Protein AF-0000000076349193 (afdb_homodimer)

Solvent-accessible surface area (backbone atoms only — not comparable to full-atom values): 27876 Å² total; per-residue (Å²): 116,46,73,33,39,63,89,40,32,40,38,32,35,29,42,57,20,54,17,48,50,38,40,24,42,74,85,64,54,73,42,38,30,83,28,55,64,92,61,43,69,56,29,23,41,36,20,24,54,31,24,52,22,40,37,85,32,39,44,23,59,93,83,43,79,35,52,48,60,66,25,35,53,42,42,79,31,73,32,43,82,74,49,73,52,60,38,31,39,30,27,33,41,62,58,44,78,74,47,37,72,49,44,83,54,45,38,39,40,34,44,34,43,36,59,56,69,54,29,39,38,44,34,45,34,42,34,28,70,27,77,50,72,42,68,40,19,39,30,44,43,33,27,31,48,35,54,91,38,40,79,74,32,79,32,58,48,39,37,35,41,77,37,50,73,43,54,26,56,46,51,71,46,84,72,10,31,43,93,45,76,40,77,50,80,39,63,91,10,34,31,76,43,42,42,72,68,15,68,80,42,57,46,28,34,50,79,43,60,53,47,36,44,28,39,29,32,90,86,68,42,66,40,31,34,34,45,40,38,30,33,20,37,34,35,35,44,66,51,89,52,25,40,30,40,42,25,62,17,42,16,42,31,45,40,27,44,54,82,54,78,63,48,52,78,70,40,64,59,53,40,57,33,51,21,43,26,29,39,39,39,52,40,35,42,34,56,63,105,118,46,73,33,40,64,89,39,31,40,35,31,36,29,41,57,20,54,16,48,49,39,39,22,42,72,86,63,53,72,42,40,31,83,29,55,64,92,62,43,70,56,28,23,42,36,20,24,53,31,23,52,23,40,37,86,32,40,45,22,59,92,85,44,75,34,52,48,60,64,25,35,53,42,44,80,31,76,31,43,81,73,48,73,52,61,39,32,40,31,28,34,41,62,59,44,78,74,48,36,72,49,44,83,55,47,37,38,39,36,42,34,43,38,57,57,69,54,29,41,38,44,34,45,34,41,32,29,71,28,76,49,72,42,66,38,20,37,30,45,43,33,28,31,48,36,54,90,36,40,79,74,32,79,34,58,47,38,37,36,42,76,37,50,73,44,53,26,55,45,52,71,47,84,70,11,32,43,94,44,75,41,77,50,80,40,63,92,11,34,31,76,41,42,43,72,70,16,67,77,43,57,46,29,34,50,80,44,60,53,46,37,44,28,40,29,30,89,86,67,43,68,40,32,35,35,47,38,39,30,34,20,36,34,36,37,44,64,53,89,53,24,40,28,39,42,25,62,17,45,17,42,30,45,38,28,44,55,81,55,79,65,48,53,79,69,40,64,59,52,40,58,32,51,20,44,25,27,42,37,40,53,39,34,42,35,56,62,105

Secondary structure (DSSP, 8-state):
-EEEE-SSEEEEEETBTTEEEEEEETT--B-B----TTT-S-SSPEEBS-SS--GGGEEEETTEEEE--TTBSGGGSBPEEEEE-SSEEEEEEE--HHHHHHS---EEEEEEEEEETTEEEEEEEEEE-SSS-EEE-EEE--EEEPTT--TTS--EEEEEES-SS-EEE--EETTEE-S-EEE---BTTEEEEEGGGGTTS-EEE-TT--SEEEEE-TTS-EEEEEEE-SSEEEEE--TTTT-SEEEEEEEE--PPBTT--S-GGGSTT-EEE-TT-EEEEEEEEEE--/-EEEE-SSEEEEEETBTTEEEEEEETT--B-B----TTT-S-SSPEEBS-SS--GGGEEEETTEEEE--TTBSGGGSBPEEEEE-SSEEEEEEE--HHHHHHS---EEEEEEEEEETTEEEEEEEEEE-SSS-EEE-EEE--EEEPTT--TTS--EEEEEES-SS-EEE--EETTEE-S-EEE---BTTEEEEEGGGGTTS-EEE-TT--SEEEEE-TTS-EEEEEEE-SSEEEEE--TTTT-SEEEEEEEE--PPBTT--S-GGGSTT-EEE-TT-EEEEEEEEEE--

Foldseek 3Di:
DDWADDCFWIWDAAQQQSATQWIATNVGDTWWDRQDVLFHNGAKHKQPQAAWAEAVQWFDDPRDIAGAGTSGCSNGDGWDWDDDDRFKTKTKDWDDPVNCRRAVFTKIWMWMWGDDRQKIKTKIKIAGQGQFKGKGKIKMWHKTFAAPADFPAKEKWKKAFPAQWFWWQDADDNRFGAGDIDTQHDDNRMHIDILVNQVRHWTKGAQQRTQKMFTAHPVRHGFKMKGAPARMWIKGGHRPRSDRIIIIMHIQHGYAHHVDDDHSCPHDSMDMDHHGDMDMDIMMMGGDD/DDWADDCFWIWDAAQQQRATQWIATNVGDTWWDRQPVLFHNGAKHKQPQAAWAEAVQWFDDPRHIAGAGTSGCSNGDGWDWDDDDRFKTKTKDWDDPVRCRRAVFTKIWMWMWGDDRQKIKTKIKIAGQ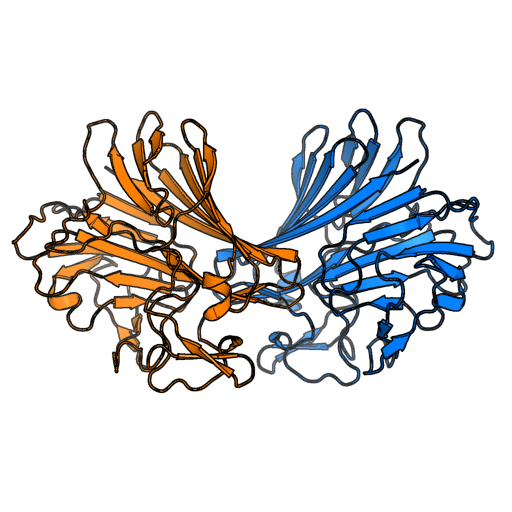GQFKGKGKIKMWHKTFAAPADFPDKEKWKKAFPAQWFWWQDDDDNRAGAGDIDTQHDDNRMHIDILVNQVRHWTKGAQQRTQKMFTAHPVRHGFKMKGAPARMWTKGGHRPRSDRIIIIMHIQHGYAHHVDDDHSCPHDSMDMDHHGDMDMDIMMMGGDD

pLDDT: mean 97.28, std 2.64, range [80.56, 98.94]

InterPro domains:
  IPR008183 Aldose 1-/Glucose-6-phosphate 1-epimerase [PF01263] (4-151)
  IPR011013 Galactose mutarotase-like domain superfamily [SSF74650] (3-287)
  IPR014718 Glycoside hydrolase-type carbohydrate-binding [G3DSA:2.70.98.10] (2-289)
  IPR037481 Protein LacX [cd09024] (3-287)

Sequence (578 aa):
MEQIKNEQLTVEISSLGAELQSIKDAQGNEYLWDGDEQYWNRHSPILFPIVCGLWKDTYRIDGKEYQLGRHGFARDTEFQLISKSEDRITYALTDSEATLKDYPYHFNLAITYRLEGKKLHVIWHVANTDDKQIFFQIGGHPAFLVPGAEKGKELKGQLKFDNPEPERLYGNVGGCVVEGYHKVPTENGVWAFTEDSFADDAVIFDRSQLKKITLLDEAGQPHLSLDIKTPAVGIWSPTGKHAPFVCIEPWYGLHDWAEYDGEFKDKYLMNSLQPGASFMSEYTITIEKMEQIKNEQLTVEISSLGAELQSIKDAQGNEYLWDGDEQYWNRHSPILFPIVCGLWKDTYRIDGKEYQLGRHGFARDTEFQLISKSEDRITYALTDSEATLKDYPYHFNLAITYRLEGKKLHVIWHVANTDDKQIFFQIGGHPAFLVPGAEKGKELKGQLKFDNPEPERLYGNVGGCVVEGYHKVPTENGVWAFTEDSFADDAVIFDRSQLKKITLLDEAGQPHLSLDIKTPAVGIWSPTGKHAPFVCIEPWYGLHDWAEYDGEFKDKYLMNSLQPGASFMSEYTITIEK

Organism: NCBI:txid165179

Nearest PDB structures (foldseek):
  3dcd-assembly2_B  TM=9.168E-01  e=7.205E-32  Lactobacillus acidophilus
  3q1n-assembly1_A  TM=9.335E-01  e=8.407E-30  Lacticaseibacillus paracasei ATCC 334
  3k25-assembly2_B  TM=8.013E-01  e=2.072E-18  Synechocystis sp. PCC 6803
  3os7-assembly1_A  TM=7.617E-01  e=8.360E-15  Clostridium acetobutylicum
  3ty1-assembly1_C  TM=6.154E-01  e=1.075E-08  Klebsiella pneumoniae subsp. pneumoniae MGH 78578

Structure (mmCIF, N/CA/C/O backbone):
data_AF-0000000076349193-model_v1
#
loop_
_entity.id
_entity.type
_entity.pdbx_description
1 polymer 'Aldose 1-epimerase family protein'
#
loop_
_atom_site.group_PDB
_atom_site.id
_atom_site.type_symbol
_atom_site.label_atom_id
_atom_site.label_alt_id
_atom_site.label_comp_id
_atom_site.label_asym_id
_atom_site.label_entity_id
_atom_site.label_seq_id
_atom_site.pdbx_PDB_ins_code
_atom_site.Cartn_x
_atom_site.Cartn_y
_atom_site.Cartn_z
_atom_site.occupancy
_atom_site.B_iso_or_equiv
_atom_site.auth_seq_id
_atom_site.auth_comp_id
_atom_site.auth_asym_id
_atom_site.auth_atom_id
_atom_site.pdbx_PDB_model_num
ATOM 1 N N . MET A 1 1 ? -7.609 -7.781 -27.219 1 92.62 1 MET A N 1
ATOM 2 C CA . MET A 1 1 ? -6.254 -8.258 -26.953 1 92.62 1 MET A CA 1
ATOM 3 C C . MET A 1 1 ? -5.223 -7.227 -27.406 1 92.62 1 MET A C 1
ATOM 5 O O . MET A 1 1 ? -5.312 -6.695 -28.516 1 92.62 1 MET A O 1
ATOM 9 N N . GLU A 1 2 ? -4.305 -6.844 -26.484 1 97.69 2 GLU A N 1
ATOM 10 C CA . GLU A 1 2 ? -3.234 -5.898 -26.797 1 97.69 2 GLU A CA 1
ATOM 11 C C . GLU A 1 2 ? -1.867 -6.574 -26.734 1 97.69 2 GLU A C 1
ATOM 13 O O . GLU A 1 2 ? -1.713 -7.625 -26.109 1 97.69 2 GLU A O 1
ATOM 18 N N . GLN A 1 3 ? -0.977 -5.965 -27.5 1 98.56 3 GLN A N 1
ATOM 19 C CA . GLN A 1 3 ? 0.386 -6.484 -27.547 1 98.56 3 GLN A CA 1
ATOM 20 C C . GLN A 1 3 ? 1.396 -5.406 -27.156 1 98.56 3 GLN A C 1
ATOM 22 O O . GLN A 1 3 ? 1.267 -4.254 -27.562 1 98.56 3 GLN A O 1
ATOM 27 N N . ILE A 1 4 ? 2.385 -5.773 -26.344 1 98.75 4 ILE A N 1
ATOM 28 C CA . ILE A 1 4 ? 3.57 -4.949 -26.141 1 98.75 4 ILE A CA 1
ATOM 29 C C . ILE A 1 4 ? 4.824 -5.758 -26.453 1 98.75 4 ILE A C 1
ATOM 31 O O . ILE A 1 4 ? 4.801 -6.988 -26.438 1 98.75 4 ILE A O 1
ATOM 35 N N . LYS A 1 5 ? 5.898 -5.09 -26.812 1 98.62 5 LYS A N 1
ATOM 36 C CA . LYS A 1 5 ? 7.098 -5.816 -27.219 1 98.62 5 LYS A CA 1
ATOM 37 C C . LYS A 1 5 ? 8.344 -4.957 -27.047 1 98.62 5 LYS A C 1
ATOM 39 O O . LYS A 1 5 ? 8.25 -3.73 -26.953 1 98.62 5 LYS A O 1
ATOM 44 N N . ASN A 1 6 ? 9.461 -5.535 -26.875 1 98.38 6 ASN A N 1
ATOM 45 C CA . ASN A 1 6 ? 10.805 -4.984 -27.062 1 98.38 6 ASN A CA 1
ATOM 46 C C . ASN A 1 6 ? 11.648 -5.879 -27.969 1 98.38 6 ASN A C 1
ATOM 48 O O . ASN A 1 6 ? 11.109 -6.684 -28.734 1 98.38 6 ASN A O 1
ATOM 52 N N . GLU A 1 7 ? 12.922 -5.691 -27.984 1 97.62 7 GLU A N 1
ATOM 53 C CA . GLU A 1 7 ? 13.781 -6.449 -28.891 1 97.62 7 GLU A CA 1
ATOM 54 C C . GLU A 1 7 ? 13.82 -7.922 -28.5 1 97.62 7 GLU A C 1
ATOM 56 O O . GLU A 1 7 ? 14.172 -8.773 -29.312 1 97.62 7 GLU A O 1
ATOM 61 N N . GLN A 1 8 ? 13.461 -8.242 -27.281 1 98.19 8 GLN A N 1
ATOM 62 C CA . GLN A 1 8 ? 13.703 -9.586 -26.766 1 98.19 8 GLN A CA 1
ATOM 63 C C . GLN A 1 8 ? 12.398 -10.359 -26.594 1 98.19 8 GLN A C 1
ATOM 65 O O . GLN A 1 8 ? 12.375 -11.578 -26.719 1 98.19 8 GLN A O 1
ATOM 70 N N . LEU A 1 9 ? 11.289 -9.656 -26.234 1 98.75 9 LEU A N 1
ATOM 71 C CA . LEU A 1 9 ? 10.055 -10.344 -25.891 1 98.75 9 LEU A CA 1
ATOM 72 C C . LEU A 1 9 ? 8.852 -9.672 -26.547 1 98.75 9 LEU A C 1
ATOM 74 O O . LEU A 1 9 ? 8.867 -8.461 -26.781 1 98.75 9 LEU A O 1
ATOM 78 N N . THR A 1 10 ? 7.867 -10.438 -26.875 1 98.69 10 THR A N 1
ATOM 79 C CA . THR A 1 10 ? 6.52 -10.016 -27.234 1 98.69 10 THR A CA 1
ATOM 80 C C . THR A 1 10 ? 5.484 -10.641 -26.312 1 98.69 10 THR A C 1
ATOM 82 O O . THR A 1 10 ? 5.477 -11.859 -26.125 1 98.69 10 THR A O 1
ATOM 85 N N . VAL A 1 11 ? 4.656 -9.797 -25.703 1 98.69 11 VAL A N 1
ATOM 86 C CA . VAL A 1 11 ? 3.648 -10.328 -24.781 1 98.69 11 VAL A CA 1
ATOM 87 C C . VAL A 1 11 ? 2.264 -9.836 -25.203 1 98.69 11 VAL A C 1
ATOM 89 O O . VAL A 1 11 ? 2.125 -8.75 -25.766 1 98.69 11 VAL A O 1
ATOM 92 N N . GLU A 1 12 ? 1.267 -10.672 -24.984 1 98.81 12 GLU A N 1
ATOM 93 C CA . GLU A 1 12 ? -0.126 -10.328 -25.266 1 98.81 12 GLU A CA 1
ATOM 94 C C . GLU A 1 12 ? -0.958 -10.32 -23.984 1 98.81 12 GLU A C 1
ATOM 96 O O . GLU A 1 12 ? -0.779 -11.172 -23.109 1 98.81 12 GLU A O 1
ATOM 101 N N . ILE A 1 13 ? -1.79 -9.328 -23.859 1 98.81 13 ILE A N 1
ATOM 102 C CA . ILE A 1 13 ? -2.615 -9.164 -22.672 1 98.81 13 ILE A CA 1
ATOM 103 C C . ILE A 1 13 ? -4.07 -8.938 -23.078 1 98.81 13 ILE A C 1
ATOM 105 O O . ILE A 1 13 ? -4.355 -8.133 -23.969 1 98.81 13 ILE A O 1
ATOM 109 N N . SER A 1 14 ? -4.973 -9.641 -22.453 1 98.75 14 SER A N 1
ATOM 110 C CA . SER A 1 14 ? -6.41 -9.484 -22.672 1 98.75 14 SER A CA 1
ATOM 111 C C . SER A 1 14 ? -7 -8.445 -21.719 1 98.75 14 SER A C 1
ATOM 113 O O . SER A 1 14 ? -6.59 -8.352 -20.562 1 98.75 14 SER A O 1
ATOM 115 N N . SER A 1 15 ? -7.977 -7.703 -22.25 1 98.69 15 SER A N 1
ATOM 116 C CA . SER A 1 15 ? -8.695 -6.789 -21.359 1 98.69 15 SER A CA 1
ATOM 117 C C . SER A 1 15 ? -9.555 -7.555 -20.359 1 98.69 15 SER A C 1
ATOM 119 O O . SER A 1 15 ? -9.859 -7.043 -19.281 1 98.69 15 SER A O 1
ATOM 121 N N . LEU A 1 16 ? -10 -8.727 -20.797 1 98.69 16 LEU A N 1
ATOM 122 C CA . LEU A 1 16 ? -10.703 -9.57 -19.828 1 98.69 16 LEU A CA 1
ATOM 123 C C . LEU A 1 16 ? -9.766 -10.062 -18.734 1 98.69 16 LEU A C 1
ATOM 125 O O . LEU A 1 16 ? -8.828 -10.82 -19.016 1 98.69 16 LEU A O 1
ATOM 129 N N . GLY A 1 17 ? -9.938 -9.477 -17.531 1 98.62 17 GLY A N 1
ATOM 130 C CA . GLY A 1 17 ? -9.125 -9.844 -16.375 1 98.62 17 GLY A CA 1
ATOM 131 C C . GLY A 1 17 ? -7.75 -9.203 -16.391 1 98.62 17 GLY A C 1
ATOM 132 O O . GLY A 1 17 ? -6.91 -9.516 -15.547 1 98.62 17 GLY A O 1
ATOM 133 N N . ALA A 1 18 ? -7.492 -8.383 -17.438 1 98.88 18 ALA A N 1
ATOM 134 C CA . ALA A 1 18 ? -6.129 -7.898 -17.641 1 98.88 18 ALA A CA 1
ATOM 135 C C . ALA A 1 18 ? -5.137 -9.062 -17.672 1 98.88 18 ALA A C 1
ATOM 137 O O . ALA A 1 18 ? -4.066 -8.992 -17.078 1 98.88 18 ALA A O 1
ATOM 138 N N . GLU A 1 19 ? -5.488 -10.086 -18.344 1 98.88 19 GLU A N 1
ATOM 139 C CA . GLU A 1 19 ? -4.789 -11.359 -18.203 1 98.88 19 GLU A CA 1
ATOM 140 C C . GLU A 1 19 ? -3.666 -11.484 -19.219 1 98.88 19 GLU A C 1
ATOM 142 O O . GLU A 1 19 ? -3.889 -11.312 -20.422 1 98.88 19 GLU A O 1
ATOM 147 N N . LEU A 1 20 ? -2.455 -11.719 -18.766 1 98.88 20 LEU A N 1
ATOM 148 C CA . LEU A 1 20 ? -1.349 -12.109 -19.625 1 98.88 20 LEU A CA 1
ATOM 149 C C . LEU A 1 20 ? -1.688 -13.383 -20.406 1 98.88 20 LEU A C 1
ATOM 151 O O . LEU A 1 20 ? -2.045 -14.398 -19.812 1 98.88 20 LEU A O 1
ATOM 155 N N . GLN A 1 21 ? -1.512 -13.359 -21.734 1 98.62 21 GLN A N 1
ATOM 156 C CA . GLN A 1 21 ? -1.993 -14.445 -22.578 1 98.62 21 GLN A CA 1
ATOM 157 C C . GLN A 1 21 ? -0.836 -15.156 -23.266 1 98.62 21 GLN A C 1
ATOM 159 O O . GLN A 1 21 ? -0.963 -16.312 -23.672 1 98.62 21 GLN A O 1
ATOM 164 N N . SER A 1 22 ? 0.225 -14.422 -23.406 1 98.75 22 SER A N 1
ATOM 165 C CA . SER A 1 22 ? 1.339 -14.984 -24.172 1 98.75 22 SER A CA 1
ATOM 166 C C . SER A 1 22 ? 2.648 -14.273 -23.828 1 98.75 22 SER A C 1
ATOM 168 O O . SER A 1 22 ? 2.66 -13.07 -23.578 1 98.75 22 SER A O 1
ATOM 170 N N . ILE A 1 23 ? 3.705 -15.023 -23.766 1 98.81 23 ILE A N 1
ATOM 171 C CA . ILE A 1 23 ? 5.078 -14.539 -23.734 1 98.81 23 ILE A CA 1
ATOM 172 C C . ILE A 1 23 ? 5.91 -15.242 -24.797 1 98.81 23 ILE A C 1
ATOM 174 O O . ILE A 1 23 ? 6.113 -16.453 -24.734 1 98.81 23 ILE A O 1
ATOM 178 N N . LYS A 1 24 ? 6.406 -14.516 -25.719 1 98.62 24 LYS A N 1
ATOM 179 C CA . LYS A 1 24 ? 7.25 -15.094 -26.75 1 98.62 24 LYS A CA 1
ATOM 180 C C . LYS A 1 24 ? 8.609 -14.406 -26.812 1 98.62 24 LYS A C 1
ATOM 182 O O . LYS A 1 24 ? 8.695 -13.18 -26.672 1 98.62 24 LYS A O 1
ATOM 187 N N . ASP A 1 25 ? 9.633 -15.203 -27.016 1 98.12 25 ASP A N 1
ATOM 188 C CA . ASP A 1 25 ? 10.953 -14.602 -27.219 1 98.12 25 ASP A CA 1
ATOM 189 C C . ASP A 1 25 ? 11.141 -14.18 -28.672 1 98.12 25 ASP A C 1
ATOM 191 O O . ASP A 1 25 ? 10.211 -14.266 -29.469 1 98.12 25 ASP A O 1
ATOM 195 N N . ALA A 1 26 ? 12.297 -13.633 -28.984 1 96.44 26 ALA A N 1
ATOM 196 C CA . ALA A 1 26 ? 12.578 -13.07 -30.312 1 96.44 26 ALA A CA 1
ATOM 197 C C . ALA A 1 26 ? 12.523 -14.148 -31.391 1 96.44 26 ALA A C 1
ATOM 199 O O . ALA A 1 26 ? 12.312 -13.844 -32.562 1 96.44 26 ALA A O 1
ATOM 200 N N . GLN A 1 27 ? 12.695 -15.383 -31.031 1 96.62 27 GLN A N 1
ATOM 201 C CA . GLN A 1 27 ? 12.68 -16.484 -31.984 1 96.62 27 GLN A CA 1
ATOM 202 C C . GLN A 1 27 ? 11.281 -17.062 -32.156 1 96.62 27 GLN A C 1
ATOM 204 O O . GLN A 1 27 ? 11.055 -17.953 -32.969 1 96.62 27 GLN A O 1
ATOM 209 N N . GLY A 1 28 ? 10.359 -16.609 -31.391 1 96.81 28 GLY A N 1
ATOM 210 C CA . GLY A 1 28 ? 8.977 -17.031 -31.516 1 96.81 28 GLY A CA 1
ATOM 211 C C . GLY A 1 28 ? 8.609 -18.156 -30.562 1 96.81 28 GLY A C 1
ATOM 212 O O . GLY A 1 28 ? 7.488 -18.672 -30.609 1 96.81 28 GLY A O 1
ATOM 213 N N . ASN A 1 29 ? 9.547 -18.547 -29.656 1 97.5 29 ASN A N 1
ATOM 214 C CA . ASN A 1 29 ? 9.234 -19.578 -28.672 1 97.5 29 ASN A CA 1
ATOM 215 C C . ASN A 1 29 ? 8.219 -19.078 -27.641 1 97.5 29 ASN A C 1
ATOM 217 O O . ASN A 1 29 ? 8.398 -18 -27.062 1 97.5 29 ASN A O 1
ATOM 221 N N . GLU A 1 30 ? 7.168 -19.875 -27.453 1 98.31 30 GLU A N 1
ATOM 222 C CA . GLU A 1 30 ? 6.117 -19.547 -26.484 1 98.31 30 GLU A CA 1
ATOM 223 C C . GLU A 1 30 ? 6.434 -20.125 -25.109 1 98.31 30 GLU A C 1
ATOM 225 O O . GLU A 1 30 ? 6.871 -21.266 -24.984 1 98.31 30 GLU A O 1
ATOM 230 N N . TYR A 1 31 ? 6.203 -19.281 -24.062 1 98.69 31 TYR A N 1
ATOM 231 C CA . TYR A 1 31 ? 6.547 -19.719 -22.703 1 98.69 31 TYR A CA 1
ATOM 232 C C . TYR A 1 31 ? 5.293 -19.906 -21.859 1 98.69 31 TYR A C 1
ATOM 234 O O . TYR A 1 31 ? 5.328 -20.594 -20.828 1 98.69 31 TYR A O 1
ATOM 242 N N . LEU A 1 32 ? 4.223 -19.281 -22.203 1 98.75 32 LEU A N 1
ATOM 243 C CA . LEU A 1 32 ? 2.988 -19.344 -21.422 1 98.75 32 LEU A CA 1
ATOM 244 C C . LEU A 1 32 ? 2.023 -20.375 -22.016 1 98.75 32 LEU A C 1
ATOM 246 O O . LEU A 1 32 ? 1.928 -20.5 -23.234 1 98.75 32 LEU A O 1
ATOM 250 N N . TRP A 1 33 ? 1.296 -21.031 -21.188 1 98.62 33 TRP A N 1
ATOM 251 C CA . TRP A 1 33 ? 0.219 -21.953 -21.562 1 98.62 33 TRP A CA 1
ATOM 252 C C . TRP A 1 33 ? -0.806 -21.234 -22.438 1 98.62 33 TRP A C 1
ATOM 254 O O . TRP A 1 33 ? -1.074 -20.047 -22.266 1 98.62 33 TRP A O 1
ATOM 264 N N . ASP A 1 34 ? -1.474 -21.938 -23.344 1 97.69 34 ASP A N 1
ATOM 265 C CA . ASP A 1 34 ? -2.264 -21.312 -24.406 1 97.69 34 ASP A CA 1
ATOM 266 C C . ASP A 1 34 ? -3.744 -21.281 -24.031 1 97.69 34 ASP A C 1
ATOM 268 O O . ASP A 1 34 ? -4.574 -20.797 -24.812 1 97.69 34 ASP A O 1
ATOM 272 N N . GLY A 1 35 ? -4.102 -21.844 -22.938 1 97.81 35 GLY A N 1
ATOM 273 C CA . GLY A 1 35 ? -5.477 -21.719 -22.484 1 97.81 35 GLY A CA 1
ATOM 274 C C . GLY A 1 35 ? -6.402 -22.766 -23.078 1 97.81 35 GLY A C 1
ATOM 275 O O . GLY A 1 35 ? -7.625 -22.625 -23.016 1 97.81 35 GLY A O 1
ATOM 276 N N . ASP A 1 36 ? -5.895 -23.844 -23.641 1 98.06 36 ASP A N 1
ATOM 277 C CA . ASP A 1 36 ? -6.73 -24.922 -24.156 1 98.06 36 ASP A CA 1
ATOM 278 C C . ASP A 1 36 ? -7.672 -25.453 -23.062 1 98.06 36 ASP A C 1
ATOM 280 O O . ASP A 1 36 ? -7.23 -26.031 -22.078 1 98.06 36 ASP A O 1
ATOM 284 N N . GLU A 1 37 ? -8.984 -25.266 -23.281 1 96.44 37 GLU A N 1
ATOM 285 C CA . GLU A 1 37 ? -10.016 -25.531 -22.281 1 96.44 37 GLU A CA 1
ATOM 286 C C . GLU A 1 37 ? -10.047 -27 -21.891 1 96.44 37 GLU A C 1
ATOM 288 O O . GLU A 1 37 ? -10.531 -27.359 -20.812 1 96.44 37 GLU A O 1
ATOM 293 N N . GLN A 1 38 ? -9.516 -27.891 -22.781 1 96.12 38 GLN A N 1
ATOM 294 C CA . GLN A 1 38 ? -9.453 -29.297 -22.453 1 96.12 38 GLN A CA 1
ATOM 295 C C . GLN A 1 38 ? -8.625 -29.531 -21.203 1 96.12 38 GLN A C 1
ATOM 297 O O . GLN A 1 38 ? -8.852 -30.516 -20.469 1 96.12 38 GLN A O 1
ATOM 302 N N . TYR A 1 39 ? -7.703 -28.656 -20.984 1 96.94 39 TYR A N 1
ATOM 303 C CA . TYR A 1 39 ? -6.789 -28.797 -19.859 1 96.94 39 TYR A CA 1
ATOM 304 C C . TYR A 1 39 ? -7.07 -27.734 -18.797 1 96.94 39 TYR A C 1
ATOM 306 O O . TYR A 1 39 ? -7.293 -28.062 -17.625 1 96.94 39 TYR A O 1
ATOM 314 N N . TRP A 1 40 ? -7.094 -26.531 -19.188 1 97.44 40 TRP A N 1
ATOM 315 C CA . TRP A 1 40 ? -7.324 -25.375 -18.328 1 97.44 40 TRP A CA 1
ATOM 316 C C . TRP A 1 40 ? -7.594 -24.125 -19.156 1 97.44 40 TRP A C 1
ATOM 318 O O . TRP A 1 40 ? -6.766 -23.719 -19.969 1 97.44 40 TRP A O 1
ATOM 328 N N . ASN A 1 41 ? -8.688 -23.469 -18.938 1 97.69 41 ASN A N 1
ATOM 329 C CA . ASN A 1 41 ? -9.172 -22.469 -19.859 1 97.69 41 ASN A CA 1
ATOM 330 C C . ASN A 1 41 ? -8.688 -21.062 -19.484 1 97.69 41 ASN A C 1
ATOM 332 O O . ASN A 1 41 ? -9.312 -20.062 -19.828 1 97.69 41 ASN A O 1
ATOM 336 N N . ARG A 1 42 ? -7.629 -21.016 -18.688 1 98.06 42 ARG A N 1
ATOM 337 C CA . ARG A 1 42 ? -7.008 -19.734 -18.359 1 98.06 42 ARG A CA 1
ATOM 338 C C . ARG A 1 42 ? -5.516 -19.75 -18.672 1 98.06 42 ARG A C 1
ATOM 340 O O . ARG A 1 42 ? -4.988 -20.75 -19.156 1 98.06 42 ARG A O 1
ATOM 347 N N . HIS A 1 43 ? -4.809 -18.609 -18.547 1 98.56 43 HIS A N 1
ATOM 348 C CA . HIS A 1 43 ? -3.389 -18.469 -18.844 1 98.56 43 HIS A CA 1
ATOM 349 C C . HIS A 1 43 ? -2.613 -17.969 -17.625 1 98.56 43 HIS A C 1
ATOM 351 O O . HIS A 1 43 ? -1.629 -18.578 -17.219 1 98.56 43 HIS A O 1
ATOM 357 N N . SER A 1 44 ? -2.977 -16.891 -17.109 1 98.81 44 SER A N 1
ATOM 358 C CA . SER A 1 44 ? -2.332 -16.172 -16.016 1 98.81 44 SER A CA 1
ATOM 359 C C . SER A 1 44 ? -3.316 -15.258 -15.289 1 98.81 44 SER A C 1
ATOM 361 O O . SER A 1 44 ? -3.117 -14.039 -15.242 1 98.81 44 SER A O 1
ATOM 363 N N . PRO A 1 45 ? -4.371 -15.781 -14.75 1 98.88 45 PRO A N 1
ATOM 364 C CA . PRO A 1 45 ? -5.406 -14.898 -14.195 1 98.88 45 PRO A CA 1
ATOM 365 C C . PRO A 1 45 ? -4.906 -14.078 -13.008 1 98.88 45 PRO A C 1
ATOM 367 O O . PRO A 1 45 ? -4.051 -14.547 -12.25 1 98.88 45 PRO A O 1
ATOM 370 N N . ILE A 1 46 ? -5.441 -12.859 -12.883 1 98.81 46 ILE A N 1
ATOM 371 C CA . ILE A 1 46 ? -5.273 -12.016 -11.703 1 98.81 46 ILE A CA 1
ATOM 372 C C . ILE A 1 46 ? -6.289 -12.414 -10.633 1 98.81 46 ILE A C 1
ATOM 374 O O . ILE A 1 46 ? -7.488 -12.5 -10.906 1 98.81 46 ILE A O 1
ATOM 378 N N . LEU A 1 47 ? -5.793 -12.648 -9.453 1 98.88 47 LEU A N 1
ATOM 379 C CA . LEU A 1 47 ? -6.641 -13.055 -8.336 1 98.88 47 LEU A CA 1
ATOM 380 C C . LEU A 1 47 ? -6.98 -11.867 -7.445 1 98.88 47 LEU A C 1
ATOM 382 O O . LEU A 1 47 ? -6.086 -11.266 -6.848 1 98.88 47 LEU A O 1
ATOM 386 N N . PHE A 1 48 ? -8.281 -11.555 -7.367 1 98.88 48 PHE A N 1
ATOM 387 C CA . PHE A 1 48 ? -8.773 -10.422 -6.594 1 98.88 48 PHE A CA 1
ATOM 388 C C . PHE A 1 48 ? -10.289 -10.461 -6.477 1 98.88 48 PHE A C 1
ATOM 390 O O . PHE A 1 48 ? -10.984 -10.766 -7.449 1 98.88 48 PHE A O 1
ATOM 397 N N . PRO A 1 49 ? -10.758 -10.242 -5.297 1 98.81 49 PRO A N 1
ATOM 398 C CA . PRO A 1 49 ? -10.125 -9.688 -4.102 1 98.81 49 PRO A CA 1
ATOM 399 C C . PRO A 1 49 ? -9.719 -10.758 -3.094 1 98.81 49 PRO A C 1
ATOM 401 O O . PRO A 1 49 ? -9.414 -10.445 -1.939 1 98.81 49 PRO A O 1
ATOM 404 N N . ILE A 1 50 ? -9.766 -11.969 -3.469 1 98.62 50 ILE A N 1
ATOM 405 C CA . ILE A 1 50 ? -9.266 -13.039 -2.611 1 98.62 50 ILE A CA 1
ATOM 406 C C . ILE A 1 50 ? -8.367 -13.969 -3.42 1 98.62 50 ILE A C 1
ATOM 408 O O . ILE A 1 50 ? -8.469 -14.023 -4.648 1 98.62 50 ILE A O 1
ATOM 412 N N . VAL A 1 51 ? -7.512 -14.586 -2.736 1 98.44 51 VAL A N 1
ATOM 413 C CA . VAL A 1 51 ? -6.648 -15.625 -3.287 1 98.44 51 VAL A CA 1
ATOM 414 C C . VAL A 1 51 ? -7.109 -17 -2.793 1 98.44 51 VAL A C 1
ATOM 416 O O . VAL A 1 51 ? -7.328 -17.188 -1.594 1 98.44 51 VAL A O 1
ATOM 419 N N . CYS A 1 52 ? -7.238 -17.906 -3.654 1 97 52 CYS A N 1
ATOM 420 C CA . CYS A 1 52 ? -7.707 -19.25 -3.336 1 97 52 CYS A CA 1
ATOM 421 C C . CYS A 1 52 ? -9.156 -19.219 -2.855 1 97 52 CYS A C 1
ATOM 423 O O . CYS A 1 52 ? -10.008 -18.578 -3.475 1 97 52 CYS A O 1
ATOM 425 N N . GLY A 1 53 ? -9.477 -19.984 -1.858 1 95.88 53 GLY A N 1
ATOM 426 C CA . GLY A 1 53 ? -10.883 -20.156 -1.557 1 95.88 53 GLY A CA 1
ATOM 427 C C . GLY A 1 53 ? -11.266 -19.688 -0.167 1 95.88 53 GLY A C 1
ATOM 428 O O . GLY A 1 53 ? -10.398 -19.531 0.697 1 95.88 53 GLY A O 1
ATOM 429 N N . LEU A 1 54 ? -12.57 -19.375 -0.04 1 97.44 54 LEU A N 1
ATOM 430 C CA . LEU A 1 54 ? -13.219 -19.125 1.241 1 97.44 54 LEU A CA 1
ATOM 431 C C . LEU A 1 54 ? -13.922 -20.375 1.76 1 97.44 54 LEU A C 1
ATOM 433 O O . LEU A 1 54 ? -14.383 -21.203 0.972 1 97.44 54 LEU A O 1
ATOM 437 N N . TRP A 1 55 ? -13.969 -20.531 3.062 1 97.25 55 TRP A N 1
ATOM 438 C CA . TRP A 1 55 ? -14.758 -21.641 3.607 1 97.25 55 TRP A CA 1
ATOM 439 C C . TRP A 1 55 ? -16.219 -21.531 3.186 1 97.25 55 TRP A C 1
ATOM 441 O O . TRP A 1 55 ? -16.906 -20.562 3.531 1 97.25 55 TRP A O 1
ATOM 451 N N . LYS A 1 56 ? -16.672 -22.453 2.379 1 96.69 56 LYS A N 1
ATOM 452 C CA . LYS A 1 56 ? -18.031 -22.5 1.838 1 96.69 56 LYS A CA 1
ATOM 453 C C . LYS A 1 56 ? -18.328 -21.234 1.024 1 96.69 56 LYS A C 1
ATOM 455 O O . LYS A 1 56 ? -19.453 -20.719 1.064 1 96.69 56 LYS A O 1
ATOM 460 N N . ASP A 1 57 ? -17.344 -20.672 0.487 1 97.12 57 ASP A N 1
ATOM 461 C CA . ASP A 1 57 ? -17.438 -19.516 -0.397 1 97.12 57 ASP A CA 1
ATOM 462 C C . ASP A 1 57 ? -18.031 -18.312 0.336 1 97.12 57 ASP A C 1
ATOM 464 O O . ASP A 1 57 ? -18.703 -17.469 -0.27 1 97.12 57 ASP A O 1
ATOM 468 N N . THR A 1 58 ? -17.797 -18.266 1.658 1 97.31 58 THR A N 1
ATOM 469 C CA . THR A 1 58 ? -18.453 -17.25 2.475 1 97.31 58 THR A CA 1
ATOM 470 C C . THR A 1 58 ? -17.438 -16.5 3.328 1 97.31 58 THR A C 1
ATOM 472 O O . THR A 1 58 ? -16.516 -17.094 3.871 1 97.31 58 THR A O 1
ATOM 475 N N . TYR A 1 59 ? -17.547 -15.234 3.363 1 97.88 59 TYR A N 1
ATOM 476 C CA . TYR A 1 59 ? -16.797 -14.43 4.309 1 97.88 59 TYR A CA 1
ATOM 477 C C . TYR A 1 59 ? -17.688 -13.406 5.012 1 97.88 59 TYR A C 1
ATOM 479 O O . TYR A 1 59 ? -18.844 -13.227 4.625 1 97.88 59 TYR A O 1
ATOM 487 N N . ARG A 1 60 ? -17.203 -12.789 6.07 1 97.88 60 ARG A N 1
ATOM 488 C CA . ARG A 1 60 ? -18.031 -11.938 6.91 1 97.88 60 ARG A CA 1
ATOM 489 C C . ARG A 1 60 ? -17.391 -10.57 7.113 1 97.88 60 ARG A C 1
ATOM 491 O O . ARG A 1 60 ? -16.188 -10.469 7.309 1 97.88 60 ARG A O 1
ATOM 498 N N . ILE A 1 61 ? -18.188 -9.555 6.992 1 97.69 61 ILE A N 1
ATOM 499 C CA . ILE A 1 61 ? -17.844 -8.195 7.371 1 97.69 61 ILE A CA 1
ATOM 500 C C . ILE A 1 61 ? -18.828 -7.672 8.406 1 97.69 61 ILE A C 1
ATOM 502 O O . ILE A 1 61 ? -20.016 -7.492 8.109 1 97.69 61 ILE A O 1
ATOM 506 N N . ASP A 1 62 ? -18.328 -7.418 9.586 1 95.62 62 ASP A N 1
ATOM 507 C CA . ASP A 1 62 ? -19.156 -6.961 10.695 1 95.62 62 ASP A CA 1
ATOM 508 C C . ASP A 1 62 ? -20.391 -7.855 10.867 1 95.62 62 ASP A C 1
ATOM 510 O O . ASP A 1 62 ? -21.516 -7.367 10.945 1 95.62 62 ASP A O 1
ATOM 514 N N . GLY A 1 63 ? -20.172 -9.023 10.812 1 95.75 63 GLY A N 1
ATOM 515 C CA . GLY A 1 63 ? -21.203 -10.016 11.078 1 95.75 63 GLY A CA 1
ATOM 516 C C . GLY A 1 63 ? -22.062 -10.32 9.867 1 95.75 63 GLY A C 1
ATOM 517 O O . GLY A 1 63 ? -22.828 -11.289 9.875 1 95.75 63 GLY A O 1
ATOM 518 N N . LYS A 1 64 ? -22.047 -9.5 8.797 1 97.06 64 LYS A N 1
ATOM 519 C CA . LYS A 1 64 ? -22.828 -9.734 7.582 1 97.06 64 LYS A CA 1
ATOM 520 C C . LYS A 1 64 ? -22.094 -10.656 6.621 1 97.06 64 LYS A C 1
ATOM 522 O O . LYS A 1 64 ? -20.891 -10.461 6.371 1 97.06 64 LYS A O 1
ATOM 527 N N . GLU A 1 65 ? -22.734 -11.625 6.039 1 97.31 65 GLU A N 1
ATOM 528 C CA . GLU A 1 65 ? -22.109 -12.617 5.168 1 97.31 65 GLU A CA 1
ATOM 529 C C . GLU A 1 65 ? -22.109 -12.156 3.711 1 97.31 65 GLU A C 1
ATOM 531 O O . GLU A 1 65 ? -23.094 -11.562 3.248 1 97.31 65 GLU A O 1
ATOM 536 N N . TYR A 1 66 ? -21.078 -12.438 3.023 1 97.81 66 TYR A N 1
ATOM 537 C CA . TYR A 1 66 ? -20.906 -12.25 1.589 1 97.81 66 TYR A CA 1
ATOM 538 C C . TYR A 1 66 ? -20.359 -13.516 0.939 1 97.81 66 TYR A C 1
ATOM 540 O O . TYR A 1 66 ? -19.828 -14.391 1.623 1 97.81 66 TYR A O 1
ATOM 548 N N . GLN A 1 67 ? -20.531 -13.609 -0.356 1 96.75 67 GLN A N 1
ATOM 549 C CA . GLN A 1 67 ? -20.062 -14.789 -1.081 1 96.75 67 GLN A CA 1
ATOM 550 C C . GLN A 1 67 ? -19.156 -14.391 -2.236 1 96.75 67 GLN A C 1
ATOM 552 O O . GLN A 1 67 ? -19.391 -13.398 -2.916 1 96.75 67 GLN A O 1
ATOM 557 N N . LEU A 1 68 ? -18.125 -15.086 -2.379 1 96.69 68 LEU A N 1
ATOM 558 C CA . LEU A 1 68 ? -17.219 -14.984 -3.52 1 96.69 68 LEU A CA 1
ATOM 559 C C . LEU A 1 68 ? -16.75 -16.359 -3.963 1 96.69 68 LEU A C 1
ATOM 561 O O . LEU A 1 68 ? -16.484 -17.234 -3.127 1 96.69 68 LEU A O 1
ATOM 565 N N . GLY A 1 69 ? -16.672 -16.547 -5.223 1 96 69 GLY A N 1
ATOM 566 C CA . GLY A 1 69 ? -16.031 -17.75 -5.723 1 96 69 GLY A CA 1
ATOM 567 C C . GLY A 1 69 ? -14.523 -17.719 -5.605 1 96 69 GLY A C 1
ATOM 568 O O . GLY A 1 69 ? -13.938 -16.672 -5.363 1 96 69 GLY A O 1
ATOM 569 N N . ARG A 1 70 ? -13.938 -18.891 -5.816 1 96.81 70 ARG A N 1
ATOM 570 C CA . ARG A 1 70 ? -12.492 -19.047 -5.715 1 96.81 70 ARG A CA 1
ATOM 571 C C . ARG A 1 70 ? -11.758 -17.984 -6.527 1 96.81 70 ARG A C 1
ATOM 573 O O . ARG A 1 70 ? -12.133 -17.703 -7.668 1 96.81 70 ARG A O 1
ATOM 580 N N . HIS A 1 71 ? -10.734 -17.328 -5.996 1 98.25 71 HIS A N 1
ATOM 581 C CA . HIS A 1 71 ? -9.789 -16.391 -6.594 1 98.25 71 HIS A CA 1
ATOM 582 C C . HIS A 1 71 ? -10.453 -15.047 -6.883 1 98.25 71 HIS A C 1
ATOM 584 O O . HIS A 1 71 ? -9.797 -14.109 -7.332 1 98.25 71 HIS A O 1
ATOM 590 N N . GLY A 1 72 ? -11.781 -14.883 -6.613 1 98 72 GLY A N 1
ATOM 591 C CA . GLY A 1 72 ? -12.445 -13.594 -6.742 1 98 72 GLY A CA 1
ATOM 592 C C . GLY A 1 72 ? -12.969 -13.336 -8.141 1 98 72 GLY A C 1
ATOM 593 O O . GLY A 1 72 ? -13.219 -14.273 -8.906 1 98 72 GLY A O 1
ATOM 594 N N . PHE A 1 73 ? -13.219 -12.039 -8.477 1 98.31 73 PHE A N 1
ATOM 595 C CA . PHE A 1 73 ? -13.992 -11.75 -9.672 1 98.31 73 PHE A CA 1
ATOM 596 C C . PHE A 1 73 ? -13.141 -11.023 -10.703 1 98.31 73 PHE A C 1
ATOM 598 O O . PHE A 1 73 ? -13.562 -10.836 -11.852 1 98.31 73 PHE A O 1
ATOM 605 N N . ALA A 1 74 ? -11.945 -10.57 -10.352 1 98.5 74 ALA A N 1
ATOM 606 C CA . ALA A 1 74 ? -11.172 -9.742 -11.273 1 98.5 74 ALA A CA 1
ATOM 607 C C . ALA A 1 74 ? -10.906 -10.484 -12.586 1 98.5 74 ALA A C 1
ATOM 609 O O . ALA A 1 74 ? -11.016 -9.891 -13.664 1 98.5 74 ALA A O 1
ATOM 610 N N . ARG A 1 75 ? -10.609 -11.75 -12.445 1 98.5 75 ARG A N 1
ATOM 611 C CA . ARG A 1 75 ? -10.203 -12.547 -13.602 1 98.5 75 ARG A CA 1
ATOM 612 C C . ARG A 1 75 ? -11.359 -12.688 -14.594 1 98.5 75 ARG A C 1
ATOM 614 O O . ARG A 1 75 ? -11.141 -13.039 -15.75 1 98.5 75 ARG A O 1
ATOM 621 N N . ASP A 1 76 ? -12.586 -12.406 -14.172 1 97.81 76 ASP A N 1
ATOM 622 C CA . ASP A 1 76 ? -13.766 -12.602 -15.008 1 97.81 76 ASP A CA 1
ATOM 623 C C . ASP A 1 76 ? -14.406 -11.258 -15.375 1 97.81 76 ASP A C 1
ATOM 625 O O . ASP A 1 76 ? -15.57 -11.203 -15.766 1 97.81 76 ASP A O 1
ATOM 629 N N . THR A 1 77 ? -13.68 -10.219 -15.172 1 98 77 THR A N 1
ATOM 630 C CA . THR A 1 77 ? -14.219 -8.875 -15.398 1 98 77 THR A CA 1
ATOM 631 C C . THR A 1 77 ? -13.406 -8.141 -16.469 1 98 77 THR A C 1
ATOM 633 O O . THR A 1 77 ? -12.188 -8.289 -16.531 1 98 77 THR A O 1
ATOM 636 N N . GLU A 1 78 ? -14.102 -7.406 -17.297 1 98.25 78 GLU A N 1
ATOM 637 C CA . GLU A 1 78 ? -13.414 -6.594 -18.297 1 98.25 78 GLU A CA 1
ATOM 638 C C . GLU A 1 78 ? -12.727 -5.391 -17.656 1 98.25 78 GLU A C 1
ATOM 640 O O . GLU A 1 78 ? -13.359 -4.633 -16.922 1 98.25 78 GLU A O 1
ATOM 645 N N . PHE A 1 79 ? -11.477 -5.242 -17.922 1 98.81 79 PHE A N 1
ATOM 646 C CA . PHE A 1 79 ? -10.719 -4.082 -17.484 1 98.81 79 PHE A CA 1
ATOM 647 C C . PHE A 1 79 ? -10.688 -3.004 -18.562 1 98.81 79 PHE A C 1
ATOM 649 O O . PHE A 1 79 ? -10.852 -3.301 -19.734 1 98.81 79 PHE A O 1
ATOM 656 N N . GLN A 1 80 ? -10.469 -1.796 -18.109 1 98.69 80 GLN A N 1
ATOM 657 C CA . GLN A 1 80 ? -10.289 -0.673 -19.016 1 98.69 80 GLN A CA 1
ATOM 658 C C . GLN A 1 80 ? -8.812 -0.417 -19.297 1 98.69 80 GLN A C 1
ATOM 660 O O . GLN A 1 80 ? -7.992 -0.406 -18.375 1 98.69 80 GLN A O 1
ATOM 665 N N . LEU A 1 81 ? -8.484 -0.253 -20.578 1 98.81 81 LEU A N 1
ATOM 666 C CA . LEU A 1 81 ? -7.129 0.152 -20.922 1 98.81 81 LEU A CA 1
ATOM 667 C C . LEU A 1 81 ? -6.859 1.588 -20.484 1 98.81 81 LEU A C 1
ATOM 669 O O . LEU A 1 81 ? -7.57 2.51 -20.891 1 98.81 81 LEU A O 1
ATOM 673 N N . ILE A 1 82 ? -5.891 1.807 -19.719 1 98.75 82 ILE A N 1
ATOM 674 C CA . ILE A 1 82 ? -5.586 3.125 -19.172 1 98.75 82 ILE A CA 1
ATOM 675 C C . ILE A 1 82 ? -4.445 3.76 -19.969 1 98.75 82 ILE A C 1
ATOM 677 O O . ILE A 1 82 ? -4.484 4.953 -20.266 1 98.75 82 ILE A O 1
ATOM 681 N N . SER A 1 83 ? -3.434 3.01 -20.172 1 98.75 83 SER A N 1
ATOM 682 C CA . SER A 1 83 ? -2.268 3.502 -20.906 1 98.75 83 SER A CA 1
ATOM 683 C C . SER A 1 83 ? -1.525 2.363 -21.594 1 98.75 83 SER A C 1
ATOM 685 O O . SER A 1 83 ? -1.562 1.221 -21.125 1 98.75 83 SER A O 1
ATOM 687 N N . LYS A 1 84 ? -0.853 2.693 -22.719 1 98.56 84 LYS A N 1
ATOM 688 C CA . LYS A 1 84 ? -0.068 1.709 -23.469 1 98.56 84 LYS A CA 1
ATOM 689 C C . LYS A 1 84 ? 1.087 2.375 -24.203 1 98.56 84 LYS A C 1
ATOM 691 O O . LYS A 1 84 ? 0.909 3.42 -24.828 1 98.56 84 LYS A O 1
ATOM 696 N N . SER A 1 85 ? 2.188 1.926 -24.031 1 98.62 85 SER A N 1
ATOM 697 C CA . SER A 1 85 ? 3.361 2.188 -24.859 1 98.62 85 SER A CA 1
ATOM 698 C C . SER A 1 85 ? 3.875 0.906 -25.516 1 98.62 85 SER A C 1
ATOM 700 O O . SER A 1 85 ? 3.186 -0.116 -25.516 1 98.62 85 SER A O 1
ATOM 702 N N . GLU A 1 86 ? 5.055 0.991 -26.172 1 98.5 86 GLU A N 1
ATOM 703 C CA . GLU A 1 86 ? 5.598 -0.174 -26.875 1 98.5 86 GLU A CA 1
ATOM 704 C C . GLU A 1 86 ? 5.93 -1.294 -25.891 1 98.5 86 GLU A C 1
ATOM 706 O O . GLU A 1 86 ? 5.773 -2.475 -26.203 1 98.5 86 GLU A O 1
ATOM 711 N N . ASP A 1 87 ? 6.383 -0.852 -24.688 1 98.75 87 ASP A N 1
ATOM 712 C CA . ASP A 1 87 ? 6.914 -1.868 -23.781 1 98.75 87 ASP A CA 1
ATOM 713 C C . ASP A 1 87 ? 6.18 -1.854 -22.438 1 98.75 87 ASP A C 1
ATOM 715 O O . ASP A 1 87 ? 6.656 -2.426 -21.453 1 98.75 87 ASP A O 1
ATOM 719 N N . ARG A 1 88 ? 5.07 -1.166 -22.422 1 98.81 88 ARG A N 1
ATOM 720 C CA . ARG A 1 88 ? 4.32 -1.054 -21.172 1 98.81 88 ARG A CA 1
ATOM 721 C C . ARG A 1 88 ? 2.824 -0.932 -21.438 1 98.81 88 ARG A C 1
ATOM 723 O O . ARG A 1 88 ? 2.412 -0.249 -22.375 1 98.81 88 ARG A O 1
ATOM 730 N N . ILE A 1 89 ? 1.99 -1.551 -20.641 1 98.94 89 ILE A N 1
ATOM 731 C CA . ILE A 1 89 ? 0.541 -1.456 -20.766 1 98.94 89 ILE A CA 1
ATOM 732 C C . ILE A 1 89 ? -0.107 -1.536 -19.375 1 98.94 89 ILE A C 1
ATOM 734 O O . ILE A 1 89 ? 0.342 -2.297 -18.516 1 98.94 89 ILE A O 1
ATOM 738 N N . THR A 1 90 ? -1.132 -0.716 -19.109 1 98.94 90 THR A N 1
ATOM 739 C CA . THR A 1 90 ? -1.867 -0.714 -17.859 1 98.94 90 THR A CA 1
ATOM 740 C C . THR A 1 90 ? -3.365 -0.866 -18.094 1 98.94 90 THR A C 1
ATOM 742 O O . THR A 1 90 ? -3.943 -0.141 -18.906 1 98.94 90 THR A O 1
ATOM 745 N N . TYR A 1 91 ? -3.955 -1.832 -17.438 1 98.94 91 TYR A N 1
ATOM 746 C CA . TYR A 1 91 ? -5.402 -2.002 -17.359 1 98.94 91 TYR A CA 1
ATOM 747 C C . TYR A 1 91 ? -5.91 -1.688 -15.953 1 98.94 91 TYR A C 1
ATOM 749 O O . TYR A 1 91 ? -5.195 -1.889 -14.969 1 98.94 91 TYR A O 1
ATOM 757 N N . ALA A 1 92 ? -7.164 -1.235 -15.875 1 98.88 92 ALA A N 1
ATOM 758 C CA . ALA A 1 92 ? -7.707 -0.933 -14.555 1 98.88 92 ALA A CA 1
ATOM 759 C C . ALA A 1 92 ? -9.141 -1.439 -14.422 1 98.88 92 ALA A C 1
ATOM 761 O O . ALA A 1 92 ? -9.883 -1.489 -15.406 1 98.88 92 ALA A O 1
ATOM 762 N N . LEU A 1 93 ? -9.461 -1.812 -13.234 1 98.81 93 LEU A N 1
ATOM 763 C CA . LEU A 1 93 ? -10.797 -2.209 -12.797 1 98.81 93 LEU A CA 1
ATOM 764 C C . LEU A 1 93 ? -11.25 -1.382 -11.602 1 98.81 93 LEU A C 1
ATOM 766 O O . LEU A 1 93 ? -10.516 -1.267 -10.609 1 98.81 93 LEU A O 1
ATOM 770 N N . THR A 1 94 ? -12.406 -0.761 -11.656 1 98.38 94 THR A N 1
ATOM 771 C CA . THR A 1 94 ? -13 -0.052 -10.523 1 98.38 94 THR A CA 1
ATOM 772 C C . THR A 1 94 ? -14.266 -0.76 -10.047 1 98.38 94 THR A C 1
ATOM 774 O O . THR A 1 94 ? -14.836 -1.575 -10.766 1 98.38 94 THR A O 1
ATOM 777 N N . ASP A 1 95 ? -14.617 -0.476 -8.859 1 97.44 95 ASP A N 1
ATOM 778 C CA . ASP A 1 95 ? -15.836 -1.086 -8.336 1 97.44 95 ASP A CA 1
ATOM 779 C C . ASP A 1 95 ? -17.047 -0.693 -9.18 1 97.44 95 ASP A C 1
ATOM 781 O O . ASP A 1 95 ? -17 0.296 -9.914 1 97.44 95 ASP A O 1
ATOM 785 N N . SER A 1 96 ? -18.016 -1.517 -9.148 1 97.06 96 SER A N 1
ATOM 786 C CA . SER A 1 96 ? -19.312 -1.32 -9.789 1 97.06 96 SER A CA 1
ATOM 787 C C . SER A 1 96 ? -20.453 -1.777 -8.891 1 97.06 96 SER A C 1
ATOM 789 O O . SER A 1 96 ? -20.219 -2.346 -7.82 1 97.06 96 SER A O 1
ATOM 791 N N . GLU A 1 97 ? -21.625 -1.497 -9.328 1 96.25 97 GLU A N 1
ATOM 792 C CA . GLU A 1 97 ? -22.766 -1.994 -8.578 1 96.25 97 GLU A CA 1
ATOM 793 C C . GLU A 1 97 ? -22.703 -3.51 -8.406 1 96.25 97 GLU A C 1
ATOM 795 O O . GLU A 1 97 ? -23.047 -4.039 -7.352 1 96.25 97 GLU A O 1
ATOM 800 N N . ALA A 1 98 ? -22.25 -4.129 -9.461 1 94.5 98 ALA A N 1
ATOM 801 C CA . ALA A 1 98 ? -22.156 -5.586 -9.422 1 94.5 98 ALA A CA 1
ATOM 802 C C . ALA A 1 98 ? -21.125 -6.051 -8.398 1 94.5 98 ALA A C 1
ATOM 804 O O . ALA A 1 98 ? -21.391 -6.957 -7.605 1 94.5 98 ALA A O 1
ATOM 805 N N . THR A 1 99 ? -19.953 -5.41 -8.406 1 95.44 99 THR A N 1
ATOM 806 C CA . THR A 1 99 ? -18.906 -5.84 -7.484 1 95.44 99 THR A CA 1
ATOM 807 C C . THR A 1 99 ? -19.281 -5.52 -6.043 1 95.44 99 THR A C 1
ATOM 809 O O . THR A 1 99 ? -18.922 -6.258 -5.121 1 95.44 99 THR A O 1
ATOM 812 N N . LEU A 1 100 ? -19.984 -4.434 -5.805 1 96.56 100 LEU A N 1
ATOM 813 C CA . LEU A 1 100 ? -20.328 -3.971 -4.465 1 96.56 100 LEU A CA 1
ATOM 814 C C . LEU A 1 100 ? -21.281 -4.949 -3.775 1 96.56 100 LEU A C 1
ATOM 816 O O . LEU A 1 100 ? -21.391 -4.953 -2.547 1 96.56 100 LEU A O 1
ATOM 820 N N . LYS A 1 101 ? -21.969 -5.746 -4.531 1 95 101 LYS A N 1
ATOM 821 C CA . LYS A 1 101 ? -22.891 -6.73 -3.965 1 95 101 LYS A CA 1
ATOM 822 C C . LYS A 1 101 ? -22.125 -7.805 -3.189 1 95 101 LYS A C 1
ATOM 824 O O . LYS A 1 101 ? -22.578 -8.258 -2.139 1 95 101 LYS A O 1
ATOM 829 N N . ASP A 1 102 ? -20.938 -8.18 -3.688 1 93.62 102 ASP A N 1
ATOM 830 C CA . ASP A 1 102 ? -20.203 -9.289 -3.098 1 93.62 102 ASP A CA 1
ATOM 831 C C . ASP A 1 102 ? -18.922 -8.797 -2.428 1 93.62 102 ASP A C 1
ATOM 833 O O . ASP A 1 102 ? -18.312 -9.523 -1.644 1 93.62 102 ASP A O 1
ATOM 837 N N . TYR A 1 103 ? -18.516 -7.695 -2.74 1 98.19 103 TYR A N 1
ATOM 838 C CA . TYR A 1 103 ? -17.328 -7.031 -2.189 1 98.19 103 TYR A CA 1
ATOM 839 C C . TYR A 1 103 ? -17.609 -5.559 -1.915 1 98.19 103 TYR A C 1
ATOM 841 O O . TYR A 1 103 ? -17.25 -4.691 -2.713 1 98.19 103 TYR A O 1
ATOM 849 N N . PRO A 1 104 ? -18.188 -5.227 -0.71 1 98.25 104 PRO A N 1
ATOM 850 C CA . PRO A 1 104 ? -18.781 -3.912 -0.453 1 98.25 104 PRO A CA 1
ATOM 851 C C . PRO A 1 104 ? -17.734 -2.854 -0.116 1 98.25 104 PRO A C 1
ATOM 853 O O . PRO A 1 104 ? -17.828 -2.191 0.92 1 98.25 104 PRO A O 1
ATOM 856 N N . TYR A 1 105 ? -16.703 -2.699 -0.991 1 98.56 105 TYR A N 1
ATOM 857 C CA . TYR A 1 105 ? -15.641 -1.701 -0.905 1 98.56 105 TYR A CA 1
ATOM 858 C C . TYR A 1 105 ? -15.453 -0.983 -2.236 1 98.56 105 TYR A C 1
ATOM 860 O O . TYR A 1 105 ? -15.555 -1.601 -3.301 1 98.56 105 TYR A O 1
ATOM 868 N N . HIS A 1 106 ? -15.242 0.321 -2.176 1 98.75 106 HIS A N 1
ATOM 869 C CA . HIS A 1 106 ? -14.812 1.065 -3.355 1 98.75 106 HIS A CA 1
ATOM 870 C C . HIS A 1 106 ? -13.305 0.964 -3.555 1 98.75 106 HIS A C 1
ATOM 872 O O . HIS A 1 106 ? -12.539 1.119 -2.602 1 98.75 106 HIS A O 1
ATOM 878 N N . PHE A 1 107 ? -12.898 0.661 -4.805 1 98.81 107 PHE A N 1
ATOM 879 C CA . PHE A 1 107 ? -11.484 0.421 -5.066 1 98.81 107 PHE A CA 1
ATOM 880 C C . PHE A 1 107 ? -11.141 0.747 -6.516 1 98.81 107 PHE A C 1
ATOM 882 O O . PHE A 1 107 ? -12.031 0.908 -7.352 1 98.81 107 PHE A O 1
ATOM 889 N N . ASN A 1 108 ? -9.914 0.958 -6.797 1 98.88 108 ASN A N 1
ATOM 890 C CA . ASN A 1 108 ? -9.297 0.892 -8.117 1 98.88 108 ASN A CA 1
ATOM 891 C C . ASN A 1 108 ? -8.172 -0.136 -8.164 1 98.88 108 ASN A C 1
ATOM 893 O O . ASN A 1 108 ? -7.262 -0.105 -7.324 1 98.88 108 ASN A O 1
ATOM 897 N N . LEU A 1 109 ? -8.258 -1.079 -9.008 1 98.94 109 LEU A N 1
ATOM 898 C CA . LEU A 1 109 ? -7.215 -2.066 -9.25 1 98.94 109 LEU A CA 1
ATOM 899 C C . LEU A 1 109 ? -6.566 -1.844 -10.617 1 98.94 109 LEU A C 1
ATOM 901 O O . LEU A 1 109 ? -7.238 -1.922 -11.648 1 98.94 109 LEU A O 1
ATOM 905 N N . ALA A 1 110 ? -5.305 -1.589 -10.602 1 98.94 110 ALA A N 1
ATOM 906 C CA . ALA A 1 110 ? -4.566 -1.468 -11.852 1 98.94 110 ALA A CA 1
ATOM 907 C C . ALA A 1 110 ? -3.516 -2.568 -11.984 1 98.94 110 ALA A C 1
ATOM 909 O O . ALA A 1 110 ? -2.842 -2.908 -11.008 1 98.94 110 ALA A O 1
ATOM 910 N N . ILE A 1 111 ? -3.451 -3.113 -13.133 1 98.94 111 ILE A N 1
ATOM 911 C CA . ILE A 1 111 ? -2.43 -4.09 -13.492 1 98.94 111 ILE A CA 1
ATOM 912 C C . ILE A 1 111 ? -1.544 -3.525 -14.602 1 98.94 111 ILE A C 1
ATOM 914 O O . ILE A 1 111 ? -2.033 -3.176 -15.68 1 98.94 111 ILE A O 1
ATOM 918 N N . THR A 1 112 ? -0.262 -3.457 -14.336 1 98.94 112 THR A N 1
ATOM 919 C CA . THR A 1 112 ? 0.688 -2.977 -15.336 1 98.94 112 THR A CA 1
ATOM 920 C C . THR A 1 112 ? 1.665 -4.078 -15.727 1 98.94 112 THR A C 1
ATOM 922 O O . THR A 1 112 ? 2.189 -4.789 -14.867 1 98.94 112 THR A O 1
ATOM 925 N N . TYR A 1 113 ? 1.812 -4.246 -16.938 1 98.94 113 TYR A N 1
ATOM 926 C CA . TYR A 1 113 ? 2.877 -5.07 -17.5 1 98.94 113 TYR A CA 1
ATOM 927 C C . TYR A 1 113 ? 3.963 -4.207 -18.141 1 98.94 113 TYR A C 1
ATOM 929 O O . TYR A 1 113 ? 3.666 -3.314 -18.938 1 98.94 113 TYR A O 1
ATOM 937 N N . ARG A 1 114 ? 5.195 -4.461 -17.766 1 98.94 114 ARG A N 1
ATOM 938 C CA . ARG A 1 114 ? 6.312 -3.688 -18.297 1 98.94 114 ARG A CA 1
ATOM 939 C C . ARG A 1 114 ? 7.469 -4.602 -18.688 1 98.94 114 ARG A C 1
ATOM 941 O O . ARG A 1 114 ? 7.914 -5.43 -17.891 1 98.94 114 ARG A O 1
ATOM 948 N N . LEU A 1 115 ? 7.953 -4.391 -19.906 1 98.81 115 LEU A N 1
ATOM 949 C CA . LEU A 1 115 ? 9.078 -5.172 -20.406 1 98.81 115 LEU A CA 1
ATOM 950 C C . LEU A 1 115 ? 10.398 -4.449 -20.141 1 98.81 115 LEU A C 1
ATOM 952 O O . LEU A 1 115 ? 10.484 -3.229 -20.297 1 98.81 115 LEU A O 1
ATOM 956 N N . GLU A 1 116 ? 11.359 -5.145 -19.703 1 98.62 116 GLU A N 1
ATOM 957 C CA . GLU A 1 116 ? 12.75 -4.727 -19.547 1 98.62 116 GLU A CA 1
ATOM 958 C C . GLU A 1 116 ? 13.711 -5.832 -19.984 1 98.62 116 GLU A C 1
ATOM 960 O O . GLU A 1 116 ? 14.086 -6.688 -19.172 1 98.62 116 GLU A O 1
ATOM 965 N N . GLY A 1 117 ? 14.227 -5.73 -21.234 1 98.12 117 GLY A N 1
ATOM 966 C CA . GLY A 1 117 ? 14.992 -6.84 -21.781 1 98.12 117 GLY A CA 1
ATOM 967 C C . GLY A 1 117 ? 14.219 -8.148 -21.797 1 98.12 117 GLY A C 1
ATOM 968 O O . GLY A 1 117 ? 13.133 -8.219 -22.375 1 98.12 117 GLY A O 1
ATOM 969 N N . LYS A 1 118 ? 14.766 -9.148 -21.125 1 98.5 118 LYS A N 1
ATOM 970 C CA . LYS A 1 118 ? 14.133 -10.469 -21.078 1 98.5 118 LYS A CA 1
ATOM 971 C C . LYS A 1 118 ? 13.234 -10.609 -19.859 1 98.5 118 LYS A C 1
ATOM 973 O O . LYS A 1 118 ? 12.82 -11.719 -19.516 1 98.5 118 LYS A O 1
ATOM 978 N N . LYS A 1 119 ? 12.961 -9.508 -19.25 1 98.69 119 LYS A N 1
ATOM 979 C CA . LYS A 1 119 ? 12.148 -9.523 -18.047 1 98.69 119 LYS A CA 1
ATOM 980 C C . LYS A 1 119 ? 10.766 -8.922 -18.297 1 98.69 119 LYS A C 1
ATOM 982 O O . LYS A 1 119 ? 10.641 -7.922 -19 1 98.69 119 LYS A O 1
ATOM 987 N N . LEU A 1 120 ? 9.758 -9.516 -17.766 1 98.94 120 LEU A N 1
ATOM 988 C CA . LEU A 1 120 ? 8.406 -8.969 -17.703 1 98.94 120 LEU A CA 1
ATOM 989 C C . LEU A 1 120 ? 8.023 -8.656 -16.266 1 98.94 120 LEU A C 1
ATOM 991 O O . LEU A 1 120 ? 7.938 -9.562 -15.43 1 98.94 120 LEU A O 1
ATOM 995 N N . HIS A 1 121 ? 7.84 -7.359 -15.914 1 98.94 121 HIS A N 1
ATOM 996 C CA . HIS A 1 121 ? 7.312 -6.934 -14.617 1 98.94 121 HIS A CA 1
ATOM 997 C C . HIS A 1 121 ? 5.789 -6.973 -14.609 1 98.94 121 HIS A C 1
ATOM 999 O O . HIS A 1 121 ? 5.141 -6.379 -15.477 1 98.94 121 HIS A O 1
ATOM 1005 N N . VAL A 1 122 ? 5.227 -7.715 -13.75 1 98.94 122 VAL A N 1
ATOM 1006 C CA . VAL A 1 122 ? 3.789 -7.691 -13.492 1 98.94 122 VAL A CA 1
ATOM 1007 C C . VAL A 1 122 ? 3.504 -6.906 -12.219 1 98.94 122 VAL A C 1
ATOM 1009 O O . VAL A 1 122 ? 3.789 -7.383 -11.117 1 98.94 122 VAL A O 1
ATOM 1012 N N . ILE A 1 123 ? 2.928 -5.742 -12.352 1 98.88 123 ILE A N 1
ATOM 1013 C CA . ILE A 1 123 ? 2.797 -4.801 -11.25 1 98.88 123 ILE A CA 1
ATOM 1014 C C . ILE A 1 123 ? 1.332 -4.695 -10.828 1 98.88 123 ILE A C 1
ATOM 1016 O O . ILE A 1 123 ? 0.454 -4.48 -11.664 1 98.88 123 ILE A O 1
ATOM 1020 N N . TRP A 1 124 ? 1.092 -4.898 -9.562 1 98.94 124 TRP A N 1
ATOM 1021 C CA . TRP A 1 124 ? -0.228 -4.727 -8.961 1 98.94 124 TRP A CA 1
ATOM 1022 C C . TRP A 1 124 ? -0.333 -3.383 -8.25 1 98.94 124 TRP A C 1
ATOM 1024 O O . TRP A 1 124 ? 0.577 -2.99 -7.516 1 98.94 124 TRP A O 1
ATOM 1034 N N . HIS A 1 125 ? -1.373 -2.695 -8.5 1 98.94 125 HIS A N 1
ATOM 1035 C CA . HIS A 1 125 ? -1.683 -1.452 -7.805 1 98.94 125 HIS A CA 1
ATOM 1036 C C . HIS A 1 125 ? -3.137 -1.423 -7.348 1 98.94 125 HIS A C 1
ATOM 1038 O O . HIS A 1 125 ? -4.051 -1.43 -8.172 1 98.94 125 HIS A O 1
ATOM 1044 N N . VAL A 1 126 ? -3.373 -1.469 -6.051 1 98.94 126 VAL A N 1
ATOM 1045 C CA . VAL A 1 126 ? -4.711 -1.351 -5.48 1 98.94 126 VAL A CA 1
ATOM 1046 C C . VAL A 1 126 ? -4.844 -0.017 -4.75 1 98.94 126 VAL A C 1
ATOM 1048 O O . VAL A 1 126 ? -4.012 0.319 -3.902 1 98.94 126 VAL A O 1
ATOM 1051 N N . ALA A 1 127 ? -5.82 0.748 -5.055 1 98.88 127 ALA A N 1
ATOM 1052 C CA . ALA A 1 127 ? -6.09 2.016 -4.379 1 98.88 127 ALA A CA 1
ATOM 1053 C C . ALA A 1 127 ? -7.43 1.978 -3.654 1 98.88 127 ALA A C 1
ATOM 1055 O O . ALA A 1 127 ? -8.43 1.512 -4.207 1 98.88 127 ALA A O 1
ATOM 1056 N N . ASN A 1 128 ? -7.473 2.412 -2.402 1 98.88 128 ASN A N 1
ATOM 1057 C CA . ASN A 1 128 ? -8.711 2.574 -1.655 1 98.88 128 ASN A CA 1
ATOM 1058 C C . ASN A 1 128 ? -9.406 3.889 -1.999 1 98.88 128 ASN A C 1
ATOM 1060 O O . ASN A 1 128 ? -8.961 4.957 -1.581 1 98.88 128 ASN A O 1
ATOM 1064 N N . THR A 1 129 ? -10.445 3.783 -2.74 1 98.44 129 THR A N 1
ATOM 1065 C CA . THR A 1 129 ? -11.227 4.965 -3.096 1 98.44 129 THR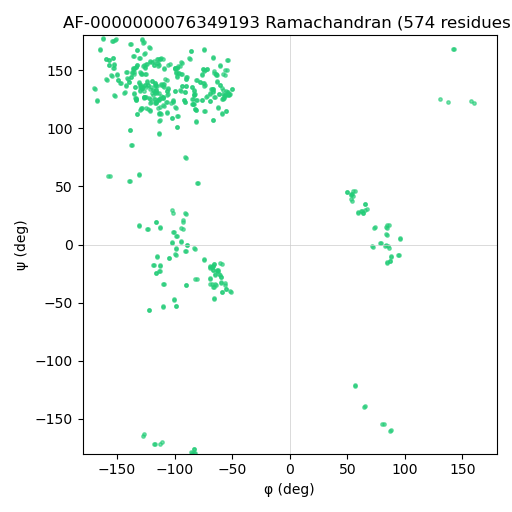 A CA 1
ATOM 1066 C C . THR A 1 129 ? -12.445 5.102 -2.189 1 98.44 129 THR A C 1
ATOM 1068 O O . THR A 1 129 ? -13.352 5.887 -2.473 1 98.44 129 THR A O 1
ATOM 1071 N N . ASP A 1 130 ? -12.531 4.25 -1.146 1 98.19 130 ASP A N 1
ATOM 1072 C CA . ASP A 1 130 ? -13.594 4.285 -0.15 1 98.19 130 ASP A CA 1
ATOM 1073 C C . ASP A 1 130 ? -13.266 5.273 0.968 1 98.19 130 ASP A C 1
ATOM 1075 O O . ASP A 1 130 ? -12.148 5.785 1.046 1 98.19 130 ASP A O 1
ATOM 1079 N N . ASP A 1 131 ? -14.25 5.609 1.772 1 96.75 131 ASP A N 1
ATOM 1080 C CA . ASP A 1 131 ? -14.047 6.477 2.93 1 96.75 131 ASP A CA 1
ATOM 1081 C C . ASP A 1 131 ? -13.805 5.66 4.195 1 96.75 131 ASP A C 1
ATOM 1083 O O . ASP A 1 131 ? -13.672 6.215 5.285 1 96.75 131 ASP A O 1
ATOM 1087 N N . LYS A 1 132 ? -13.75 4.336 4.035 1 97.19 132 LYS A N 1
ATOM 1088 C CA . LYS A 1 132 ? -13.406 3.412 5.113 1 97.19 132 LYS A CA 1
ATOM 1089 C C . LYS A 1 132 ? -12.258 2.496 4.711 1 97.19 132 LYS A C 1
ATOM 1091 O O . LYS A 1 132 ? -11.883 2.436 3.535 1 97.19 132 LYS A O 1
ATOM 1096 N N . GLN A 1 133 ? -11.688 1.878 5.723 1 98.12 133 GLN A N 1
ATOM 1097 C CA . GLN A 1 133 ? -10.633 0.904 5.469 1 98.12 133 GLN A CA 1
ATOM 1098 C C . GLN A 1 133 ? -11.148 -0.252 4.613 1 98.12 133 GLN A C 1
ATOM 1100 O O . GLN A 1 133 ? -12.258 -0.744 4.828 1 98.12 133 GLN A O 1
ATOM 1105 N N . ILE A 1 134 ? -10.352 -0.693 3.613 1 98.75 134 ILE A N 1
ATOM 1106 C CA . ILE A 1 134 ? -10.75 -1.835 2.799 1 98.75 134 ILE A CA 1
ATOM 1107 C C . ILE A 1 134 ? -9.781 -2.994 3.023 1 98.75 134 ILE A C 1
ATOM 1109 O O . ILE A 1 134 ? -8.656 -2.791 3.49 1 98.75 134 ILE A O 1
ATOM 1113 N N . PHE A 1 135 ? -10.203 -4.16 2.719 1 98.75 135 PHE A N 1
ATOM 1114 C CA . PHE A 1 135 ? -9.445 -5.395 2.887 1 98.75 135 PHE A CA 1
ATOM 1115 C C . PHE A 1 135 ? -9.445 -6.211 1.601 1 98.75 135 PHE A C 1
ATOM 1117 O O . PHE A 1 135 ? -10.461 -6.281 0.906 1 98.75 135 PHE A O 1
ATOM 1124 N N . PHE A 1 136 ? -8.32 -6.758 1.236 1 98.88 136 PHE A N 1
ATOM 1125 C CA . PHE A 1 136 ? -8.25 -7.5 -0.017 1 98.88 136 PHE A CA 1
ATOM 1126 C C . PHE A 1 136 ? -7.059 -8.453 -0.018 1 98.88 136 PHE A C 1
ATOM 1128 O O . PHE A 1 136 ? -6.148 -8.312 0.8 1 98.88 136 PHE A O 1
ATOM 1135 N N . GLN A 1 137 ? -7.102 -9.398 -0.813 1 98.88 137 GLN A N 1
ATOM 1136 C CA . GLN A 1 137 ? -5.977 -10.219 -1.258 1 98.88 137 GLN A CA 1
ATOM 1137 C C . GLN A 1 137 ? -5.77 -10.094 -2.766 1 98.88 137 GLN A C 1
ATOM 1139 O O . GLN A 1 137 ? -6.695 -9.734 -3.496 1 98.88 137 GLN A O 1
ATOM 1144 N N . ILE A 1 138 ? -4.559 -10.328 -3.229 1 98.94 138 ILE A N 1
ATOM 1145 C CA . ILE A 1 138 ? -4.266 -10.25 -4.656 1 98.94 138 ILE A CA 1
ATOM 1146 C C . ILE A 1 138 ? -3.137 -11.219 -5 1 98.94 138 ILE A C 1
ATOM 1148 O O . ILE A 1 138 ? -2.23 -11.438 -4.195 1 98.94 138 ILE A O 1
ATOM 1152 N N . GLY A 1 139 ? -3.143 -11.789 -6.137 1 98.81 139 GLY A N 1
ATOM 1153 C CA . GLY A 1 139 ? -2.102 -12.711 -6.551 1 98.81 139 GLY A CA 1
ATOM 1154 C C . GLY A 1 139 ? -2.105 -12.984 -8.047 1 98.81 139 GLY A C 1
ATOM 1155 O O . GLY A 1 139 ? -2.98 -12.5 -8.766 1 98.81 139 GLY A O 1
ATOM 1156 N N . GLY A 1 140 ? -1.075 -13.594 -8.5 1 98.75 140 GLY A N 1
ATOM 1157 C CA . GLY A 1 140 ? -0.971 -14.086 -9.867 1 98.75 140 GLY A CA 1
ATOM 1158 C C . GLY A 1 140 ? -1.108 -15.594 -9.961 1 98.75 140 GLY A C 1
ATOM 1159 O O . GLY A 1 140 ? -0.862 -16.312 -8.984 1 98.75 140 GLY A O 1
ATOM 1160 N N . HIS A 1 141 ? -1.523 -16.062 -11.078 1 98.88 141 HIS A N 1
ATOM 1161 C CA . HIS A 1 141 ? -1.699 -17.484 -11.367 1 98.88 141 HIS A CA 1
ATOM 1162 C C . HIS A 1 141 ? -1.225 -17.828 -12.773 1 98.88 141 HIS A C 1
ATOM 1164 O O . HIS A 1 141 ? -1.988 -18.375 -13.57 1 98.88 141 HIS A O 1
ATOM 1170 N N . PRO A 1 142 ? 0.031 -17.484 -13.07 1 98.94 142 PRO A N 1
ATOM 1171 C CA . PRO A 1 142 ? 0.529 -17.75 -14.422 1 98.94 142 PRO A CA 1
ATOM 1172 C C . PRO A 1 142 ? 0.903 -19.219 -14.633 1 98.94 142 PRO A C 1
ATOM 1174 O O . PRO A 1 142 ? 1.475 -19.844 -13.734 1 98.94 142 PRO A O 1
ATOM 1177 N N . ALA A 1 143 ? 0.57 -19.703 -15.766 1 98.94 143 ALA A N 1
ATOM 1178 C CA . ALA A 1 143 ? 0.902 -21.078 -16.156 1 98.94 143 ALA A CA 1
ATOM 1179 C C . ALA A 1 143 ? 2.004 -21.078 -17.219 1 98.94 143 ALA A C 1
ATOM 1181 O O . ALA A 1 143 ? 1.839 -20.516 -18.297 1 98.94 143 ALA A O 1
ATOM 1182 N N . PHE A 1 144 ? 3.105 -21.75 -16.922 1 98.88 144 PHE A N 1
ATOM 1183 C CA . PHE A 1 144 ? 4.242 -21.781 -17.844 1 98.88 144 PHE A CA 1
ATOM 1184 C C . PHE A 1 144 ? 4.395 -23.156 -18.469 1 98.88 144 PHE A C 1
ATOM 1186 O O . PHE A 1 144 ? 4.262 -24.172 -17.781 1 98.88 144 PHE A O 1
ATOM 1193 N N . LEU A 1 145 ? 4.629 -23.172 -19.75 1 98.75 145 LEU A N 1
ATOM 1194 C CA . LEU A 1 145 ? 4.922 -24.422 -20.438 1 98.75 145 LEU A CA 1
ATOM 1195 C C . LEU A 1 145 ? 6.195 -25.062 -19.875 1 98.75 145 LEU A C 1
ATOM 1197 O O . LEU A 1 145 ? 7.227 -24.391 -19.766 1 98.75 145 LEU A O 1
ATOM 1201 N N . VAL A 1 146 ? 6.113 -26.328 -19.531 1 98.62 146 VAL A N 1
ATOM 1202 C CA . VAL A 1 146 ? 7.277 -27.062 -19.031 1 98.62 146 VAL A CA 1
ATOM 1203 C C . VAL A 1 146 ? 8.094 -27.594 -20.203 1 98.62 146 VAL A C 1
ATOM 1205 O O . VAL A 1 146 ? 7.562 -28.281 -21.078 1 98.62 146 VAL A O 1
ATOM 1208 N N . PRO A 1 147 ? 9.359 -27.266 -20.219 1 97.62 147 PRO A N 1
ATOM 1209 C CA . PRO A 1 147 ? 10.188 -27.766 -21.312 1 97.62 147 PRO A CA 1
ATOM 1210 C C . PRO A 1 147 ? 10.102 -29.281 -21.484 1 97.62 147 PRO A C 1
ATOM 1212 O O . PRO A 1 147 ? 10.242 -30.016 -20.5 1 97.62 147 PRO A O 1
ATOM 1215 N N . GLY A 1 148 ? 9.828 -29.688 -22.719 1 96.19 148 GLY A N 1
ATOM 1216 C CA . GLY A 1 148 ? 9.781 -31.109 -23.016 1 96.19 148 GLY A CA 1
ATOM 1217 C C . GLY A 1 148 ? 8.422 -31.734 -22.766 1 96.19 148 GLY A C 1
ATOM 1218 O O . GLY A 1 148 ? 8.156 -32.875 -23.188 1 96.19 148 GLY A O 1
ATOM 1219 N N . ALA A 1 149 ? 7.52 -31.047 -22.047 1 96.94 149 ALA A N 1
ATOM 1220 C CA . ALA A 1 149 ? 6.184 -31.562 -21.766 1 96.94 149 ALA A CA 1
ATOM 1221 C C . ALA A 1 149 ? 5.277 -31.453 -22.984 1 96.94 149 ALA A C 1
ATOM 1223 O O . ALA A 1 149 ? 5.422 -30.516 -23.797 1 96.94 149 ALA A O 1
ATOM 1224 N N . GLU A 1 150 ? 4.391 -32.406 -23.156 1 97 150 GLU A N 1
ATOM 1225 C CA . GLU A 1 150 ? 3.447 -32.438 -24.266 1 97 150 GLU A CA 1
ATOM 1226 C C . GLU A 1 150 ? 2.018 -32.625 -23.766 1 97 150 GLU A C 1
ATOM 1228 O O . GLU A 1 150 ? 1.786 -33.375 -22.797 1 97 150 GLU A O 1
ATOM 1233 N N . LYS A 1 151 ? 1.129 -32 -24.531 1 97.25 151 LYS A N 1
ATOM 1234 C CA . LYS A 1 151 ? -0.284 -32.219 -24.234 1 97.25 151 LYS A CA 1
ATOM 1235 C C . LYS A 1 151 ? -0.622 -33.719 -24.25 1 97.25 151 LYS A C 1
ATOM 1237 O O . LYS A 1 151 ? -0.24 -34.438 -25.172 1 97.25 151 LYS A O 1
ATOM 1242 N N . GLY A 1 152 ? -1.302 -34.125 -23.25 1 96.88 152 GLY A N 1
ATOM 1243 C CA . GLY A 1 152 ? -1.795 -3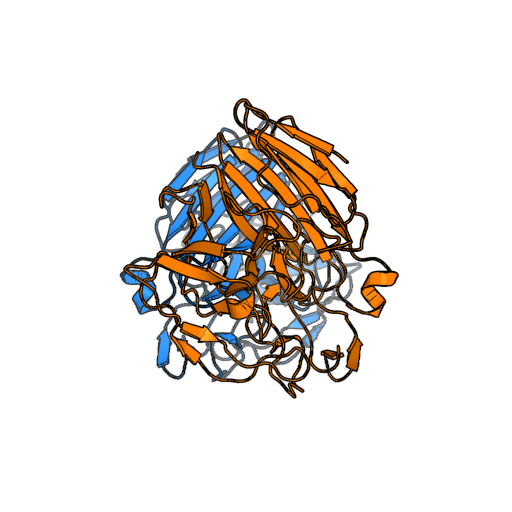5.5 -23.219 1 96.88 152 GLY A CA 1
ATOM 1244 C C . GLY A 1 152 ? -0.773 -36.469 -22.688 1 96.88 152 GLY A C 1
ATOM 1245 O O . GLY A 1 152 ? -1.068 -37.656 -22.531 1 96.88 152 GLY A O 1
ATOM 1246 N N . LYS A 1 153 ? 0.39 -36 -22.359 1 96.94 153 LYS A N 1
ATOM 1247 C CA . LYS A 1 153 ? 1.418 -36.875 -21.797 1 96.94 153 LYS A CA 1
ATOM 1248 C C . LYS A 1 153 ? 1.688 -36.531 -20.328 1 96.94 153 LYS A C 1
ATOM 1250 O O . LYS A 1 153 ? 1.357 -35.406 -19.891 1 96.94 153 LYS A O 1
ATOM 1255 N N . GLU A 1 154 ? 2.271 -37.5 -19.672 1 95.31 154 GLU A N 1
ATOM 1256 C CA . GLU A 1 154 ? 2.553 -37.281 -18.25 1 95.31 154 GLU A CA 1
ATOM 1257 C C . GLU A 1 154 ? 3.465 -36.062 -18.047 1 95.31 154 GLU A C 1
ATOM 1259 O O . GLU A 1 154 ? 4.457 -35.906 -18.766 1 95.31 154 GLU A O 1
ATOM 1264 N N . LEU A 1 155 ? 3.082 -35.281 -17.109 1 97.31 155 LEU A N 1
ATOM 1265 C CA . LEU A 1 155 ? 3.873 -34.094 -16.797 1 97.31 155 LEU A CA 1
ATOM 1266 C C . LEU A 1 155 ? 5.059 -34.469 -15.898 1 97.31 155 LEU A C 1
ATOM 1268 O O . LEU A 1 155 ? 4.891 -35.156 -14.891 1 97.31 155 LEU A O 1
ATOM 1272 N N . LYS A 1 156 ? 6.219 -34.125 -16.344 1 96.88 156 LYS A N 1
ATOM 1273 C CA . LYS A 1 156 ? 7.441 -34.188 -15.547 1 96.88 156 LYS A CA 1
ATOM 1274 C C . LYS A 1 156 ? 8.258 -32.906 -15.688 1 96.88 156 LYS A C 1
ATOM 1276 O O . LYS A 1 156 ? 8.492 -32.438 -16.797 1 96.88 156 LYS A O 1
ATOM 1281 N N . GLY A 1 157 ? 8.602 -32.281 -14.555 1 97.88 157 GLY A N 1
ATOM 1282 C CA . GLY A 1 157 ? 9.398 -31.078 -14.586 1 97.88 157 GLY A CA 1
ATOM 1283 C C . GLY A 1 157 ? 10.203 -30.859 -13.32 1 97.88 157 GLY A C 1
ATOM 1284 O O . GLY A 1 157 ? 10.203 -31.703 -12.422 1 97.88 157 GLY A O 1
ATOM 1285 N N . GLN A 1 158 ? 11.016 -29.828 -13.367 1 98.38 158 GLN A N 1
ATOM 1286 C CA . GLN A 1 158 ? 11.844 -29.469 -12.227 1 98.38 158 GLN A CA 1
ATOM 1287 C C . GLN A 1 158 ? 11.797 -27.969 -11.953 1 98.38 158 GLN A C 1
ATOM 1289 O O . GLN A 1 158 ? 11.812 -27.172 -12.891 1 98.38 158 GLN A O 1
ATOM 1294 N N . LEU A 1 159 ? 11.664 -27.672 -10.695 1 98.88 159 LEU A N 1
ATOM 1295 C CA . LEU A 1 159 ? 11.805 -26.297 -10.227 1 98.88 159 LEU A CA 1
ATOM 1296 C C . LEU A 1 159 ? 12.984 -26.172 -9.266 1 98.88 159 LEU A C 1
ATOM 1298 O O . LEU A 1 159 ? 13.203 -27.031 -8.422 1 98.88 159 LEU A O 1
ATOM 1302 N N . LYS A 1 160 ? 13.75 -25.094 -9.391 1 98.81 160 LYS A N 1
ATOM 1303 C CA . LYS A 1 160 ? 14.789 -24.734 -8.422 1 98.81 160 LYS A CA 1
ATOM 1304 C C . LYS A 1 160 ? 14.312 -23.625 -7.488 1 98.81 160 LYS A C 1
ATOM 1306 O O . LYS A 1 160 ? 13.859 -22.578 -7.941 1 98.81 160 LYS A O 1
ATOM 1311 N N . PHE A 1 161 ? 14.375 -23.938 -6.215 1 98.69 161 PHE A N 1
ATOM 1312 C CA . PHE A 1 161 ? 14.047 -22.969 -5.176 1 98.69 161 PHE A CA 1
ATOM 1313 C C . PHE A 1 161 ? 15.305 -22.328 -4.609 1 98.69 161 PHE A C 1
ATOM 1315 O O . PHE A 1 161 ? 16.375 -22.938 -4.637 1 98.69 161 PHE A O 1
ATOM 1322 N N . ASP A 1 162 ? 15.195 -21.078 -4.113 1 98.5 162 ASP A N 1
ATOM 1323 C CA . ASP A 1 162 ? 16.328 -20.438 -3.443 1 98.5 162 ASP A CA 1
ATOM 1324 C C . ASP A 1 162 ? 16.422 -20.891 -1.987 1 98.5 162 ASP A C 1
ATOM 1326 O O . ASP A 1 162 ? 17.375 -20.531 -1.287 1 98.5 162 ASP A O 1
ATOM 1330 N N . ASN A 1 163 ? 15.508 -21.688 -1.488 1 97.69 163 ASN A N 1
ATOM 1331 C CA . ASN A 1 163 ? 15.484 -22.359 -0.196 1 97.69 163 ASN A CA 1
ATOM 1332 C C . ASN A 1 163 ? 15.586 -23.875 -0.355 1 97.69 163 ASN A C 1
ATOM 1334 O O . ASN A 1 163 ? 14.648 -24.516 -0.844 1 97.69 163 ASN A O 1
ATOM 1338 N N . PRO A 1 164 ? 16.672 -24.469 0.072 1 97.56 164 PRO A N 1
ATOM 1339 C CA . PRO A 1 164 ? 16.859 -25.891 -0.17 1 97.56 164 PRO A CA 1
ATOM 1340 C C . PRO A 1 164 ? 15.984 -26.766 0.72 1 97.56 164 PRO A C 1
ATOM 1342 O O . PRO A 1 164 ? 15.875 -27.969 0.486 1 97.56 164 PRO A O 1
ATOM 1345 N N . GLU A 1 165 ? 15.383 -26.172 1.771 1 97.75 165 GLU A N 1
ATOM 1346 C CA . GLU A 1 165 ? 14.547 -26.953 2.68 1 97.75 165 GLU A CA 1
ATOM 1347 C C . GLU A 1 165 ? 13.211 -26.266 2.92 1 97.75 165 GLU A C 1
ATOM 1349 O O . GLU A 1 165 ? 12.828 -26.016 4.066 1 97.75 165 GLU A O 1
ATOM 1354 N N . PRO A 1 166 ? 12.484 -26.094 1.844 1 97.81 166 PRO A N 1
ATOM 1355 C CA . PRO A 1 166 ? 11.188 -25.438 2.029 1 97.81 166 PRO A CA 1
ATOM 1356 C C . PRO A 1 166 ? 10.148 -26.344 2.682 1 97.81 166 PRO A C 1
ATOM 1358 O O . PRO A 1 166 ? 10.234 -27.562 2.572 1 97.81 166 PRO A O 1
ATOM 1361 N N . GLU A 1 167 ? 9.273 -25.719 3.42 1 97.69 167 GLU A N 1
ATOM 1362 C CA . GLU A 1 167 ? 8.125 -26.406 4.008 1 97.69 167 GLU A CA 1
ATOM 1363 C C . GLU A 1 167 ? 6.82 -25.906 3.398 1 97.69 167 GLU A C 1
ATOM 1365 O O . GLU A 1 167 ? 6.613 -24.688 3.271 1 97.69 167 GLU A O 1
ATOM 1370 N N . ARG A 1 168 ? 6.031 -26.812 2.994 1 96.5 168 ARG A N 1
ATOM 1371 C CA . ARG A 1 168 ? 4.75 -26.422 2.408 1 96.5 168 ARG A CA 1
ATOM 1372 C C . ARG A 1 168 ? 3.625 -26.531 3.434 1 96.5 168 ARG A C 1
ATOM 1374 O O . ARG A 1 168 ? 3.676 -27.375 4.332 1 96.5 168 ARG A O 1
ATOM 1381 N N . LEU A 1 169 ? 2.648 -25.672 3.32 1 93.5 169 LEU A N 1
ATOM 1382 C CA . LEU A 1 169 ? 1.362 -25.828 3.988 1 93.5 169 LEU A CA 1
ATOM 1383 C C . LEU A 1 169 ? 0.535 -26.922 3.328 1 93.5 169 LEU A C 1
ATOM 1385 O O . LEU A 1 169 ? 0.275 -26.875 2.123 1 93.5 169 LEU A O 1
ATOM 1389 N N . TYR A 1 170 ? 0.283 -27.984 4.078 1 83.44 170 TYR A N 1
ATOM 1390 C CA . TYR A 1 170 ? -0.369 -29.141 3.473 1 83.44 170 TYR A CA 1
ATOM 1391 C C . TYR A 1 170 ? -1.61 -29.531 4.262 1 83.44 170 TYR A C 1
ATOM 1393 O O . TYR A 1 170 ? -1.598 -29.531 5.496 1 83.44 170 TYR A O 1
ATOM 1401 N N . GLY A 1 171 ? -2.703 -29.734 3.535 1 81.12 171 GLY A N 1
ATOM 1402 C CA . GLY A 1 171 ? -4.008 -30.125 4.039 1 81.12 171 GLY A CA 1
ATOM 1403 C C . GLY A 1 171 ? -5.156 -29.375 3.4 1 81.12 171 GLY A C 1
ATOM 1404 O O . GLY A 1 171 ? -5.082 -28.156 3.229 1 81.12 171 GLY A O 1
ATOM 1405 N N . ASN A 1 172 ? -6.051 -30.203 2.824 1 84.25 172 ASN A N 1
ATOM 1406 C CA . ASN A 1 172 ? -7.188 -29.594 2.141 1 84.25 172 ASN A CA 1
ATOM 1407 C C . ASN A 1 172 ? -8.508 -30.203 2.594 1 84.25 172 ASN A C 1
ATOM 1409 O O . ASN A 1 172 ? -8.695 -31.422 2.521 1 84.25 172 ASN A O 1
ATOM 1413 N N . VAL A 1 173 ? -9.242 -29.391 3.15 1 87.25 173 VAL A N 1
ATOM 1414 C CA . VAL A 1 173 ? -10.609 -29.75 3.498 1 87.25 173 VAL A CA 1
ATOM 1415 C C . VAL A 1 173 ? -11.586 -28.75 2.885 1 87.25 173 VAL A C 1
ATOM 1417 O O . VAL A 1 173 ? -11.578 -27.578 3.24 1 87.25 173 VAL A O 1
ATOM 1420 N N . GLY A 1 174 ? -12.43 -29.25 2.012 1 86.69 174 GLY A N 1
ATOM 1421 C CA . GLY A 1 174 ? -13.445 -28.391 1.426 1 86.69 174 GLY A CA 1
ATOM 1422 C C . GLY A 1 174 ? -12.859 -27.266 0.594 1 86.69 174 GLY A C 1
ATOM 1423 O O . GLY A 1 174 ? -13.391 -26.141 0.587 1 86.69 174 GLY A O 1
ATOM 1424 N N . GLY A 1 175 ? -11.672 -27.422 0.027 1 87.38 175 GLY A N 1
ATOM 1425 C CA . GLY A 1 175 ? -11.039 -26.391 -0.785 1 87.38 175 GLY A CA 1
ATOM 1426 C C . GLY A 1 175 ? -10.281 -25.375 0.036 1 87.38 175 GLY A C 1
ATOM 1427 O O . GLY A 1 175 ? -9.867 -24.328 -0.488 1 87.38 175 GLY A O 1
ATOM 1428 N N . CYS A 1 176 ? -10.148 -25.656 1.368 1 94.12 176 CYS A N 1
ATOM 1429 C CA . CYS A 1 176 ? -9.438 -24.781 2.301 1 94.12 176 CYS A CA 1
ATOM 1430 C C . CYS A 1 176 ? -8.289 -25.531 2.971 1 94.12 176 CYS A C 1
ATOM 1432 O O . CYS A 1 176 ? -8.148 -26.75 2.799 1 94.12 176 CYS A O 1
ATOM 1434 N N . VAL A 1 177 ? -7.504 -24.734 3.631 1 92.94 177 VAL A N 1
ATOM 1435 C CA . VAL A 1 177 ? -6.289 -25.344 4.168 1 92.94 177 VAL A CA 1
ATOM 1436 C C . VAL A 1 177 ? -6.48 -25.656 5.648 1 92.94 177 VAL A C 1
ATOM 1438 O O . VAL A 1 177 ? -7.324 -25.047 6.316 1 92.94 177 VAL A O 1
ATOM 1441 N N . VAL A 1 178 ? -5.793 -26.656 6.105 1 91.62 178 VAL A N 1
ATOM 1442 C CA . VAL A 1 178 ? -5.688 -27 7.523 1 91.62 178 VAL A CA 1
ATOM 1443 C C . VAL A 1 178 ? -4.246 -26.828 7.992 1 91.62 178 VAL A C 1
ATOM 1445 O O . VAL A 1 178 ? -3.318 -26.828 7.18 1 91.62 178 VAL A O 1
ATOM 1448 N N . GLU A 1 179 ? -4.086 -26.625 9.305 1 86.94 179 GLU A N 1
ATOM 1449 C CA . GLU A 1 179 ? -2.734 -26.438 9.828 1 86.94 179 GLU A CA 1
ATOM 1450 C C . GLU A 1 179 ? -1.909 -27.719 9.68 1 86.94 179 GLU A C 1
ATOM 1452 O O . GLU A 1 179 ? -2.406 -28.812 9.93 1 86.94 179 GLU A O 1
ATOM 1457 N N . GLY A 1 180 ? -0.732 -27.562 9.164 1 91.25 180 GLY A N 1
ATOM 1458 C CA . GLY A 1 180 ? 0.204 -28.656 8.969 1 91.25 180 GLY A CA 1
ATOM 1459 C C . GLY A 1 180 ? 1.282 -28.344 7.945 1 91.25 180 GLY A C 1
ATOM 1460 O O . GLY A 1 180 ? 0.989 -27.844 6.859 1 91.25 180 GLY A O 1
ATOM 1461 N N . TYR A 1 181 ? 2.473 -28.438 8.43 1 94.31 181 TYR A N 1
ATOM 1462 C CA . TYR A 1 181 ? 3.594 -28.188 7.535 1 94.31 181 TYR A CA 1
ATOM 1463 C C . TYR A 1 181 ? 4.383 -29.469 7.27 1 94.31 181 TYR A C 1
ATOM 1465 O O . TYR A 1 181 ? 4.574 -30.281 8.172 1 94.31 181 TYR A O 1
ATOM 1473 N N . HIS A 1 182 ? 4.711 -29.594 6.051 1 94.5 182 HIS A N 1
ATOM 1474 C CA . HIS A 1 182 ? 5.504 -30.734 5.617 1 94.5 182 HIS A CA 1
ATOM 1475 C C . HIS A 1 182 ? 6.703 -30.281 4.785 1 94.5 182 HIS A C 1
ATOM 1477 O O . HIS A 1 182 ? 6.594 -29.359 3.984 1 94.5 182 HIS A O 1
ATOM 1483 N N . LYS A 1 183 ? 7.723 -31.016 4.895 1 95.56 183 LYS A N 1
ATOM 1484 C CA . LYS A 1 183 ? 8.906 -30.703 4.09 1 95.56 183 LYS A CA 1
ATOM 1485 C C . LYS A 1 183 ? 8.688 -31.109 2.631 1 95.56 183 LYS A C 1
ATOM 1487 O O . LYS A 1 183 ? 8.055 -32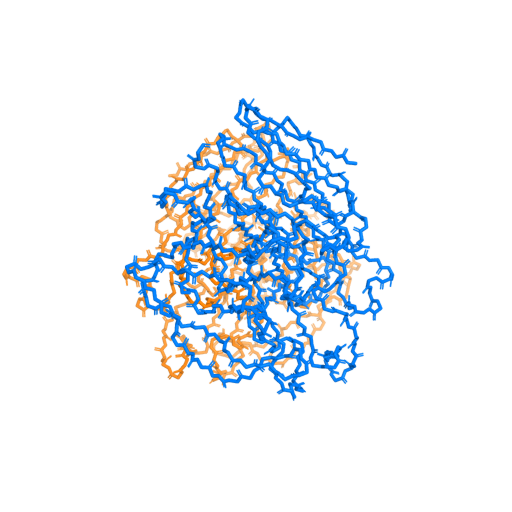.125 2.344 1 95.56 183 LYS A O 1
ATOM 1492 N N . VAL A 1 184 ? 9.117 -30.297 1.742 1 96.12 184 VAL A N 1
ATOM 1493 C CA . VAL A 1 184 ? 9.219 -30.641 0.329 1 96.12 184 VAL A CA 1
ATOM 1494 C C . VAL A 1 184 ? 10.648 -31.062 0.002 1 96.12 184 VAL A C 1
ATOM 1496 O O . VAL A 1 184 ? 11.578 -30.25 0.065 1 96.12 184 VAL A O 1
ATOM 1499 N N . PRO A 1 185 ? 10.828 -32.344 -0.274 1 95.56 185 PRO A N 1
ATOM 1500 C CA . PRO A 1 185 ? 12.195 -32.812 -0.538 1 95.56 185 PRO A CA 1
ATOM 1501 C C . PRO A 1 185 ? 12.789 -32.219 -1.805 1 95.56 185 PRO A C 1
ATOM 1503 O O . PRO A 1 185 ? 12.141 -32.188 -2.854 1 95.56 185 PRO A O 1
ATOM 1506 N N . THR A 1 186 ? 13.945 -31.641 -1.649 1 97.5 186 THR A N 1
ATOM 1507 C CA . THR A 1 186 ? 14.695 -31.109 -2.785 1 97.5 186 THR A CA 1
ATOM 1508 C C . THR A 1 186 ? 16.109 -31.688 -2.818 1 97.5 186 THR A C 1
ATOM 1510 O O . THR A 1 186 ? 16.578 -32.25 -1.83 1 97.5 186 THR A O 1
ATOM 1513 N N . GLU A 1 187 ? 16.672 -31.781 -3.912 1 97.38 187 GLU A N 1
ATOM 1514 C CA . GLU A 1 187 ? 18.094 -32 -4.059 1 97.38 187 GLU A CA 1
ATOM 1515 C C . GLU A 1 187 ? 18.828 -30.688 -4.316 1 97.38 187 GLU A C 1
ATOM 1517 O O . GLU A 1 187 ? 18.891 -30.219 -5.453 1 97.38 187 GLU A O 1
ATOM 1522 N N . ASN A 1 188 ? 19.469 -30.109 -3.322 1 96.12 188 ASN A N 1
ATOM 1523 C CA . ASN A 1 188 ? 20.141 -28.828 -3.414 1 96.12 188 ASN A CA 1
ATOM 1524 C C . ASN A 1 188 ? 19.203 -27.734 -3.943 1 96.12 188 ASN A C 1
ATOM 1526 O O . ASN A 1 188 ? 19.562 -27 -4.867 1 96.12 188 ASN A O 1
ATOM 1530 N N . GLY A 1 189 ? 17.969 -27.828 -3.504 1 97.81 189 GLY A N 1
ATOM 1531 C CA . GLY A 1 189 ? 17 -26.797 -3.852 1 97.81 189 GLY A CA 1
ATOM 1532 C C . GLY A 1 189 ? 16.172 -27.156 -5.078 1 97.81 189 GLY A C 1
ATOM 1533 O O . GLY A 1 189 ? 15.219 -26.453 -5.414 1 97.81 189 GLY A O 1
ATOM 1534 N N . VAL A 1 190 ? 16.531 -28.203 -5.75 1 98.69 190 VAL A N 1
ATOM 1535 C CA . VAL A 1 190 ? 15.812 -28.594 -6.957 1 98.69 190 VAL A CA 1
ATOM 1536 C C . VAL A 1 190 ? 14.695 -29.562 -6.598 1 98.69 190 VAL A C 1
ATOM 1538 O O . VAL A 1 190 ? 14.945 -30.609 -5.992 1 98.69 190 VAL A O 1
ATOM 1541 N N . TRP A 1 191 ? 13.5 -29.266 -6.906 1 98.5 191 TRP A N 1
ATOM 1542 C CA . TRP A 1 191 ? 12.312 -30.078 -6.688 1 98.5 191 TRP A CA 1
ATOM 1543 C C . TRP A 1 191 ? 11.812 -30.672 -7.996 1 98.5 191 TRP A C 1
ATOM 1545 O O . TRP A 1 191 ? 11.391 -29.953 -8.898 1 98.5 191 TRP A O 1
ATOM 1555 N N . ALA A 1 192 ? 11.898 -31.984 -8.102 1 98 192 ALA A N 1
ATOM 1556 C CA . ALA A 1 192 ? 11.289 -32.688 -9.234 1 98 192 ALA A CA 1
ATOM 1557 C C . ALA A 1 192 ? 9.805 -32.938 -8.992 1 98 192 ALA A C 1
ATOM 1559 O O . ALA A 1 192 ? 9.406 -33.375 -7.91 1 98 192 ALA A O 1
ATOM 1560 N N . PHE A 1 193 ? 9.023 -32.562 -9.977 1 97.62 193 PHE A N 1
ATOM 1561 C CA . PHE A 1 193 ? 7.594 -32.719 -9.773 1 97.62 193 PHE A CA 1
ATOM 1562 C C . PHE A 1 193 ? 6.977 -33.5 -10.93 1 97.62 193 PHE A C 1
ATOM 1564 O O . PHE A 1 193 ? 7.535 -33.562 -12.023 1 97.62 193 PHE A O 1
ATOM 1571 N N . THR A 1 194 ? 5.91 -34.156 -10.688 1 96.25 194 THR A N 1
ATOM 1572 C CA . THR A 1 194 ? 4.988 -34.812 -11.617 1 96.25 194 THR A CA 1
ATOM 1573 C C . THR A 1 194 ? 3.551 -34.375 -11.344 1 96.25 194 THR A C 1
ATOM 1575 O O . THR A 1 194 ? 3.305 -33.562 -10.453 1 96.25 194 THR A O 1
ATOM 1578 N N . GLU A 1 195 ? 2.656 -34.844 -12.156 1 94 195 GLU A N 1
ATOM 1579 C CA . GLU A 1 195 ? 1.248 -34.531 -11.938 1 94 195 GLU A CA 1
ATOM 1580 C C . GLU A 1 195 ? 0.793 -34.938 -10.547 1 94 195 GLU A C 1
ATOM 1582 O O . GLU A 1 195 ? -0.06 -34.281 -9.938 1 94 195 GLU A O 1
ATOM 1587 N N . ASP A 1 196 ? 1.357 -36.062 -10.031 1 94.44 196 ASP A N 1
ATOM 1588 C CA . ASP A 1 196 ? 0.983 -36.594 -8.727 1 94.44 196 ASP A CA 1
ATOM 1589 C C . ASP A 1 196 ? 1.359 -35.625 -7.605 1 94.44 196 ASP A C 1
ATOM 1591 O O . ASP A 1 196 ? 0.78 -35.656 -6.52 1 94.44 196 ASP A O 1
ATOM 1595 N N . SER A 1 197 ? 2.373 -34.781 -7.879 1 95.56 197 SER A N 1
ATOM 1596 C CA . SER A 1 197 ? 2.801 -33.812 -6.895 1 95.56 197 SER A CA 1
ATOM 1597 C C . SER A 1 197 ? 1.661 -32.844 -6.535 1 95.56 197 SER A C 1
ATOM 1599 O O . SER A 1 197 ? 1.712 -32.188 -5.504 1 95.56 197 SER A O 1
ATOM 1601 N N . PHE A 1 198 ? 0.609 -32.812 -7.387 1 95.44 198 PHE A N 1
ATOM 1602 C CA . PHE A 1 198 ? -0.471 -31.844 -7.227 1 95.44 198 PHE A CA 1
ATOM 1603 C C . PHE A 1 198 ? -1.789 -32.562 -6.926 1 95.44 198 PHE A C 1
ATOM 1605 O O . PHE A 1 198 ? -2.863 -31.984 -7.121 1 95.44 198 PHE A O 1
ATOM 1612 N N . ALA A 1 199 ? -1.716 -33.812 -6.477 1 92.38 199 ALA A N 1
ATOM 1613 C CA . ALA A 1 199 ? -2.895 -34.625 -6.211 1 92.38 199 ALA A CA 1
ATOM 1614 C C . ALA A 1 199 ? -3.789 -33.969 -5.16 1 92.38 199 ALA A C 1
ATOM 1616 O O . ALA A 1 199 ? -5.012 -34.156 -5.191 1 92.38 199 ALA A O 1
ATOM 1617 N N . ASP A 1 200 ? -3.17 -33.281 -4.25 1 89.38 200 ASP A N 1
ATOM 1618 C CA . ASP A 1 200 ? -3.924 -32.594 -3.203 1 89.38 200 ASP A CA 1
ATOM 1619 C C . ASP A 1 200 ? -4.055 -31.109 -3.5 1 89.38 200 ASP A C 1
ATOM 1621 O O . ASP A 1 200 ? -4.043 -30.297 -2.582 1 89.38 200 ASP A O 1
ATOM 1625 N N . ASP A 1 201 ? -4.016 -30.797 -4.781 1 92.88 201 ASP A N 1
ATOM 1626 C CA . ASP A 1 201 ? -4.152 -29.422 -5.258 1 92.88 201 ASP A CA 1
ATOM 1627 C C . ASP A 1 201 ? -2.824 -28.672 -5.168 1 92.88 201 ASP A C 1
ATOM 1629 O O . ASP A 1 201 ? -1.756 -29.281 -5.285 1 92.88 201 ASP A O 1
ATOM 1633 N N . ALA A 1 202 ? -2.836 -27.406 -5.066 1 95.12 202 ALA A N 1
ATOM 1634 C CA . ALA A 1 202 ? -1.634 -26.578 -5.148 1 95.12 202 ALA A CA 1
ATOM 1635 C C . ALA A 1 202 ? -0.668 -26.891 -4.012 1 95.12 202 ALA A C 1
ATOM 1637 O O . ALA A 1 202 ? -1.094 -27.188 -2.893 1 95.12 202 ALA A O 1
ATOM 1638 N N . VAL A 1 203 ? 0.568 -26.922 -4.289 1 96.88 203 VAL A N 1
ATOM 1639 C CA . VAL A 1 203 ? 1.63 -26.938 -3.289 1 96.88 203 VAL A CA 1
ATOM 1640 C C . VAL A 1 203 ? 1.908 -25.516 -2.803 1 96.88 203 VAL A C 1
ATOM 1642 O O . VAL A 1 203 ? 2.383 -24.672 -3.566 1 96.88 203 VAL A O 1
ATOM 1645 N N . ILE A 1 204 ? 1.667 -25.297 -1.53 1 97.44 204 ILE A N 1
ATOM 1646 C CA . ILE A 1 204 ? 1.622 -23.922 -1.035 1 97.44 204 ILE A CA 1
ATOM 1647 C C . ILE A 1 204 ? 2.807 -23.672 -0.104 1 97.44 204 ILE A C 1
ATOM 1649 O O . ILE A 1 204 ? 3.031 -24.438 0.842 1 97.44 204 ILE A O 1
ATOM 1653 N N . PHE A 1 205 ? 3.572 -22.641 -0.381 1 97.88 205 PHE A N 1
ATOM 1654 C CA . PHE A 1 205 ? 4.633 -22.141 0.486 1 97.88 205 PHE A CA 1
ATOM 1655 C C . PHE A 1 205 ? 4.285 -20.766 1.033 1 97.88 205 PHE A C 1
ATOM 1657 O O . PHE A 1 205 ? 4.008 -19.844 0.268 1 97.88 205 PHE A O 1
ATOM 1664 N N . ASP A 1 206 ? 4.16 -20.609 2.328 1 96.88 206 ASP A N 1
ATOM 1665 C CA . ASP A 1 206 ? 3.926 -19.312 2.965 1 96.88 206 ASP A CA 1
ATOM 1666 C C . ASP A 1 206 ? 5.133 -18.891 3.797 1 96.88 206 ASP A C 1
ATOM 1668 O O . ASP A 1 206 ? 6.238 -19.391 3.607 1 96.88 206 ASP A O 1
ATOM 1672 N N . ARG A 1 207 ? 5.133 -17.906 4.551 1 97.19 207 ARG A N 1
ATOM 1673 C CA . ARG A 1 207 ? 6.141 -17.391 5.477 1 97.19 207 ARG A CA 1
ATOM 1674 C C . ARG A 1 207 ? 7.363 -16.875 4.723 1 97.19 207 ARG A C 1
ATOM 1676 O O . ARG A 1 207 ? 8.492 -17.016 5.191 1 97.19 207 ARG A O 1
ATOM 1683 N N . SER A 1 208 ? 7.141 -16.391 3.553 1 98.19 208 SER A N 1
ATOM 1684 C CA . SER A 1 208 ? 8.172 -15.758 2.736 1 98.19 208 SER A CA 1
ATOM 1685 C C . SER A 1 208 ? 9.375 -16.688 2.555 1 98.19 208 SER A C 1
ATOM 1687 O O . SER A 1 208 ? 10.523 -16.234 2.584 1 98.19 208 SER A O 1
ATOM 1689 N N . GLN A 1 209 ? 9.086 -17.906 2.303 1 97.81 209 GLN A N 1
ATOM 1690 C CA . GLN A 1 209 ? 10.164 -18.891 2.266 1 97.81 209 GLN A CA 1
ATOM 1691 C C . GLN A 1 209 ? 10.875 -18.875 0.915 1 97.81 209 GLN A C 1
ATOM 1693 O O . GLN A 1 209 ? 12.023 -19.312 0.806 1 97.81 209 GLN A O 1
ATOM 1698 N N . LEU A 1 210 ? 10.141 -18.531 -0.094 1 98.44 210 LEU A N 1
ATOM 1699 C CA . LEU A 1 210 ? 10.672 -18.562 -1.45 1 98.44 210 LEU A CA 1
ATOM 1700 C C . LEU A 1 210 ? 10.656 -17.172 -2.076 1 98.44 210 LEU A C 1
ATOM 1702 O O . LEU A 1 210 ? 9.617 -16.5 -2.098 1 98.44 210 LEU A O 1
ATOM 1706 N N . LYS A 1 211 ? 11.812 -16.75 -2.617 1 98.19 211 LYS A N 1
ATOM 1707 C CA . LYS A 1 211 ? 11.93 -15.438 -3.238 1 98.19 211 LYS A CA 1
ATOM 1708 C C . LYS A 1 211 ? 12.273 -15.562 -4.723 1 98.19 211 LYS A C 1
ATOM 1710 O O . LYS A 1 211 ? 12.125 -14.602 -5.477 1 98.19 211 LYS A O 1
ATOM 1715 N N . LYS A 1 212 ? 12.727 -16.672 -5.082 1 98.81 212 LYS A N 1
ATOM 1716 C CA . LYS A 1 212 ? 13.016 -16.969 -6.48 1 98.81 212 LYS A CA 1
ATOM 1717 C C . LYS A 1 212 ? 12.688 -18.422 -6.816 1 98.81 212 LYS A C 1
ATOM 1719 O O . LYS A 1 212 ? 13.055 -19.328 -6.07 1 98.81 212 LYS A O 1
ATOM 1724 N N . ILE A 1 213 ? 11.977 -18.641 -7.859 1 98.88 213 ILE A N 1
ATOM 1725 C CA . ILE A 1 213 ? 11.672 -19.969 -8.375 1 98.88 213 ILE A CA 1
ATOM 1726 C C . ILE A 1 213 ? 12.07 -20.047 -9.852 1 98.88 213 ILE A C 1
ATOM 1728 O O . ILE A 1 213 ? 11.695 -19.188 -10.648 1 98.88 213 ILE A O 1
ATOM 1732 N N . THR A 1 214 ? 12.859 -21.031 -10.203 1 98.88 214 THR A N 1
ATOM 1733 C CA . THR A 1 214 ? 13.328 -21.203 -11.57 1 98.88 214 THR A CA 1
ATOM 1734 C C . THR A 1 214 ? 12.805 -22.516 -12.156 1 98.88 214 THR A C 1
ATOM 1736 O O . THR A 1 214 ? 13 -23.594 -11.578 1 98.88 214 THR A O 1
ATOM 1739 N N . LEU A 1 215 ? 12.094 -22.438 -13.25 1 98.88 215 LEU A N 1
ATOM 1740 C CA . LEU A 1 215 ? 11.75 -23.609 -14.031 1 98.88 215 LEU A CA 1
ATOM 1741 C C . LEU A 1 215 ? 12.938 -24.094 -14.859 1 98.88 215 LEU A C 1
ATOM 1743 O O . LEU A 1 215 ? 13.508 -23.312 -15.633 1 98.88 215 LEU A O 1
ATOM 1747 N N . LEU A 1 216 ? 13.305 -25.312 -14.695 1 98.69 216 LEU A N 1
ATOM 1748 C CA . LEU A 1 216 ? 14.469 -25.859 -15.383 1 98.69 216 LEU A CA 1
ATOM 1749 C C . LEU A 1 216 ? 14.047 -26.656 -16.609 1 98.69 216 LEU A C 1
ATOM 1751 O O . LEU A 1 216 ? 12.953 -27.234 -16.641 1 98.69 216 LEU A O 1
ATOM 1755 N N . ASP A 1 217 ? 14.969 -26.703 -17.609 1 97.44 217 ASP A N 1
ATOM 1756 C CA . ASP A 1 217 ? 14.711 -27.578 -18.75 1 97.44 217 ASP A CA 1
ATOM 1757 C C . ASP A 1 217 ? 15.195 -29 -18.469 1 97.44 217 ASP A C 1
ATOM 1759 O O . ASP A 1 217 ? 15.609 -29.312 -17.344 1 97.44 217 ASP A O 1
ATOM 1763 N N . GLU A 1 218 ? 15.047 -29.859 -19.422 1 94.69 218 GLU A N 1
ATOM 1764 C CA . GLU A 1 218 ? 15.352 -31.281 -19.25 1 94.69 218 GLU A CA 1
ATOM 1765 C C . GLU A 1 218 ? 16.828 -31.484 -18.891 1 94.69 218 GLU A C 1
ATOM 1767 O O . GLU A 1 218 ? 17.172 -32.469 -18.234 1 94.69 218 GLU A O 1
ATOM 1772 N N . ALA A 1 219 ? 17.672 -30.547 -19.297 1 95.69 219 ALA A N 1
ATOM 1773 C CA . ALA A 1 219 ? 19.109 -30.656 -19.047 1 95.69 219 ALA A CA 1
ATOM 1774 C C . ALA A 1 219 ? 19.469 -30.016 -17.703 1 95.69 219 ALA A C 1
ATOM 1776 O O . ALA A 1 219 ? 20.641 -29.984 -17.328 1 95.69 219 ALA A O 1
ATOM 1777 N N . GLY A 1 220 ? 18.5 -29.484 -17.016 1 96.12 220 GLY A N 1
ATOM 1778 C CA . GLY A 1 220 ? 18.75 -28.859 -15.719 1 96.12 220 GLY A CA 1
ATOM 1779 C C . GLY A 1 220 ? 19.203 -27.422 -15.828 1 96.12 220 GLY A C 1
ATOM 1780 O O . GLY A 1 220 ? 19.719 -26.859 -14.859 1 96.12 220 GLY A O 1
ATOM 1781 N N . GLN A 1 221 ? 19.016 -26.875 -17.016 1 97.69 221 GLN A N 1
ATOM 1782 C CA . GLN A 1 221 ? 19.391 -25.484 -17.219 1 97.69 221 GLN A CA 1
ATOM 1783 C C . GLN A 1 221 ? 18.203 -24.562 -17 1 97.69 221 GLN A C 1
ATOM 1785 O O . GLN A 1 221 ? 17.062 -24.938 -17.297 1 97.69 221 GLN A O 1
ATOM 1790 N N . PRO A 1 222 ? 18.5 -23.391 -16.484 1 98.56 222 PRO A N 1
ATOM 1791 C CA . PRO A 1 222 ? 17.391 -22.438 -16.266 1 98.56 222 PRO A CA 1
ATOM 1792 C C . PRO A 1 222 ? 16.625 -22.141 -17.547 1 98.56 222 PRO A C 1
ATOM 1794 O O . PRO A 1 222 ? 17.234 -21.766 -18.562 1 98.56 222 PRO A O 1
ATOM 1797 N N . HIS A 1 223 ? 15.344 -22.297 -17.562 1 98.5 223 HIS A N 1
ATOM 1798 C CA . HIS A 1 223 ? 14.43 -22 -18.656 1 98.5 223 HIS A CA 1
ATOM 1799 C C . HIS A 1 223 ? 13.75 -20.656 -18.469 1 98.5 223 HIS A C 1
ATOM 1801 O O . HIS A 1 223 ? 13.805 -19.797 -19.344 1 98.5 223 HIS A O 1
ATOM 1807 N N . LEU A 1 224 ? 13.125 -20.391 -17.359 1 98.5 224 LEU A N 1
ATOM 1808 C CA . LEU A 1 224 ? 12.57 -19.125 -16.906 1 98.5 224 LEU A CA 1
ATOM 1809 C C . LEU A 1 224 ? 12.547 -19.047 -15.383 1 98.5 224 LEU A C 1
ATOM 1811 O O . LEU A 1 224 ? 12.57 -20.078 -14.711 1 98.5 224 LEU A O 1
ATOM 1815 N N . SER A 1 225 ? 12.57 -17.859 -14.812 1 98.88 225 SER A N 1
ATOM 1816 C CA . SER A 1 225 ? 12.539 -17.688 -13.367 1 98.88 225 SER A CA 1
ATOM 1817 C C . SER A 1 225 ? 11.57 -16.594 -12.961 1 98.88 225 SER A C 1
ATOM 1819 O O . SER A 1 225 ? 11.242 -15.711 -13.766 1 98.88 225 SER A O 1
ATOM 1821 N N . LEU A 1 226 ? 11.031 -16.719 -11.812 1 98.88 226 LEU A N 1
ATOM 1822 C CA . LEU A 1 226 ? 10.219 -15.688 -11.188 1 98.88 226 LEU A CA 1
ATOM 1823 C C . LEU A 1 226 ? 10.906 -15.133 -9.945 1 98.88 226 LEU A C 1
ATOM 1825 O O . LEU A 1 226 ? 11.359 -15.891 -9.086 1 98.88 226 LEU A O 1
ATOM 1829 N N . ASP A 1 227 ? 11.109 -13.797 -9.867 1 98.81 227 ASP A N 1
ATOM 1830 C CA . ASP A 1 227 ? 11.398 -13.117 -8.602 1 98.81 227 ASP A CA 1
ATOM 1831 C C . ASP A 1 227 ? 10.117 -12.789 -7.852 1 98.81 227 ASP A C 1
ATOM 1833 O O . ASP A 1 227 ? 9.242 -12.102 -8.375 1 98.81 227 ASP A O 1
ATOM 1837 N N . ILE A 1 228 ? 10.023 -13.297 -6.676 1 98.38 228 ILE A N 1
ATOM 1838 C CA . ILE A 1 228 ? 8.781 -13.281 -5.91 1 98.38 228 ILE A CA 1
ATOM 1839 C C . ILE A 1 228 ? 8.984 -12.484 -4.621 1 98.38 228 ILE A C 1
ATOM 1841 O O . ILE A 1 228 ? 9.844 -12.82 -3.807 1 98.38 228 ILE A O 1
ATOM 1845 N N . LYS A 1 229 ? 8.117 -11.492 -4.457 1 97.38 229 LYS A N 1
ATOM 1846 C CA . LYS A 1 229 ? 8.188 -10.664 -3.256 1 97.38 229 LYS A CA 1
ATOM 1847 C C . LYS A 1 229 ? 7.074 -11.023 -2.275 1 97.38 229 LYS A C 1
ATOM 1849 O O . LYS A 1 229 ? 7.117 -10.633 -1.107 1 97.38 229 LYS A O 1
ATOM 1854 N N . THR A 1 230 ? 6.137 -11.797 -2.758 1 98.75 230 THR A N 1
ATOM 1855 C CA . THR A 1 230 ? 4.934 -12.102 -1.989 1 98.75 230 THR A CA 1
ATOM 1856 C C . THR A 1 230 ? 5.254 -13.039 -0.832 1 98.75 230 THR A C 1
ATOM 1858 O O . THR A 1 230 ? 6.199 -13.828 -0.907 1 98.75 230 THR A O 1
ATOM 1861 N N . PRO A 1 231 ? 4.496 -12.953 0.24 1 98.69 231 PRO A N 1
ATOM 1862 C CA . PRO A 1 231 ? 4.723 -13.836 1.387 1 98.69 231 PRO A CA 1
ATOM 1863 C C . PRO A 1 231 ? 4.367 -15.289 1.09 1 98.69 231 PRO A C 1
ATOM 1865 O O . PRO A 1 231 ? 4.812 -16.203 1.8 1 98.69 231 PRO A O 1
ATOM 1868 N N . ALA A 1 232 ? 3.551 -15.508 0.068 1 98.44 232 ALA A N 1
ATOM 1869 C CA . ALA A 1 232 ? 3.135 -16.859 -0.263 1 98.44 232 ALA A CA 1
ATOM 1870 C C . ALA A 1 232 ? 3.223 -17.109 -1.767 1 98.44 232 ALA A C 1
ATOM 1872 O O . ALA A 1 232 ? 3.115 -16.188 -2.564 1 98.44 232 ALA A O 1
ATOM 1873 N N . VAL A 1 233 ? 3.434 -18.359 -2.074 1 98.5 233 VAL A N 1
ATOM 1874 C CA . VAL A 1 233 ? 3.443 -18.797 -3.467 1 98.5 233 VAL A CA 1
ATOM 1875 C C . VAL A 1 233 ? 2.791 -20.172 -3.58 1 98.5 233 VAL A C 1
ATOM 1877 O O . VAL A 1 233 ? 2.98 -21.031 -2.715 1 98.5 233 VAL A O 1
ATOM 1880 N N . GLY A 1 234 ? 1.975 -20.312 -4.574 1 98.12 234 GLY A N 1
ATOM 1881 C CA . GLY A 1 234 ? 1.426 -21.609 -4.941 1 98.12 234 GLY A CA 1
ATOM 1882 C C . GLY A 1 234 ? 2.027 -22.188 -6.215 1 98.12 234 GLY A C 1
ATOM 1883 O O . GLY A 1 234 ? 2.299 -21.438 -7.16 1 98.12 234 GLY A O 1
ATOM 1884 N N . ILE A 1 235 ? 2.234 -23.469 -6.227 1 98.5 235 ILE A N 1
ATOM 1885 C CA . ILE A 1 235 ? 2.623 -24.203 -7.426 1 98.5 235 ILE A CA 1
ATOM 1886 C C . ILE A 1 235 ? 1.551 -25.234 -7.77 1 98.5 235 ILE A C 1
ATOM 1888 O O . ILE A 1 235 ? 1.118 -26 -6.902 1 98.5 235 ILE A O 1
ATOM 1892 N N . TRP A 1 236 ? 1.155 -25.25 -9.078 1 98 236 TRP A N 1
ATOM 1893 C CA . TRP A 1 236 ? -0.001 -26.078 -9.383 1 98 236 TRP A CA 1
ATOM 1894 C C . TRP A 1 236 ? 0.02 -26.531 -10.836 1 98 236 TRP A C 1
ATOM 1896 O O . TRP A 1 236 ? 0.515 -25.812 -11.711 1 98 236 TRP A O 1
ATOM 1906 N N . SER A 1 237 ? -0.409 -27.625 -11.078 1 98.12 237 SER A N 1
ATOM 1907 C CA . SER A 1 237 ? -0.855 -28.172 -12.359 1 98.12 237 SER A CA 1
ATOM 1908 C C . SER A 1 237 ? -2.102 -29.031 -12.188 1 98.12 237 SER A C 1
ATOM 1910 O O . SER A 1 237 ? -2.305 -29.641 -11.133 1 98.12 237 SER A O 1
ATOM 1912 N N . PRO A 1 238 ? -3.062 -28.969 -13.188 1 96.19 238 PRO A N 1
ATOM 1913 C CA . PRO A 1 238 ? -4.27 -29.781 -13.008 1 96.19 238 PRO A CA 1
ATOM 1914 C C . PRO A 1 238 ? -3.971 -31.281 -12.953 1 96.19 238 PRO A C 1
ATOM 1916 O O . PRO A 1 238 ? -3.529 -31.859 -13.945 1 96.19 238 PRO A O 1
ATOM 1919 N N . THR A 1 239 ? -4.285 -31.828 -11.836 1 92.12 239 THR A N 1
ATOM 1920 C CA . THR A 1 239 ? -3.982 -33.25 -11.625 1 92.12 239 THR A CA 1
ATOM 1921 C C . THR A 1 239 ? -4.816 -34.125 -12.555 1 92.12 239 THR A C 1
ATOM 1923 O O . THR A 1 239 ? -6.023 -33.906 -12.703 1 92.12 239 THR A O 1
ATOM 1926 N N . GLY A 1 240 ? -4.148 -35.062 -13.164 1 91.5 240 GLY A N 1
ATOM 1927 C CA . GLY A 1 240 ? -4.828 -36.094 -13.93 1 91.5 240 GLY A CA 1
ATOM 1928 C C . GLY A 1 240 ? -5.172 -35.656 -15.344 1 91.5 240 GLY A C 1
ATOM 1929 O O . GLY A 1 240 ? -5.672 -36.438 -16.141 1 91.5 240 GLY A O 1
ATOM 1930 N N . LYS A 1 241 ? -4.84 -34.438 -15.695 1 94.94 241 LYS A N 1
ATOM 1931 C CA . LYS A 1 241 ? -5.246 -33.938 -17 1 94.94 241 LYS A CA 1
ATOM 1932 C C . LYS A 1 241 ? -4.098 -34.031 -18 1 94.94 241 LYS A C 1
ATOM 1934 O O . LYS A 1 241 ? -4.297 -33.844 -19.203 1 94.94 241 LYS A O 1
ATOM 1939 N N . HIS A 1 242 ? -2.979 -34.344 -17.578 1 97 242 HIS A N 1
ATOM 1940 C CA . HIS A 1 242 ? -1.793 -34.438 -18.422 1 97 242 HIS A CA 1
ATOM 1941 C C . HIS A 1 242 ? -1.543 -33.125 -19.188 1 97 242 HIS A C 1
ATOM 1943 O O . HIS A 1 242 ? -1.381 -33.156 -20.406 1 97 242 HIS A O 1
ATOM 1949 N N . ALA A 1 243 ? -1.654 -32.094 -18.422 1 97.81 243 ALA A N 1
ATOM 1950 C CA . ALA A 1 243 ? -1.387 -30.75 -18.969 1 97.81 243 ALA A CA 1
ATOM 1951 C C . ALA A 1 243 ? 0.112 -30.469 -19.016 1 97.81 243 ALA A C 1
ATOM 1953 O O . ALA A 1 243 ? 0.848 -30.844 -18.094 1 97.81 243 ALA A O 1
ATOM 1954 N N . PRO A 1 244 ? 0.633 -29.828 -20 1 98.38 244 PRO A N 1
ATOM 1955 C CA . PRO A 1 244 ? 2.074 -29.641 -20.188 1 98.38 244 PRO A CA 1
ATOM 1956 C C . PRO A 1 244 ? 2.602 -28.375 -19.516 1 98.38 244 PRO A C 1
ATOM 1958 O O . PRO A 1 244 ? 3.498 -27.719 -20.062 1 98.38 244 PRO A O 1
ATOM 1961 N N . PHE A 1 245 ? 1.97 -27.875 -18.469 1 98.62 245 PHE A N 1
ATOM 1962 C CA . PHE A 1 245 ? 2.381 -26.625 -17.859 1 98.62 245 PHE A CA 1
ATOM 1963 C C . PHE A 1 245 ? 2.406 -26.734 -16.344 1 98.62 245 PHE A C 1
ATOM 1965 O O . PHE A 1 245 ? 1.882 -27.703 -15.781 1 98.62 245 PHE A O 1
ATOM 1972 N N . VAL A 1 246 ? 3.084 -25.812 -15.703 1 98.81 246 VAL A N 1
ATOM 1973 C CA . VAL A 1 246 ? 3.084 -25.641 -14.258 1 98.81 246 VAL A CA 1
ATOM 1974 C C . VAL A 1 246 ? 2.803 -24.172 -13.914 1 98.81 246 VAL A C 1
ATOM 1976 O O . VAL A 1 246 ? 3.285 -23.266 -14.602 1 98.81 246 VAL A O 1
ATOM 1979 N N . CYS A 1 247 ? 1.944 -24 -12.945 1 98.88 247 CYS A N 1
ATOM 1980 C CA . CYS A 1 247 ? 1.679 -22.641 -12.453 1 98.88 247 CYS A CA 1
ATOM 1981 C C . CYS A 1 247 ? 2.609 -22.297 -11.305 1 98.88 247 CYS A C 1
ATOM 1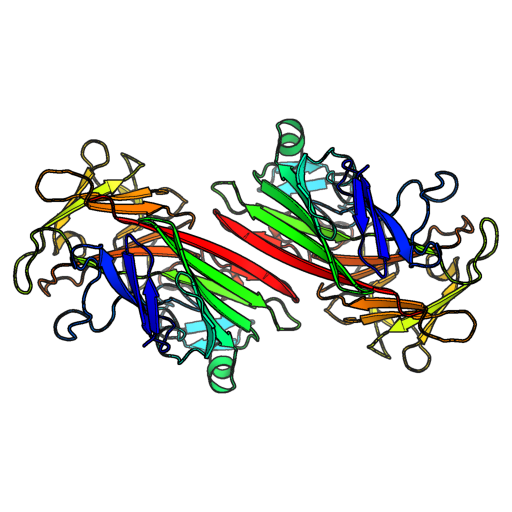983 O O . CYS A 1 247 ? 2.836 -23.109 -10.406 1 98.88 247 CYS A O 1
ATOM 1985 N N . ILE A 1 248 ? 3.234 -21.156 -11.344 1 98.88 248 ILE A N 1
ATOM 1986 C CA . ILE A 1 248 ? 3.947 -20.531 -10.234 1 98.88 248 ILE A CA 1
ATOM 1987 C C . ILE A 1 248 ? 3.225 -19.25 -9.82 1 98.88 248 ILE A C 1
ATOM 1989 O O . ILE A 1 248 ? 3.273 -18.234 -10.523 1 98.88 248 ILE A O 1
ATOM 1993 N N . GLU A 1 249 ? 2.566 -19.297 -8.719 1 98.88 249 GLU A N 1
ATOM 1994 C CA . GLU A 1 249 ? 1.533 -18.328 -8.383 1 98.88 249 GLU A CA 1
ATOM 1995 C C . GLU A 1 249 ? 1.95 -17.469 -7.191 1 98.88 249 GLU A C 1
ATOM 1997 O O . GLU A 1 249 ? 1.758 -17.859 -6.039 1 98.88 249 GLU A O 1
ATOM 2002 N N . PRO A 1 250 ? 2.523 -16.234 -7.344 1 98.94 250 PRO A N 1
ATOM 2003 C CA . PRO A 1 250 ? 2.779 -15.344 -6.215 1 98.94 250 PRO A CA 1
ATOM 2004 C C . PRO A 1 250 ? 1.497 -14.805 -5.582 1 98.94 250 PRO A C 1
ATOM 2006 O O . PRO A 1 250 ? 0.596 -14.359 -6.293 1 98.94 250 PRO A O 1
ATOM 2009 N N . TRP A 1 251 ? 1.432 -14.844 -4.184 1 98.88 251 TRP A N 1
ATOM 2010 C CA . TRP A 1 251 ? 0.155 -14.547 -3.539 1 98.88 251 TRP A CA 1
ATOM 2011 C C . TRP A 1 251 ? 0.341 -13.578 -2.377 1 98.88 251 TRP A C 1
ATOM 2013 O O . TRP A 1 251 ? 1.164 -13.82 -1.488 1 98.88 251 TRP A O 1
ATOM 2023 N N . TYR A 1 252 ? -0.345 -12.469 -2.385 1 98.81 252 TYR A N 1
ATOM 2024 C CA . TYR A 1 252 ? -0.665 -11.719 -1.175 1 98.81 252 TYR A CA 1
ATOM 2025 C C . TYR A 1 252 ? -1.998 -12.164 -0.59 1 98.81 252 TYR A C 1
ATOM 2027 O O . TYR A 1 252 ? -2.967 -11.406 -0.577 1 98.81 252 TYR A O 1
ATOM 2035 N N . GLY A 1 253 ? -2.072 -13.289 0.045 1 98 253 GLY A N 1
ATOM 2036 C CA . GLY A 1 253 ? -3.264 -13.945 0.562 1 98 253 GLY A CA 1
ATOM 2037 C C . GLY A 1 253 ? -3.234 -15.453 0.401 1 98 253 GLY A C 1
ATOM 2038 O O . GLY A 1 253 ? -2.307 -16 -0.2 1 98 253 GLY A O 1
ATOM 2039 N N . LEU A 1 254 ? -4.195 -16.094 1.083 1 95.19 254 LEU A N 1
ATOM 2040 C CA . LEU A 1 254 ? -4.336 -17.547 1.015 1 95.19 254 LEU A CA 1
ATOM 2041 C C . LEU A 1 254 ? -5.781 -17.953 1.254 1 95.19 254 LEU A C 1
ATOM 2043 O O . LEU A 1 254 ? -6.637 -17.109 1.532 1 95.19 254 LEU A O 1
ATOM 2047 N N . HIS A 1 255 ? -6 -19.219 1.132 1 95.25 255 HIS A N 1
ATOM 2048 C CA . HIS A 1 255 ? -7.27 -19.844 1.511 1 95.25 255 HIS A CA 1
ATOM 2049 C C . HIS A 1 255 ? -7.633 -19.5 2.953 1 95.25 255 HIS A C 1
ATOM 2051 O O . HIS A 1 255 ? -6.754 -19.234 3.775 1 95.25 255 HIS A O 1
ATOM 2057 N N . ASP A 1 256 ? -8.977 -19.672 3.131 1 96.81 256 ASP A N 1
ATOM 2058 C CA . ASP A 1 256 ? -9.391 -19.812 4.523 1 96.81 256 ASP A CA 1
ATOM 2059 C C . ASP A 1 256 ? -8.852 -21.094 5.137 1 96.81 256 ASP A C 1
ATOM 2061 O O . ASP A 1 256 ? -8.633 -22.078 4.426 1 96.81 256 ASP A O 1
ATOM 2065 N N . TRP A 1 257 ? -8.602 -20.969 6.414 1 95.75 257 TRP A N 1
ATOM 2066 C CA . TRP A 1 257 ? -8.523 -22.234 7.152 1 95.75 257 TRP A CA 1
ATOM 2067 C C . TRP A 1 257 ? -9.859 -22.969 7.121 1 95.75 257 TRP A C 1
ATOM 2069 O O . TRP A 1 257 ? -10.922 -22.344 7.145 1 95.75 257 TRP A O 1
ATOM 2079 N N . ALA A 1 258 ? -9.75 -24.312 7.098 1 95.31 258 ALA A N 1
ATOM 2080 C CA . ALA A 1 258 ? -10.992 -25.078 7.18 1 95.31 258 ALA A CA 1
ATOM 2081 C C . ALA A 1 258 ? -11.82 -24.656 8.391 1 95.31 258 ALA A C 1
ATOM 2083 O O . ALA A 1 258 ? -11.281 -24.484 9.492 1 95.31 258 ALA A O 1
ATOM 2084 N N . GLU A 1 259 ? -13.109 -24.391 8.18 1 95.56 259 GLU A N 1
ATOM 2085 C CA . GLU A 1 259 ? -14.086 -24.031 9.203 1 95.56 259 GLU A CA 1
ATOM 2086 C C . GLU A 1 259 ? -13.867 -22.609 9.703 1 95.56 259 GLU A C 1
ATOM 2088 O O . GLU A 1 259 ? -14.352 -22.234 10.781 1 95.56 259 GLU A O 1
ATOM 2093 N N . TYR A 1 260 ? -13.055 -21.859 8.945 1 96.31 260 TYR A N 1
ATOM 2094 C CA . TYR A 1 260 ? -12.859 -20.484 9.344 1 96.31 260 TYR A CA 1
ATOM 2095 C C . TYR A 1 260 ? -14.195 -19.75 9.453 1 96.31 260 TYR A C 1
ATOM 2097 O O . TYR A 1 260 ? -14.992 -19.75 8.516 1 96.31 260 TYR A O 1
ATOM 2105 N N . ASP A 1 261 ? -14.406 -19.109 10.586 1 94.88 261 ASP A N 1
ATOM 2106 C CA . ASP A 1 261 ? -15.656 -18.391 10.812 1 94.88 261 ASP A CA 1
ATOM 2107 C C . ASP A 1 261 ? -15.398 -16.969 11.328 1 94.88 261 ASP A C 1
ATOM 2109 O O . ASP A 1 261 ? -16.281 -16.328 11.891 1 94.88 261 ASP A O 1
ATOM 2113 N N . GLY A 1 262 ? -14.164 -16.5 11.172 1 97.12 262 GLY A N 1
ATOM 2114 C CA . GLY A 1 262 ? -13.82 -15.164 11.609 1 97.12 262 GLY A CA 1
ATOM 2115 C C . GLY A 1 262 ? -14.18 -14.094 10.594 1 97.12 262 GLY A C 1
ATOM 2116 O O . GLY A 1 262 ? -14.828 -14.383 9.586 1 97.12 262 GLY A O 1
ATOM 2117 N N . GLU A 1 263 ? -13.812 -12.828 10.906 1 98.31 263 GLU A N 1
ATOM 2118 C CA . GLU A 1 263 ? -14.062 -11.695 10.031 1 98.31 263 GLU A CA 1
ATOM 2119 C C . GLU A 1 263 ? -13.102 -11.688 8.844 1 98.31 263 GLU A C 1
ATOM 2121 O O . GLU A 1 263 ? -11.977 -12.164 8.953 1 98.31 263 GLU A O 1
ATOM 2126 N N . PHE A 1 264 ? -13.57 -11.117 7.707 1 98.19 264 PHE A N 1
ATOM 2127 C CA . PHE A 1 264 ? -12.773 -10.992 6.492 1 98.19 264 PHE A CA 1
ATOM 2128 C C . PHE A 1 264 ? -11.43 -10.336 6.785 1 98.19 264 PHE A C 1
ATOM 2130 O O . PHE A 1 264 ? -10.391 -10.805 6.32 1 98.19 264 PHE A O 1
ATOM 2137 N N . LYS A 1 265 ? -11.406 -9.312 7.648 1 97.62 265 LYS A N 1
ATOM 2138 C CA . LYS A 1 265 ? -10.219 -8.523 7.965 1 97.62 265 LYS A CA 1
ATOM 2139 C C . LYS A 1 265 ? -9.18 -9.359 8.703 1 97.62 265 LYS A C 1
ATOM 2141 O O . LYS A 1 265 ? -8.008 -8.977 8.781 1 97.62 265 LYS A O 1
ATOM 2146 N N . ASP A 1 266 ? -9.586 -10.477 9.266 1 96.88 266 ASP A N 1
ATOM 2147 C CA . ASP A 1 266 ? -8.703 -11.258 10.125 1 96.88 266 ASP A CA 1
ATOM 2148 C C . ASP A 1 266 ? -8.156 -12.477 9.391 1 96.88 266 ASP A C 1
ATOM 2150 O O . ASP A 1 266 ? -7.426 -13.289 9.969 1 96.88 266 ASP A O 1
ATOM 2154 N N . LYS A 1 267 ? -8.531 -12.609 8.109 1 97.06 267 LYS A N 1
ATOM 2155 C CA . LYS A 1 267 ? -8.039 -13.719 7.301 1 97.06 267 LYS A CA 1
ATOM 2156 C C . LYS A 1 267 ? -6.512 -13.719 7.246 1 97.06 267 LYS A C 1
ATOM 2158 O O . LYS A 1 267 ? -5.883 -12.664 7.273 1 97.06 267 LYS A O 1
ATOM 2163 N N . TYR A 1 268 ? -5.965 -14.938 7.188 1 95.81 268 TYR A N 1
ATOM 2164 C CA . TYR A 1 268 ? -4.52 -15.109 7.086 1 95.81 268 TYR A CA 1
ATOM 2165 C C . TYR A 1 268 ? -3.975 -14.406 5.844 1 95.81 268 TYR A C 1
ATOM 2167 O O . TYR A 1 268 ? -4.473 -14.617 4.734 1 95.81 268 TYR A O 1
ATOM 2175 N N . LEU A 1 269 ? -2.955 -13.492 6.035 1 97.69 269 LEU A N 1
ATOM 2176 C CA . LEU A 1 269 ? -2.271 -12.734 4.996 1 97.69 269 LEU A CA 1
ATOM 2177 C C . LEU A 1 269 ? -3.229 -11.766 4.316 1 97.69 269 LEU A C 1
ATOM 2179 O O . LEU A 1 269 ? -3.154 -11.555 3.102 1 97.69 269 LEU A O 1
ATOM 2183 N N . MET A 1 270 ? -4.141 -11.242 5.098 1 98.25 270 MET A N 1
ATOM 2184 C CA . MET A 1 270 ? -5.031 -10.195 4.609 1 98.25 270 MET A CA 1
ATOM 2185 C C . MET A 1 270 ? -4.289 -8.867 4.484 1 98.25 270 MET A C 1
ATOM 2187 O O . MET A 1 270 ? -3.447 -8.539 5.32 1 98.25 270 MET A O 1
ATOM 2191 N N . ASN A 1 271 ? -4.539 -8.141 3.383 1 98.75 271 ASN A N 1
ATOM 2192 C CA . ASN A 1 271 ? -4.059 -6.777 3.209 1 98.75 271 ASN A CA 1
ATOM 2193 C C . ASN A 1 271 ? -5.129 -5.754 3.584 1 98.75 271 ASN A C 1
ATOM 2195 O O . ASN A 1 271 ? -6.324 -6.031 3.473 1 98.75 271 ASN A O 1
ATOM 2199 N N . SER A 1 272 ? -4.727 -4.605 3.979 1 98.5 272 SER A N 1
ATOM 2200 C CA . SER A 1 272 ? -5.66 -3.527 4.289 1 98.5 272 SER A CA 1
ATOM 2201 C C . SER A 1 272 ? -5.117 -2.178 3.834 1 98.5 272 SER A C 1
ATOM 2203 O O . SER A 1 272 ? -3.904 -1.982 3.762 1 98.5 272 SER A O 1
ATOM 2205 N N . LEU A 1 273 ? -5.965 -1.315 3.475 1 98.81 273 LEU A N 1
ATOM 2206 C CA . LEU A 1 273 ? -5.648 0.046 3.059 1 98.81 273 LEU A CA 1
ATOM 2207 C C . LEU A 1 273 ? -6.574 1.052 3.732 1 98.81 273 LEU A C 1
ATOM 2209 O O . LEU A 1 273 ? -7.801 0.917 3.664 1 98.81 273 LEU A O 1
ATOM 2213 N N . GLN A 1 274 ? -6.027 2.053 4.414 1 98.75 274 GLN A N 1
ATOM 2214 C CA . GLN A 1 274 ? -6.801 3.199 4.875 1 98.75 274 GLN A CA 1
ATOM 2215 C C . GLN A 1 274 ? -7.301 4.035 3.699 1 98.75 274 GLN A C 1
ATOM 2217 O O . GLN A 1 274 ? -6.781 3.922 2.586 1 98.75 274 GLN A O 1
ATOM 2222 N N . PRO A 1 275 ? -8.328 4.863 3.943 1 98.62 275 PRO A N 1
ATOM 2223 C CA . PRO A 1 275 ? -8.844 5.711 2.865 1 98.62 275 PRO A CA 1
ATOM 2224 C C . PRO A 1 275 ? -7.754 6.527 2.18 1 98.62 275 PRO A C 1
ATOM 2226 O O . PRO A 1 275 ? -6.914 7.129 2.854 1 98.62 275 PRO A O 1
ATOM 2229 N N . GLY A 1 276 ? -7.738 6.453 0.884 1 98.62 276 GLY A N 1
ATOM 2230 C CA . GLY A 1 276 ? -6.828 7.285 0.111 1 98.62 276 GLY A CA 1
ATOM 2231 C C . GLY A 1 276 ? -5.465 6.652 -0.089 1 98.62 276 GLY A C 1
ATOM 2232 O O . GLY A 1 276 ? -4.656 7.145 -0.876 1 98.62 276 GLY A O 1
ATOM 2233 N N . ALA A 1 277 ? -5.148 5.582 0.576 1 98.75 277 ALA A N 1
ATOM 2234 C CA . ALA A 1 277 ? -3.859 4.906 0.456 1 98.75 277 ALA A CA 1
ATOM 2235 C C . ALA A 1 277 ? -3.877 3.893 -0.686 1 98.75 277 ALA A C 1
ATOM 2237 O O . ALA A 1 277 ? -4.945 3.5 -1.158 1 98.75 277 ALA A O 1
ATOM 2238 N N . SER A 1 278 ? -2.738 3.523 -1.14 1 98.75 278 SER A N 1
ATOM 2239 C CA . SER A 1 278 ? -2.637 2.492 -2.168 1 98.75 278 SER A CA 1
ATOM 2240 C C . SER A 1 278 ? -1.567 1.464 -1.813 1 98.75 278 SER A C 1
ATOM 2242 O O . SER A 1 278 ? -0.657 1.75 -1.033 1 98.75 278 SER A O 1
ATOM 2244 N N . PHE A 1 279 ? -1.771 0.309 -2.314 1 98.81 279 PHE A N 1
ATOM 2245 C CA . PHE A 1 279 ? -0.894 -0.855 -2.264 1 98.81 279 PHE A CA 1
ATOM 2246 C C . PHE A 1 279 ? -0.224 -1.087 -3.613 1 98.81 279 PHE A C 1
ATOM 2248 O O . PHE A 1 279 ? -0.873 -1.002 -4.656 1 98.81 279 PHE A O 1
ATOM 2255 N N . MET A 1 280 ? 1.075 -1.336 -3.576 1 98.81 280 MET A N 1
ATOM 2256 C CA . MET A 1 280 ? 1.768 -1.726 -4.801 1 98.81 280 MET A CA 1
ATOM 2257 C C . MET A 1 280 ? 2.752 -2.859 -4.531 1 98.81 280 MET A C 1
ATOM 2259 O O . MET A 1 280 ? 3.414 -2.879 -3.492 1 98.81 280 MET A O 1
ATOM 2263 N N . SER A 1 281 ? 2.879 -3.709 -5.43 1 98.81 281 SER A N 1
ATOM 2264 C CA . SER A 1 281 ? 3.898 -4.75 -5.484 1 98.81 281 SER A CA 1
ATOM 2265 C C . SER A 1 281 ? 4.035 -5.32 -6.895 1 98.81 281 SER A C 1
ATOM 2267 O O . SER A 1 281 ? 3.416 -4.816 -7.836 1 98.81 281 SER A O 1
ATOM 2269 N N . GLU A 1 282 ? 4.938 -6.191 -7.066 1 98.75 282 GLU A N 1
ATOM 2270 C CA . GLU A 1 282 ? 5.129 -6.816 -8.375 1 98.75 282 GLU A CA 1
ATOM 2271 C C . GLU A 1 282 ? 5.82 -8.172 -8.242 1 98.75 282 GLU A C 1
ATOM 2273 O O . GLU A 1 282 ? 6.371 -8.492 -7.184 1 98.75 282 GLU A O 1
ATOM 2278 N N . TYR A 1 283 ? 5.707 -8.977 -9.141 1 98.81 283 TYR A N 1
ATOM 2279 C CA . TYR A 1 283 ? 6.641 -10.07 -9.414 1 98.81 283 TYR A CA 1
ATOM 2280 C C . TYR A 1 283 ? 7.207 -9.961 -10.82 1 98.81 283 TYR A C 1
ATOM 2282 O O . TYR A 1 283 ? 6.648 -9.266 -11.672 1 98.81 283 TYR A O 1
ATOM 2290 N N . THR A 1 284 ? 8.352 -10.562 -11.016 1 98.88 284 THR A N 1
ATOM 2291 C CA . THR A 1 284 ? 9.008 -10.477 -12.312 1 98.88 284 THR A CA 1
ATOM 2292 C C . THR A 1 284 ? 9.203 -11.859 -12.922 1 98.88 284 THR A C 1
ATOM 2294 O O . THR A 1 284 ? 9.562 -12.805 -12.219 1 98.88 284 THR A O 1
ATOM 2297 N N . ILE A 1 285 ? 8.922 -11.977 -14.156 1 98.94 285 ILE A N 1
ATOM 2298 C CA . ILE A 1 285 ? 9.203 -13.164 -14.953 1 98.94 285 ILE A CA 1
ATOM 2299 C C . ILE A 1 285 ? 10.43 -12.914 -15.836 1 98.94 285 ILE A C 1
ATOM 2301 O O . ILE A 1 285 ? 10.461 -11.953 -16.609 1 98.94 285 ILE A O 1
ATOM 2305 N N . THR A 1 286 ? 11.422 -13.719 -15.688 1 98.88 286 THR A N 1
ATOM 2306 C CA . THR A 1 286 ? 12.617 -13.602 -16.516 1 98.88 286 THR A CA 1
ATOM 2307 C C . THR A 1 286 ? 12.766 -14.82 -17.422 1 98.88 286 THR A C 1
ATOM 2309 O O . THR A 1 286 ? 12.797 -15.953 -16.953 1 98.88 286 THR A O 1
ATOM 2312 N N . ILE A 1 287 ? 12.859 -14.547 -18.75 1 98.69 287 ILE A N 1
ATOM 2313 C CA . ILE A 1 287 ? 13.172 -15.609 -19.688 1 98.69 287 ILE A CA 1
ATOM 2314 C C . ILE A 1 287 ? 14.68 -15.859 -19.719 1 98.69 287 ILE A C 1
ATOM 2316 O O . ILE A 1 287 ? 15.453 -14.992 -20.109 1 98.69 287 ILE A O 1
ATOM 2320 N N . GLU A 1 288 ? 15.117 -17 -19.328 1 96.31 288 GLU A N 1
ATOM 2321 C CA . GLU A 1 288 ? 16.531 -17.297 -19.125 1 96.31 288 GLU A CA 1
ATOM 2322 C C . GLU A 1 288 ? 17.172 -17.844 -20.406 1 96.31 288 GLU A C 1
ATOM 2324 O O . GLU A 1 288 ? 18.375 -17.688 -20.625 1 96.31 288 GLU A O 1
ATOM 2329 N N . LYS A 1 289 ? 16.5 -18.562 -21.172 1 84.75 289 LYS A N 1
ATOM 2330 C CA . LYS A 1 289 ? 17.062 -19.172 -22.375 1 84.75 289 LYS A CA 1
ATOM 2331 C C . LYS A 1 289 ? 16.781 -18.312 -23.609 1 84.75 289 LYS A C 1
ATOM 2333 O O . LYS A 1 289 ? 15.758 -17.641 -23.672 1 84.75 289 LYS A O 1
ATOM 2338 N N . MET B 1 1 ? 20.656 21.109 1.771 1 92.81 1 MET B N 1
ATOM 2339 C CA . MET B 1 1 ? 19.406 21.688 1.298 1 92.81 1 MET B CA 1
ATOM 2340 C C . MET B 1 1 ? 19.359 21.688 -0.226 1 92.81 1 MET B C 1
ATOM 2342 O O . MET B 1 1 ? 20.312 22.078 -0.889 1 92.81 1 MET B O 1
ATOM 2346 N N . GLU B 1 2 ? 18.25 21.125 -0.789 1 97.69 2 GLU B N 1
ATOM 2347 C CA . GLU B 1 2 ? 18.047 21.094 -2.234 1 97.69 2 GLU B CA 1
ATOM 2348 C C . GLU B 1 2 ? 16.844 21.953 -2.639 1 97.69 2 GLU B C 1
ATOM 2350 O O . GLU B 1 2 ? 15.977 22.25 -1.812 1 97.69 2 GLU B O 1
ATOM 2355 N N . GLN B 1 3 ? 16.953 22.406 -3.885 1 98.56 3 GLN B N 1
ATOM 2356 C CA . GLN B 1 3 ? 15.875 23.219 -4.422 1 98.56 3 GLN B CA 1
ATOM 2357 C C . GLN B 1 3 ? 15.305 22.609 -5.699 1 98.56 3 GLN B C 1
ATOM 2359 O O . GLN B 1 3 ? 16.062 22.109 -6.547 1 98.56 3 GLN B O 1
ATOM 2364 N N . ILE B 1 4 ? 13.969 22.609 -5.824 1 98.75 4 ILE B N 1
ATOM 2365 C CA . ILE B 1 4 ? 13.312 22.344 -7.094 1 98.75 4 ILE B CA 1
ATOM 2366 C C . ILE B 1 4 ? 12.391 23.5 -7.457 1 98.75 4 ILE B C 1
ATOM 2368 O O . ILE B 1 4 ? 11.969 24.266 -6.582 1 98.75 4 ILE B O 1
ATOM 2372 N N . LYS B 1 5 ? 12.125 23.672 -8.727 1 98.62 5 LYS B N 1
ATOM 2373 C CA . LYS B 1 5 ? 11.32 24.828 -9.133 1 98.62 5 LYS B CA 1
ATOM 2374 C C . LYS B 1 5 ? 10.656 24.578 -10.484 1 98.62 5 LYS B C 1
ATOM 2376 O O . LYS B 1 5 ? 11.078 23.703 -11.242 1 98.62 5 LYS B O 1
ATOM 2381 N N . ASN B 1 6 ? 9.586 25.203 -10.766 1 98.38 6 ASN B N 1
ATOM 2382 C CA . ASN B 1 6 ? 8.992 25.453 -12.078 1 98.38 6 ASN B CA 1
ATOM 2383 C C . ASN B 1 6 ? 8.711 26.922 -12.305 1 98.38 6 ASN B C 1
ATOM 2385 O O . ASN B 1 6 ? 9.305 27.781 -11.648 1 98.38 6 ASN B O 1
ATOM 2389 N N . GLU B 1 7 ? 7.902 27.25 -13.242 1 97.62 7 GLU B N 1
ATOM 2390 C CA . GLU B 1 7 ? 7.66 28.656 -13.57 1 97.62 7 GLU B CA 1
ATOM 2391 C C . GLU B 1 7 ? 6.879 29.344 -12.453 1 97.62 7 GLU B C 1
ATOM 2393 O O . GLU B 1 7 ? 6.891 30.578 -12.359 1 97.62 7 GLU B O 1
ATOM 2398 N N . GLN B 1 8 ? 6.219 28.594 -11.625 1 98.19 8 GLN B N 1
ATOM 2399 C CA . GLN B 1 8 ? 5.258 29.172 -10.695 1 98.19 8 GLN B CA 1
ATOM 2400 C C . GLN B 1 8 ? 5.77 29.109 -9.258 1 98.19 8 GLN B C 1
ATOM 2402 O O . GLN B 1 8 ? 5.453 29.969 -8.438 1 98.19 8 GLN B O 1
ATOM 2407 N N . LEU B 1 9 ? 6.527 28.047 -8.898 1 98.75 9 LEU B N 1
ATOM 2408 C CA . LEU B 1 9 ? 6.91 27.812 -7.512 1 98.75 9 LEU B CA 1
ATOM 2409 C C . LEU B 1 9 ? 8.383 27.438 -7.406 1 98.75 9 LEU B C 1
ATOM 2411 O O . LEU B 1 9 ? 8.938 26.828 -8.32 1 98.75 9 LEU B O 1
ATOM 2415 N N . THR B 1 10 ? 9.008 27.828 -6.344 1 98.62 10 THR B N 1
ATOM 2416 C CA . THR B 1 10 ? 10.305 27.344 -5.879 1 98.62 10 THR B CA 1
ATOM 2417 C C . THR B 1 10 ? 10.188 26.766 -4.473 1 98.62 10 THR B C 1
ATOM 2419 O O . THR B 1 10 ? 9.656 27.406 -3.568 1 98.62 10 THR B O 1
ATOM 2422 N N . VAL B 1 11 ? 10.641 25.516 -4.32 1 98.69 11 VAL B N 1
ATOM 2423 C CA . VAL B 1 11 ? 10.555 24.875 -3.01 1 98.69 11 VAL B CA 1
ATOM 2424 C C . VAL B 1 11 ? 11.938 24.391 -2.582 1 98.69 11 VAL B C 1
ATOM 2426 O O . VAL B 1 11 ? 12.758 24.031 -3.424 1 98.69 11 VAL B O 1
ATOM 2429 N N . GLU B 1 12 ? 12.188 24.438 -1.297 1 98.81 12 GLU B N 1
ATOM 2430 C CA . GLU B 1 12 ? 13.43 23.938 -0.715 1 98.81 12 GLU B CA 1
ATOM 2431 C C . GLU B 1 12 ? 13.172 22.766 0.228 1 98.81 12 GLU B C 1
ATOM 2433 O O . GLU B 1 12 ? 12.195 22.766 0.979 1 98.81 12 GLU B O 1
ATOM 2438 N N . ILE B 1 13 ? 14 21.75 0.13 1 98.81 13 ILE B N 1
ATOM 2439 C CA . ILE B 1 13 ? 13.844 20.547 0.932 1 98.81 13 ILE B CA 1
ATOM 2440 C C . ILE B 1 13 ? 15.172 20.188 1.593 1 98.81 13 ILE B C 1
ATOM 2442 O O . ILE B 1 13 ? 16.219 20.203 0.94 1 98.81 13 ILE B O 1
ATOM 2446 N N . SER B 1 14 ? 15.141 19.906 2.867 1 98.75 14 SER B N 1
ATOM 2447 C CA . SER B 1 14 ? 16.312 19.469 3.621 1 98.75 14 SER B CA 1
ATOM 2448 C C . SER B 1 14 ? 16.453 17.953 3.59 1 98.75 14 SER B C 1
ATOM 2450 O O . SER B 1 14 ? 15.453 17.234 3.633 1 98.75 14 SER B O 1
ATOM 2452 N N . SER B 1 15 ? 17.703 17.5 3.545 1 98.69 15 SER B N 1
ATOM 2453 C CA . SER B 1 15 ? 17.922 16.062 3.664 1 98.69 15 SER B CA 1
ATOM 2454 C C . SER B 1 15 ? 17.609 15.562 5.07 1 98.69 15 SER B C 1
ATOM 2456 O O . SER B 1 15 ? 17.266 14.391 5.262 1 98.69 15 SER B O 1
ATOM 2458 N N . LEU B 1 16 ? 17.797 16.453 6.031 1 98.69 16 LEU B N 1
ATOM 2459 C CA . LEU B 1 16 ? 17.359 16.094 7.379 1 98.69 16 LEU B CA 1
ATOM 2460 C C . LEU B 1 16 ? 15.844 15.977 7.453 1 98.69 16 LEU B C 1
ATOM 2462 O O . LEU B 1 16 ? 15.125 16.969 7.277 1 98.69 16 LEU B O 1
ATOM 2466 N N . GLY B 1 17 ? 15.375 14.719 7.555 1 98.62 17 GLY B N 1
ATOM 2467 C CA . GLY B 1 17 ? 13.953 14.43 7.648 1 98.62 17 GLY B CA 1
ATOM 2468 C C . GLY B 1 17 ? 13.234 14.5 6.309 1 98.62 17 GLY B C 1
ATOM 2469 O O . GLY B 1 17 ? 12.008 14.414 6.25 1 98.62 17 GLY B O 1
ATOM 2470 N N . ALA B 1 18 ? 14.023 14.781 5.242 1 98.88 18 ALA B N 1
ATOM 2471 C CA . ALA B 1 18 ? 13.391 15.078 3.959 1 98.88 18 ALA B CA 1
ATOM 2472 C C . ALA B 1 18 ? 12.352 16.188 4.102 1 98.88 18 ALA B C 1
ATOM 2474 O O . ALA B 1 18 ? 11.25 16.078 3.551 1 98.88 18 ALA B O 1
ATOM 2475 N N . GLU B 1 19 ? 12.672 17.172 4.82 1 98.88 19 GLU B N 1
ATOM 2476 C CA . GLU B 1 19 ? 11.672 18.125 5.289 1 98.88 19 GLU B CA 1
ATOM 2477 C C . GLU B 1 19 ? 11.523 19.297 4.32 1 98.88 19 GLU B C 1
ATOM 2479 O O . GLU B 1 19 ? 12.516 19.938 3.963 1 98.88 19 GLU B O 1
ATOM 2484 N N . LEU B 1 20 ? 10.328 19.547 3.85 1 98.88 20 LEU B N 1
ATOM 2485 C CA . LEU B 1 20 ? 10.008 20.766 3.123 1 98.88 20 LEU B CA 1
ATOM 2486 C C . LEU B 1 20 ? 10.312 22 3.969 1 98.88 20 LEU B C 1
ATOM 2488 O O . LEU B 1 20 ? 9.828 22.125 5.094 1 98.88 20 LEU B O 1
ATOM 2492 N N . GLN B 1 21 ? 11.055 22.953 3.408 1 98.62 21 GLN B N 1
ATOM 2493 C CA . GLN B 1 21 ? 11.562 24.078 4.203 1 98.62 21 GLN B CA 1
ATOM 2494 C C . GLN B 1 21 ? 10.984 25.406 3.721 1 98.62 21 GLN B C 1
ATOM 2496 O O . GLN B 1 21 ? 10.938 26.375 4.477 1 98.62 21 GLN B O 1
ATOM 2501 N N . SER B 1 22 ? 10.602 25.391 2.484 1 98.75 22 SER B N 1
ATOM 2502 C CA . SER B 1 22 ? 10.141 26.641 1.905 1 98.75 22 SER B CA 1
ATOM 2503 C C . SER B 1 22 ? 9.273 26.406 0.674 1 98.75 22 SER B C 1
ATOM 2505 O O . SER B 1 22 ? 9.516 25.469 -0.089 1 98.75 22 SER B O 1
ATOM 2507 N N . ILE B 1 23 ? 8.266 27.203 0.522 1 98.81 23 ILE B N 1
ATOM 2508 C CA . ILE B 1 23 ? 7.473 27.328 -0.696 1 98.81 23 ILE B CA 1
ATOM 2509 C C . ILE B 1 23 ? 7.363 28.797 -1.094 1 98.81 23 ILE B C 1
ATOM 2511 O O . ILE B 1 23 ? 6.777 29.609 -0.366 1 98.81 23 ILE B O 1
ATOM 2515 N N . LYS B 1 24 ? 7.863 29.141 -2.217 1 98.62 24 LYS B N 1
ATOM 2516 C CA . LYS B 1 24 ? 7.766 30.516 -2.701 1 98.62 24 LYS B CA 1
ATOM 2517 C C . LYS B 1 24 ? 7.109 30.578 -4.078 1 98.62 24 LYS B C 1
ATOM 2519 O O . LYS B 1 24 ? 7.379 29.719 -4.934 1 98.62 24 LYS B O 1
ATOM 2524 N N . ASP B 1 25 ? 6.266 31.562 -4.258 1 98.12 25 ASP B N 1
ATOM 2525 C CA . ASP B 1 25 ? 5.715 31.766 -5.594 1 98.12 25 ASP B CA 1
ATOM 2526 C C . ASP B 1 25 ? 6.676 32.562 -6.473 1 98.12 25 ASP B C 1
ATOM 2528 O O . ASP B 1 25 ? 7.801 32.844 -6.062 1 98.12 25 ASP B O 1
ATOM 2532 N N . ALA B 1 26 ? 6.281 32.812 -7.699 1 96.38 26 ALA B N 1
ATOM 2533 C CA . ALA B 1 26 ? 7.141 33.469 -8.695 1 96.38 26 ALA B CA 1
ATOM 2534 C C . ALA B 1 26 ? 7.516 34.875 -8.258 1 96.38 26 ALA B C 1
ATOM 2536 O O . ALA B 1 26 ? 8.531 35.438 -8.695 1 96.38 26 ALA B O 1
ATOM 2537 N N . GLN B 1 27 ? 6.762 35.5 -7.41 1 96.56 27 GLN B N 1
ATOM 2538 C CA . GLN B 1 27 ? 7.012 36.844 -6.949 1 96.56 27 GLN B CA 1
ATOM 2539 C C . GLN B 1 27 ? 7.883 36.844 -5.695 1 96.56 27 GLN B C 1
ATOM 2541 O O . GLN B 1 27 ? 8.273 37.906 -5.203 1 96.56 27 GLN B O 1
ATOM 2546 N N . GLY B 1 28 ? 8.172 35.719 -5.168 1 96.81 28 GLY B N 1
ATOM 2547 C CA . GLY B 1 28 ? 9.047 35.625 -4.012 1 96.81 28 GLY B CA 1
ATOM 2548 C C . GLY B 1 28 ? 8.297 35.562 -2.695 1 96.81 28 GLY B C 1
ATOM 2549 O O . GLY B 1 28 ? 8.906 35.531 -1.626 1 96.81 28 GLY B O 1
ATOM 2550 N N . ASN B 1 29 ? 6.926 35.5 -2.742 1 97.44 29 ASN B N 1
ATOM 2551 C CA . ASN B 1 29 ? 6.152 35.375 -1.513 1 97.44 29 ASN B CA 1
ATOM 2552 C C . ASN B 1 29 ? 6.344 34 -0.872 1 97.44 29 ASN B C 1
ATOM 2554 O O . ASN B 1 29 ? 6.223 32.969 -1.544 1 97.44 29 ASN B O 1
ATOM 2558 N N . GLU B 1 30 ? 6.652 34.031 0.428 1 98.31 30 GLU B N 1
ATOM 2559 C CA . GLU B 1 30 ? 6.855 32.812 1.193 1 98.31 30 GLU B CA 1
ATOM 2560 C C . GLU B 1 30 ? 5.547 32.312 1.814 1 98.31 30 GLU B C 1
ATOM 2562 O O . GLU B 1 30 ? 4.773 33.125 2.348 1 98.31 30 GLU B O 1
ATOM 2567 N N . TYR B 1 31 ? 5.309 30.984 1.731 1 98.69 31 TYR B N 1
ATOM 2568 C CA . TYR B 1 31 ? 4.051 30.453 2.236 1 98.69 31 TYR B CA 1
ATOM 2569 C C . TYR B 1 31 ? 4.289 29.562 3.451 1 98.69 31 TYR B C 1
ATOM 2571 O O . TYR B 1 31 ? 3.363 29.297 4.227 1 98.69 31 TYR B O 1
ATOM 2579 N N . LEU B 1 32 ? 5.445 29.031 3.615 1 98.75 32 LEU B N 1
ATOM 2580 C CA . LEU B 1 32 ? 5.754 28.109 4.707 1 98.75 32 LEU B CA 1
ATOM 2581 C C . LEU B 1 32 ? 6.445 28.844 5.852 1 98.75 32 LEU B C 1
ATOM 2583 O O . LEU B 1 32 ? 7.258 29.75 5.621 1 98.75 32 LEU B O 1
ATOM 2587 N N . TRP B 1 33 ? 6.176 28.469 7.059 1 98.62 33 TRP B N 1
ATOM 2588 C CA . TRP B 1 33 ? 6.848 28.938 8.266 1 98.62 33 TRP B CA 1
ATOM 2589 C C . TRP B 1 33 ? 8.352 28.75 8.164 1 98.62 33 TRP B C 1
ATOM 2591 O O . TRP B 1 33 ? 8.82 27.766 7.574 1 98.62 33 TRP B O 1
ATOM 2601 N N . ASP B 1 34 ? 9.148 29.578 8.789 1 97.69 34 ASP B N 1
ATOM 2602 C CA . ASP B 1 34 ? 10.586 29.641 8.539 1 97.69 34 ASP B CA 1
ATOM 2603 C C . ASP B 1 34 ? 11.359 28.859 9.602 1 97.69 34 ASP B C 1
ATOM 2605 O O . ASP B 1 34 ? 12.594 28.797 9.562 1 97.69 34 ASP B O 1
ATOM 2609 N N . GLY B 1 35 ? 10.703 28.328 10.562 1 97.81 35 GLY B N 1
ATOM 2610 C CA . GLY B 1 35 ? 11.375 27.469 11.516 1 97.81 35 GLY B CA 1
ATOM 2611 C C . GLY B 1 35 ? 12.039 28.234 12.648 1 97.81 35 GLY B C 1
ATOM 2612 O O . GLY B 1 35 ? 12.883 27.688 13.367 1 97.81 35 GLY B O 1
ATOM 2613 N N . ASP B 1 36 ? 11.695 29.5 12.891 1 98 36 ASP B N 1
ATOM 2614 C CA . ASP B 1 36 ? 12.234 30.266 14.008 1 98 36 ASP B CA 1
ATOM 2615 C C . ASP B 1 36 ? 11.992 29.531 15.336 1 98 36 ASP B C 1
ATOM 2617 O O . ASP B 1 36 ? 10.852 29.375 15.766 1 98 36 ASP B O 1
ATOM 2621 N N . GLU B 1 37 ? 13.078 29.109 15.992 1 96.44 37 GLU B N 1
ATOM 2622 C CA . GLU B 1 37 ? 13.039 28.234 17.156 1 96.44 37 GLU B CA 1
ATOM 2623 C C . GLU B 1 37 ? 12.305 28.906 18.328 1 96.44 37 GLU B C 1
ATOM 2625 O O . GLU B 1 37 ? 11.82 28.219 19.234 1 96.44 37 GLU B O 1
ATOM 2630 N N . GLN B 1 38 ? 12.227 30.266 18.297 1 96.06 38 GLN B N 1
ATOM 2631 C CA . GLN B 1 38 ? 11.484 30.969 19.344 1 96.06 38 GLN B CA 1
ATOM 2632 C C . GLN B 1 38 ? 10.023 30.531 19.359 1 96.06 38 GLN B C 1
ATOM 2634 O O . GLN B 1 38 ? 9.375 30.578 20.406 1 96.06 38 GLN B O 1
ATOM 2639 N N . TYR B 1 39 ? 9.562 30.125 18.234 1 96.81 39 TYR B N 1
ATOM 2640 C CA . TYR B 1 39 ? 8.164 29.75 18.094 1 96.81 39 TYR B CA 1
ATOM 2641 C C . TYR B 1 39 ? 8.023 28.25 17.891 1 96.81 39 TYR B C 1
ATOM 2643 O O . TYR B 1 39 ? 7.312 27.578 18.641 1 96.81 39 TYR B O 1
ATOM 2651 N N . TRP B 1 40 ? 8.711 27.734 16.938 1 97.38 40 TRP B N 1
ATOM 2652 C CA . TRP B 1 40 ? 8.695 26.328 16.562 1 97.38 40 TRP B CA 1
ATOM 2653 C C . TRP B 1 40 ? 9.836 26 15.609 1 97.38 40 TRP B C 1
ATOM 2655 O O . TRP B 1 40 ? 9.945 26.594 14.539 1 97.38 40 TRP B O 1
ATOM 2665 N N . ASN B 1 41 ? 10.656 25.062 15.953 1 97.62 41 ASN B N 1
ATOM 2666 C CA . ASN B 1 41 ? 11.938 24.891 15.281 1 97.62 41 ASN B CA 1
ATOM 2667 C C . ASN B 1 41 ? 11.836 23.891 14.125 1 97.62 41 ASN B C 1
ATOM 2669 O O . ASN B 1 41 ? 12.82 23.25 13.766 1 97.62 41 ASN B O 1
ATOM 2673 N N . ARG B 1 42 ? 10.633 23.672 13.625 1 98.06 42 ARG B N 1
ATOM 2674 C CA . ARG B 1 42 ? 10.422 22.844 12.453 1 98.06 42 ARG B CA 1
ATOM 2675 C C . ARG B 1 42 ? 9.609 23.562 11.391 1 98.06 42 ARG B C 1
ATOM 2677 O O . ARG B 1 42 ? 9.211 24.719 11.594 1 98.06 42 ARG B O 1
ATOM 2684 N N . HIS B 1 43 ? 9.43 23 10.188 1 98.56 43 HIS B N 1
ATOM 2685 C CA . HIS B 1 43 ? 8.719 23.594 9.07 1 98.56 43 HIS B CA 1
ATOM 2686 C C . HIS B 1 43 ? 7.57 22.703 8.602 1 98.56 43 HIS B C 1
ATOM 2688 O O . HIS B 1 43 ? 6.426 23.156 8.516 1 98.56 43 HIS B O 1
ATOM 2694 N N . SER B 1 44 ? 7.84 21.531 8.273 1 98.81 44 SER B N 1
ATOM 2695 C CA . SER B 1 44 ? 6.93 20.531 7.711 1 98.81 44 SER B CA 1
ATOM 2696 C C . SER B 1 44 ? 7.445 19.125 7.949 1 98.81 44 SER B C 1
ATOM 2698 O O . SER B 1 44 ? 7.684 18.375 6.996 1 98.81 44 SER B O 1
ATOM 2700 N N . PRO B 1 45 ? 7.637 18.719 9.164 1 98.88 45 PRO B N 1
ATOM 2701 C CA . PRO B 1 45 ? 8.273 17.422 9.406 1 98.88 45 PRO B CA 1
ATOM 2702 C C . PRO B 1 45 ? 7.441 16.25 8.898 1 98.88 45 PRO B C 1
ATOM 2704 O O . PRO B 1 45 ? 6.207 16.312 8.906 1 98.88 45 PRO B O 1
ATOM 2707 N N . ILE B 1 46 ? 8.133 15.195 8.445 1 98.81 46 ILE B N 1
ATOM 2708 C CA . ILE B 1 46 ? 7.539 13.898 8.133 1 98.81 46 ILE B CA 1
ATOM 2709 C C . ILE B 1 46 ? 7.398 13.078 9.414 1 98.81 46 ILE B C 1
ATOM 2711 O O . ILE B 1 46 ? 8.367 12.914 10.164 1 98.81 46 ILE B O 1
ATOM 2715 N N . LEU B 1 47 ? 6.219 12.578 9.625 1 98.88 47 LEU B N 1
ATOM 2716 C CA . LEU B 1 47 ? 5.934 11.789 10.82 1 98.88 47 LEU B CA 1
ATOM 2717 C C . LEU B 1 47 ? 5.988 10.297 10.5 1 98.88 47 LEU B C 1
ATOM 2719 O O . LEU B 1 47 ? 5.199 9.797 9.695 1 98.88 47 LEU B O 1
ATOM 2723 N N . PHE B 1 48 ? 6.918 9.609 11.156 1 98.88 48 PHE B N 1
ATOM 2724 C CA . PHE B 1 48 ? 7.137 8.18 10.938 1 98.88 48 PHE B CA 1
ATOM 2725 C C . PHE B 1 48 ? 8.078 7.613 11.992 1 98.88 48 PHE B C 1
ATOM 2727 O O . PHE B 1 48 ? 9.086 8.242 12.344 1 98.88 48 PHE B O 1
ATOM 2734 N N . PRO B 1 49 ? 7.715 6.492 12.523 1 98.81 49 PRO B N 1
ATOM 2735 C CA . PRO B 1 49 ? 6.695 5.527 12.109 1 98.81 49 PRO B CA 1
ATOM 2736 C C . PRO B 1 49 ? 5.398 5.66 12.914 1 98.81 49 PRO B C 1
ATOM 2738 O O . PRO B 1 49 ? 4.551 4.766 12.875 1 98.81 49 PRO B O 1
ATOM 2741 N N . ILE B 1 50 ? 5.27 6.68 13.656 1 98.62 50 ILE B N 1
ATOM 2742 C CA . ILE B 1 50 ? 4.008 6.941 14.344 1 98.62 50 ILE B CA 1
ATOM 2743 C C . ILE B 1 50 ? 3.605 8.398 14.141 1 98.62 50 ILE B C 1
ATOM 2745 O O . ILE B 1 50 ? 4.453 9.25 13.859 1 98.62 50 ILE B O 1
ATOM 2749 N N . VAL B 1 51 ? 2.367 8.617 14.227 1 98.44 51 VAL B N 1
ATOM 2750 C CA . VAL B 1 51 ? 1.783 9.953 14.211 1 98.44 51 VAL B CA 1
ATOM 2751 C C . VAL B 1 51 ? 1.314 10.328 15.617 1 98.44 51 VAL B C 1
ATOM 2753 O O . VAL B 1 51 ? 0.622 9.555 16.281 1 98.44 51 VAL B O 1
ATOM 2756 N N . CYS B 1 52 ? 1.665 11.461 16.031 1 96.94 52 CYS B N 1
ATOM 2757 C CA . CYS B 1 52 ? 1.328 11.945 17.375 1 96.94 52 CYS B CA 1
ATOM 2758 C C . CYS B 1 52 ? 2.004 11.102 18.453 1 96.94 52 CYS B C 1
ATOM 2760 O O . CYS B 1 52 ? 3.195 10.797 18.344 1 96.94 52 CYS B O 1
ATOM 2762 N N . GLY B 1 53 ? 1.319 10.812 19.516 1 95.88 53 GLY B N 1
ATOM 2763 C CA . GLY B 1 53 ? 2.023 10.234 20.641 1 95.88 53 GLY B CA 1
ATOM 2764 C C . GLY B 1 53 ? 1.533 8.844 21 1 95.88 53 GLY B C 1
ATOM 2765 O O . GLY B 1 53 ? 0.43 8.453 20.625 1 95.88 53 GLY B O 1
ATOM 2766 N N . LEU B 1 54 ? 2.439 8.109 21.688 1 97.38 54 LEU B N 1
ATOM 2767 C CA . LEU B 1 54 ? 2.131 6.84 22.328 1 97.38 54 LEU B CA 1
ATOM 2768 C C . LEU B 1 54 ? 1.841 7.051 23.812 1 97.38 54 LEU B C 1
ATOM 2770 O O . LEU B 1 54 ? 2.389 7.961 24.438 1 97.38 54 LEU B O 1
ATOM 2774 N N . TRP B 1 55 ? 0.968 6.242 24.391 1 97.19 55 TRP B N 1
ATOM 2775 C CA . TRP B 1 55 ? 0.77 6.305 25.828 1 97.19 55 TRP B CA 1
ATOM 2776 C C . TRP B 1 55 ? 2.074 6.031 26.578 1 97.19 55 TRP B C 1
ATOM 2778 O O . TRP B 1 55 ? 2.639 4.941 26.469 1 97.19 55 TRP B O 1
ATOM 2788 N N . LYS B 1 56 ? 2.594 7.043 27.25 1 96.62 56 LYS B N 1
ATOM 2789 C CA . LYS B 1 56 ? 3.852 6.984 27.984 1 96.62 56 LYS B CA 1
ATOM 2790 C C . LYS B 1 56 ? 5.016 6.633 27.062 1 96.62 56 LYS B C 1
ATOM 2792 O O . LYS B 1 56 ? 5.922 5.895 27.453 1 96.62 56 LYS B O 1
ATOM 2797 N N . ASP B 1 57 ? 4.895 6.961 25.844 1 97.06 57 ASP B N 1
ATOM 2798 C CA . A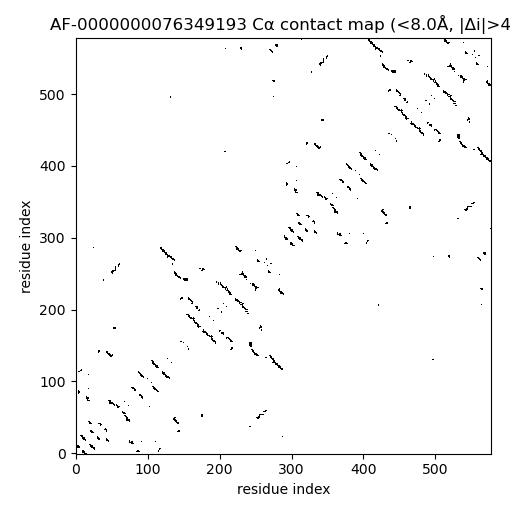SP B 1 57 ? 5.93 6.797 24.828 1 97.06 57 ASP B CA 1
ATOM 2799 C C . ASP B 1 57 ? 6.262 5.32 24.625 1 97.06 57 ASP B C 1
ATOM 2801 O O . ASP B 1 57 ? 7.398 4.973 24.297 1 97.06 57 ASP B O 1
ATOM 2805 N N . THR B 1 58 ? 5.254 4.469 24.875 1 97.31 58 THR B N 1
ATOM 2806 C CA . THR B 1 58 ? 5.516 3.031 24.875 1 97.31 58 THR B CA 1
ATOM 2807 C C . THR B 1 58 ? 4.523 2.307 23.969 1 97.31 58 THR B C 1
ATOM 2809 O O . THR B 1 58 ? 3.336 2.631 23.953 1 97.31 58 THR B O 1
ATOM 2812 N N . TYR B 1 59 ? 5.012 1.422 23.172 1 97.88 59 TYR B N 1
ATOM 2813 C CA . TYR B 1 59 ? 4.152 0.514 22.422 1 97.88 59 TYR B CA 1
ATOM 2814 C C . TYR B 1 59 ? 4.652 -0.922 22.531 1 97.88 59 TYR B C 1
ATOM 2816 O O . TYR B 1 59 ? 5.75 -1.169 23.031 1 97.88 59 TYR B O 1
ATOM 2824 N N . ARG B 1 60 ? 3.836 -1.885 22.125 1 97.88 60 ARG B N 1
ATOM 2825 C CA . ARG B 1 60 ? 4.148 -3.291 22.359 1 97.88 60 ARG B CA 1
ATOM 2826 C C . ARG B 1 60 ? 4.047 -4.094 21.062 1 97.88 60 ARG B C 1
ATOM 2828 O O . ARG B 1 60 ? 3.125 -3.885 20.266 1 97.88 60 ARG B O 1
ATOM 2835 N N . ILE B 1 61 ? 5.004 -4.918 20.828 1 97.69 61 ILE B N 1
ATOM 2836 C CA . ILE B 1 61 ? 4.98 -5.934 19.781 1 97.69 61 ILE B CA 1
ATOM 2837 C C . ILE B 1 61 ? 5.164 -7.32 20.391 1 97.69 61 ILE B C 1
ATOM 2839 O O . ILE B 1 61 ? 6.223 -7.629 20.938 1 97.69 61 ILE B O 1
ATOM 2843 N N . ASP B 1 62 ? 4.148 -8.125 20.266 1 95.56 62 ASP B N 1
ATOM 2844 C CA . ASP B 1 62 ? 4.156 -9.461 20.844 1 95.56 62 ASP B CA 1
ATOM 2845 C C . ASP B 1 62 ? 4.578 -9.43 22.312 1 95.56 62 ASP B C 1
ATOM 2847 O O . ASP B 1 62 ? 5.461 -10.18 22.734 1 95.56 62 ASP B O 1
ATOM 2851 N N . GLY B 1 63 ? 4.07 -8.578 22.969 1 95.62 63 GLY B N 1
ATOM 2852 C CA . GLY B 1 63 ? 4.266 -8.484 24.406 1 95.62 63 GLY B CA 1
ATOM 2853 C C . GLY B 1 63 ? 5.535 -7.742 24.797 1 95.62 63 GLY B C 1
ATOM 2854 O O . GLY B 1 63 ? 5.727 -7.391 25.953 1 95.62 63 GLY B O 1
ATOM 2855 N N . LYS B 1 64 ? 6.496 -7.527 23.875 1 97.06 64 LYS B N 1
ATOM 2856 C CA . LYS B 1 64 ? 7.73 -6.801 24.156 1 97.06 64 LYS B CA 1
ATOM 2857 C C . LYS B 1 64 ? 7.535 -5.297 24 1 97.06 64 LYS B C 1
ATOM 2859 O O . LYS B 1 64 ? 6.949 -4.844 23.016 1 97.06 64 LYS B O 1
ATOM 2864 N N . GLU B 1 65 ? 8.023 -4.5 24.906 1 97.31 65 GLU B N 1
ATOM 2865 C CA . GLU B 1 65 ? 7.828 -3.053 24.891 1 97.31 65 GLU B CA 1
ATOM 2866 C C . GLU B 1 65 ? 8.938 -2.344 24.125 1 97.31 65 GLU B C 1
ATOM 2868 O O . GLU B 1 65 ? 10.102 -2.732 24.203 1 97.31 65 GLU B O 1
ATOM 2873 N N . TYR B 1 66 ? 8.586 -1.34 23.422 1 97.81 66 TYR B N 1
ATOM 2874 C CA . TYR B 1 66 ? 9.453 -0.406 22.719 1 97.81 66 TYR B CA 1
ATOM 2875 C C . TYR B 1 66 ? 9.078 1.036 23.047 1 97.81 66 TYR B C 1
ATOM 2877 O O . TYR B 1 66 ? 7.977 1.306 23.516 1 97.81 66 TYR B O 1
ATOM 2885 N N . GLN B 1 67 ? 10.008 1.933 22.797 1 96.75 67 GLN B N 1
ATOM 2886 C CA . GLN B 1 67 ? 9.758 3.346 23.062 1 96.75 67 GLN B CA 1
ATOM 2887 C C . GLN B 1 67 ? 10.023 4.195 21.828 1 96.75 67 GLN B C 1
ATOM 2889 O O . GLN B 1 67 ? 10.977 3.939 21.078 1 96.75 67 GLN B O 1
ATOM 2894 N N . LEU B 1 68 ? 9.188 5.086 21.594 1 96.69 68 LEU B N 1
ATOM 2895 C CA . LEU B 1 68 ? 9.352 6.113 20.578 1 96.69 68 LEU B CA 1
ATOM 2896 C C . LEU B 1 68 ? 8.852 7.465 21.078 1 96.69 68 LEU B C 1
ATOM 2898 O O . LEU B 1 68 ? 7.84 7.535 21.766 1 96.69 68 LEU B O 1
ATOM 2902 N N . GLY B 1 69 ? 9.555 8.477 20.75 1 96 69 GLY B N 1
ATOM 2903 C CA . GLY B 1 69 ? 9.039 9.812 21 1 96 69 GLY B CA 1
ATOM 2904 C C . GLY B 1 69 ? 7.938 10.219 20.031 1 96 69 GLY B C 1
ATOM 2905 O O . GLY B 1 69 ? 7.738 9.578 19 1 96 69 GLY B O 1
ATOM 2906 N N . ARG B 1 70 ? 7.281 11.312 20.391 1 96.75 70 ARG B N 1
ATOM 2907 C CA . ARG B 1 70 ? 6.172 11.836 19.594 1 96.75 70 ARG B CA 1
ATOM 2908 C C . ARG B 1 70 ? 6.562 11.969 18.125 1 96.75 70 ARG B C 1
ATOM 2910 O O . ARG B 1 70 ? 7.656 12.438 17.812 1 96.75 70 ARG B O 1
ATOM 2917 N N . HIS B 1 71 ? 5.742 11.539 17.188 1 98.25 71 HIS B N 1
ATOM 2918 C CA . HIS B 1 71 ? 5.809 11.664 15.734 1 98.25 71 HIS B CA 1
ATOM 2919 C C . HIS B 1 71 ? 6.902 10.781 15.148 1 98.25 71 HIS B C 1
ATOM 2921 O O . HIS B 1 71 ? 7.07 10.711 13.93 1 98.25 71 HIS B O 1
ATOM 2927 N N . GLY B 1 72 ? 7.68 10.023 15.984 1 98 72 GLY B N 1
ATOM 2928 C CA . GLY B 1 72 ? 8.648 9.062 15.477 1 98 72 GLY B CA 1
ATOM 2929 C C . GLY B 1 72 ? 10.008 9.68 15.195 1 98 72 GLY B C 1
ATOM 2930 O O . GLY B 1 72 ? 10.359 10.711 15.766 1 98 72 GLY B O 1
ATOM 2931 N N . PHE B 1 73 ? 10.836 9 14.359 1 98.31 73 PHE B N 1
ATOM 2932 C CA . PHE B 1 73 ? 12.242 9.375 14.281 1 98.31 73 PHE B CA 1
ATOM 2933 C C . PHE B 1 73 ? 12.578 9.914 12.891 1 98.31 73 PHE B C 1
ATOM 2935 O O . PHE B 1 73 ? 13.68 10.438 12.672 1 98.31 73 PHE B O 1
ATOM 2942 N N . ALA B 1 74 ? 11.688 9.789 11.914 1 98.5 74 ALA B N 1
ATOM 2943 C CA . ALA B 1 74 ? 12.047 10.156 10.547 1 98.5 74 ALA B CA 1
ATOM 2944 C C . ALA B 1 74 ? 12.477 11.617 10.461 1 98.5 74 ALA B C 1
ATOM 2946 O O . ALA B 1 74 ? 13.453 11.945 9.781 1 98.5 74 ALA B O 1
ATOM 2947 N N . ARG B 1 75 ? 11.742 12.438 11.188 1 98.44 75 ARG B N 1
ATOM 2948 C CA . ARG B 1 75 ? 11.953 13.875 11.109 1 98.44 75 ARG B CA 1
ATOM 2949 C C . ARG B 1 75 ? 13.328 14.258 11.641 1 98.44 75 ARG B C 1
ATOM 2951 O O . ARG B 1 75 ? 13.82 15.359 11.367 1 98.44 75 ARG B O 1
ATOM 2958 N N . ASP B 1 76 ? 13.984 13.383 12.375 1 97.81 76 ASP B N 1
ATOM 2959 C CA . ASP B 1 76 ? 15.266 13.68 13.008 1 97.81 76 ASP B CA 1
ATOM 2960 C C . ASP B 1 76 ? 16.391 12.859 12.383 1 97.81 76 ASP B C 1
ATOM 2962 O O . ASP B 1 76 ? 17.453 12.695 12.984 1 97.81 76 ASP B O 1
ATOM 2966 N N . THR B 1 77 ? 16.125 12.289 11.266 1 98 77 THR B N 1
ATOM 2967 C CA . THR B 1 77 ? 17.094 11.406 10.617 1 98 77 THR B CA 1
ATOM 2968 C C . THR B 1 77 ? 17.484 11.945 9.242 1 98 77 THR B C 1
ATOM 2970 O O . THR B 1 77 ? 16.641 12.5 8.531 1 98 77 THR B O 1
ATOM 2973 N N . GLU B 1 78 ? 18.766 11.82 8.922 1 98.31 78 GLU B N 1
ATOM 2974 C CA . GLU B 1 78 ? 19.219 12.227 7.598 1 98.31 78 GLU B CA 1
ATOM 2975 C C . GLU B 1 78 ? 18.734 11.25 6.527 1 98.31 78 GLU B C 1
ATOM 2977 O O . GLU B 1 78 ? 18.938 10.039 6.648 1 98.31 78 GLU B O 1
ATOM 2982 N N . PHE B 1 79 ? 18.109 11.766 5.516 1 98.81 79 PHE B N 1
ATOM 2983 C CA . PHE B 1 79 ? 17.703 10.969 4.367 1 98.81 79 PHE B CA 1
ATOM 2984 C C . PHE B 1 79 ? 18.75 11.031 3.26 1 98.81 79 PHE B C 1
ATOM 2986 O O . PHE B 1 79 ? 19.531 11.984 3.195 1 98.81 79 PHE B O 1
ATOM 2993 N N . GLN B 1 80 ? 18.703 10.023 2.43 1 98.69 80 GLN B N 1
ATOM 2994 C CA . GLN B 1 80 ? 19.562 9.992 1.25 1 98.69 80 GLN B CA 1
ATOM 2995 C C . GLN B 1 80 ? 18.828 10.523 0.023 1 98.69 80 GLN B C 1
ATOM 2997 O O . GLN B 1 80 ? 17.688 10.164 -0.223 1 98.69 80 GLN B O 1
ATOM 3002 N N . LEU B 1 81 ? 19.5 11.414 -0.716 1 98.81 81 LEU B N 1
ATOM 3003 C CA . LEU B 1 81 ? 18.938 11.859 -1.991 1 98.81 81 LEU B CA 1
ATOM 3004 C C . LEU B 1 81 ? 18.953 10.727 -3.016 1 98.81 81 LEU B C 1
ATOM 3006 O O . LEU B 1 81 ? 20.016 10.172 -3.316 1 98.81 81 LEU B O 1
ATOM 3010 N N . ILE B 1 82 ? 17.859 10.391 -3.551 1 98.75 82 ILE B N 1
ATOM 3011 C CA . ILE B 1 82 ? 17.75 9.273 -4.484 1 98.75 82 ILE B CA 1
ATOM 3012 C C . ILE B 1 82 ? 17.703 9.797 -5.914 1 98.75 82 ILE B C 1
ATOM 3014 O O . ILE B 1 82 ? 18.344 9.234 -6.812 1 98.75 82 ILE B O 1
ATOM 3018 N N . SER B 1 83 ? 16.906 10.766 -6.129 1 98.75 83 SER B N 1
ATOM 3019 C CA . SER B 1 83 ? 16.75 11.352 -7.461 1 98.75 83 SER B CA 1
ATOM 3020 C C . SER B 1 83 ? 16.312 12.805 -7.379 1 98.75 83 SER B C 1
ATOM 3022 O O . SER B 1 83 ? 15.656 13.211 -6.414 1 98.75 83 SER B O 1
ATOM 3024 N N . LYS B 1 84 ? 16.688 13.594 -8.414 1 98.62 84 LYS B N 1
ATOM 3025 C CA . LYS B 1 84 ? 16.297 15 -8.484 1 98.62 84 LYS B CA 1
ATOM 3026 C C . LYS B 1 84 ? 16.219 15.484 -9.93 1 98.62 84 LYS B C 1
ATOM 3028 O O . LYS B 1 84 ? 17.109 15.18 -10.734 1 98.62 84 LYS B O 1
ATOM 3033 N N . SER B 1 85 ? 15.219 16.031 -10.273 1 98.62 85 SER B N 1
ATOM 3034 C CA . SER B 1 85 ? 15.047 16.828 -11.484 1 98.62 85 SER B CA 1
ATOM 3035 C C . SER B 1 85 ? 14.688 18.266 -11.141 1 98.62 85 SER B C 1
ATOM 3037 O O . SER B 1 85 ? 14.812 18.688 -9.992 1 98.62 85 SER B O 1
ATOM 3039 N N . GLU B 1 86 ? 14.336 19.062 -12.18 1 98.5 86 GLU B N 1
ATOM 3040 C CA . GLU B 1 86 ? 14.031 20.469 -11.945 1 98.5 86 GLU B CA 1
ATOM 3041 C C . GLU B 1 86 ? 12.789 20.625 -11.07 1 98.5 86 GLU B C 1
ATOM 3043 O O . GLU B 1 86 ? 12.703 21.562 -10.266 1 98.5 86 GLU B O 1
ATOM 3048 N N . ASP B 1 87 ? 11.852 19.672 -11.281 1 98.75 87 ASP B N 1
ATOM 3049 C CA . ASP B 1 87 ? 10.555 19.891 -10.633 1 98.75 87 ASP B CA 1
ATOM 3050 C C . ASP B 1 87 ? 10.195 18.703 -9.742 1 98.75 87 ASP B C 1
ATOM 3052 O O . ASP B 1 87 ? 9.031 18.547 -9.344 1 98.75 87 ASP B O 1
ATOM 3056 N N . ARG B 1 88 ? 11.164 17.875 -9.492 1 98.81 88 ARG B N 1
ATOM 3057 C CA . ARG B 1 88 ? 10.898 16.688 -8.68 1 98.81 88 ARG B CA 1
ATOM 3058 C C . ARG B 1 88 ? 12.133 16.281 -7.883 1 98.81 88 ARG B C 1
ATOM 3060 O O . ARG B 1 88 ? 13.258 16.344 -8.391 1 98.81 88 ARG B O 1
ATOM 3067 N N . ILE B 1 89 ? 11.969 15.836 -6.652 1 98.94 89 ILE B N 1
ATOM 3068 C CA . ILE B 1 89 ? 13.07 15.367 -5.82 1 98.94 89 ILE B CA 1
ATOM 3069 C C . ILE B 1 89 ? 12.586 14.25 -4.898 1 98.94 89 ILE B C 1
ATOM 3071 O O . ILE B 1 89 ? 11.469 14.305 -4.391 1 98.94 89 ILE B O 1
ATOM 3075 N N . THR B 1 90 ? 13.383 13.195 -4.719 1 98.94 90 THR B N 1
ATOM 3076 C CA . THR B 1 90 ? 13.062 12.07 -3.838 1 98.94 90 THR B CA 1
ATOM 3077 C C . THR B 1 90 ? 14.195 11.828 -2.84 1 98.94 90 THR B C 1
ATOM 3079 O O . THR B 1 90 ? 15.359 11.727 -3.225 1 98.94 90 THR B O 1
ATOM 3082 N N . TYR B 1 91 ? 13.844 11.805 -1.57 1 98.94 91 TYR B N 1
ATOM 3083 C CA . TYR B 1 91 ? 14.711 11.367 -0.488 1 98.94 91 TYR B CA 1
ATOM 3084 C C . TYR B 1 91 ? 14.25 10.023 0.076 1 98.94 91 TYR B C 1
ATOM 3086 O O . TYR B 1 91 ? 13.062 9.719 0.062 1 98.94 91 TYR B O 1
ATOM 3094 N N . ALA B 1 92 ? 15.203 9.242 0.606 1 98.88 92 ALA B N 1
ATOM 3095 C CA . ALA B 1 92 ? 14.812 7.957 1.174 1 98.88 92 ALA B CA 1
ATOM 3096 C C . ALA B 1 92 ? 15.531 7.703 2.496 1 98.88 92 ALA B C 1
ATOM 3098 O O . ALA B 1 92 ? 16.656 8.164 2.699 1 98.88 92 ALA B O 1
ATOM 3099 N N . LEU B 1 93 ? 14.859 7.012 3.336 1 98.81 93 LEU B N 1
ATOM 3100 C CA . LEU B 1 93 ? 15.352 6.516 4.617 1 98.81 93 LEU B CA 1
ATOM 3101 C C . LEU B 1 93 ? 15.156 5.004 4.723 1 98.81 93 LEU B C 1
ATOM 3103 O O . LEU B 1 93 ? 14.055 4.5 4.484 1 98.81 93 LEU B O 1
ATOM 3107 N N . THR B 1 94 ? 16.188 4.25 5.031 1 98.38 94 THR B N 1
ATOM 3108 C CA . THR B 1 94 ? 16.094 2.816 5.289 1 98.38 94 THR B CA 1
ATOM 3109 C C . THR B 1 94 ? 16.406 2.51 6.754 1 98.38 94 THR B C 1
ATOM 3111 O O . THR B 1 94 ? 16.984 3.336 7.457 1 98.38 94 THR B O 1
ATOM 3114 N N . ASP B 1 95 ? 15.969 1.392 7.168 1 97.5 95 ASP B N 1
ATOM 3115 C CA . ASP B 1 95 ? 16.25 1.008 8.547 1 97.5 95 ASP B CA 1
ATOM 3116 C C . ASP B 1 95 ? 17.75 0.918 8.797 1 97.5 95 ASP B C 1
ATOM 3118 O O . ASP B 1 95 ? 18.531 0.793 7.859 1 97.5 95 ASP B O 1
ATOM 3122 N N . SER B 1 96 ? 18.109 1.107 10 1 97 96 SER B N 1
ATOM 3123 C CA . SER B 1 96 ? 19.484 0.986 10.5 1 97 96 SER B CA 1
ATOM 3124 C C . SER B 1 96 ? 19.516 0.267 11.844 1 97 96 SER B C 1
ATOM 3126 O O . SER B 1 96 ? 18.469 -0.027 12.422 1 97 96 SER B O 1
ATOM 3128 N N . GLU B 1 97 ? 20.688 -0.012 12.281 1 96.25 97 GLU B N 1
ATOM 3129 C CA . GLU B 1 97 ? 20.812 -0.603 13.609 1 96.25 97 GLU B CA 1
ATOM 3130 C C . GLU B 1 97 ? 20.141 0.273 14.664 1 96.25 97 GLU B C 1
ATOM 3132 O O . GLU B 1 97 ? 19.516 -0.236 15.594 1 96.25 97 GLU B O 1
ATOM 3137 N N . ALA B 1 98 ? 20.312 1.551 14.461 1 94.56 98 ALA B N 1
ATOM 3138 C CA . ALA B 1 98 ? 19.734 2.492 15.414 1 94.56 98 ALA B CA 1
ATOM 3139 C C . ALA B 1 98 ? 18.203 2.43 15.391 1 94.56 98 ALA B C 1
ATOM 3141 O O . ALA B 1 98 ? 17.562 2.373 16.438 1 94.56 98 ALA B O 1
ATOM 3142 N N . THR B 1 99 ? 17.625 2.438 14.188 1 95.5 99 THR B N 1
ATOM 3143 C CA . THR B 1 99 ? 16.156 2.432 14.094 1 95.5 99 THR B CA 1
ATOM 3144 C C . THR B 1 99 ? 15.594 1.104 14.586 1 95.5 99 THR B C 1
ATOM 3146 O O . THR B 1 99 ? 14.5 1.062 15.148 1 95.5 99 THR B O 1
ATOM 3149 N N . LEU B 1 100 ? 16.297 0.007 14.375 1 96.62 100 LEU B N 1
ATOM 3150 C CA . LEU B 1 100 ? 15.812 -1.33 14.711 1 96.62 100 LEU B CA 1
ATOM 3151 C C . LEU B 1 100 ? 15.68 -1.496 16.219 1 96.62 100 LEU B C 1
ATOM 3153 O O . LEU B 1 100 ? 14.953 -2.381 16.688 1 96.62 100 LEU B O 1
ATOM 3157 N N . LYS B 1 101 ? 16.375 -0.7 16.984 1 95 101 LYS B N 1
ATOM 3158 C CA . LYS B 1 101 ? 16.297 -0.768 18.438 1 95 101 LYS B CA 1
ATOM 3159 C C . LYS B 1 101 ? 14.906 -0.363 18.922 1 95 101 LYS B C 1
ATOM 3161 O O . LYS B 1 101 ? 14.383 -0.953 19.875 1 95 101 LYS B O 1
ATOM 3166 N N . ASP B 1 102 ? 14.297 0.609 18.25 1 93.69 102 ASP B N 1
ATOM 3167 C CA . ASP B 1 102 ? 13.023 1.158 18.719 1 93.69 102 ASP B CA 1
ATOM 3168 C C . ASP B 1 102 ? 11.891 0.819 17.766 1 93.69 102 ASP B C 1
ATOM 3170 O O . ASP B 1 102 ? 10.711 0.947 18.125 1 93.69 102 ASP B O 1
ATOM 3174 N N . TYR B 1 103 ? 12.188 0.474 16.641 1 98.12 103 TYR B N 1
ATOM 3175 C CA . TYR B 1 103 ? 11.258 0.072 15.594 1 98.12 103 TYR B CA 1
ATOM 3176 C C . TYR B 1 103 ? 11.773 -1.154 14.844 1 98.12 103 TYR B C 1
ATOM 3178 O O . TYR B 1 103 ? 12.336 -1.034 13.758 1 98.12 103 TYR B O 1
ATOM 3186 N N . PRO B 1 104 ? 11.484 -2.391 15.383 1 98.25 104 PRO B N 1
ATOM 3187 C CA . PRO B 1 104 ? 12.172 -3.609 14.945 1 98.25 104 PRO B CA 1
ATOM 3188 C C . PRO B 1 104 ? 11.602 -4.164 13.641 1 98.25 104 PRO B C 1
ATOM 3190 O O . PRO B 1 104 ? 11.227 -5.34 13.578 1 98.25 104 PRO B O 1
ATOM 3193 N N . TYR B 1 105 ? 11.523 -3.312 12.586 1 98.56 105 TYR B N 1
ATOM 3194 C CA . TYR B 1 105 ? 11.086 -3.652 11.234 1 98.56 105 TYR B CA 1
ATOM 3195 C C . TYR B 1 105 ? 12.07 -3.131 10.195 1 98.56 105 TYR B C 1
ATOM 3197 O O . TYR B 1 105 ? 12.617 -2.035 10.344 1 98.56 105 TYR B O 1
ATOM 3205 N N . HIS B 1 106 ? 12.328 -3.936 9.18 1 98.75 106 HIS B N 1
ATOM 3206 C CA . HIS B 1 106 ? 13.055 -3.455 8.008 1 98.75 106 HIS B CA 1
ATOM 3207 C C . HIS B 1 106 ? 12.125 -2.74 7.035 1 98.75 106 HIS B C 1
ATOM 3209 O O . HIS B 1 106 ? 11.031 -3.234 6.738 1 98.75 106 HIS B O 1
ATOM 3215 N N . PHE B 1 107 ? 12.555 -1.556 6.574 1 98.81 107 PHE B N 1
ATOM 3216 C CA . PHE B 1 107 ? 11.68 -0.742 5.738 1 98.81 107 PHE B CA 1
ATOM 3217 C C . PHE B 1 107 ? 12.5 0.163 4.824 1 98.81 107 PHE B C 1
ATOM 3219 O O . PHE B 1 107 ? 13.703 0.337 5.027 1 98.81 107 PHE B O 1
ATOM 3226 N N . ASN B 1 108 ? 11.914 0.641 3.777 1 98.81 108 ASN B N 1
ATOM 3227 C CA . ASN B 1 108 ? 12.328 1.802 2.998 1 98.81 108 ASN B CA 1
ATOM 3228 C C . ASN B 1 108 ? 11.242 2.875 2.967 1 98.81 108 ASN B C 1
ATOM 3230 O O . ASN B 1 108 ? 10.094 2.59 2.635 1 98.81 108 ASN B O 1
ATOM 3234 N N . LEU B 1 109 ? 11.547 4.023 3.395 1 98.94 109 LEU B N 1
ATOM 3235 C CA . LEU B 1 109 ? 10.664 5.184 3.32 1 98.94 109 LEU B CA 1
ATOM 3236 C C . LEU B 1 109 ? 11.18 6.199 2.311 1 98.94 109 LEU B C 1
ATOM 3238 O O . LEU B 1 109 ? 12.289 6.723 2.465 1 98.94 109 LEU B O 1
ATOM 3242 N N . ALA B 1 110 ? 10.398 6.473 1.327 1 98.94 110 ALA B N 1
ATOM 3243 C CA . ALA B 1 110 ? 10.75 7.512 0.364 1 98.94 110 ALA B CA 1
ATOM 3244 C C . ALA B 1 110 ? 9.742 8.656 0.399 1 98.94 110 ALA B C 1
ATOM 3246 O O . ALA B 1 110 ? 8.539 8.43 0.507 1 98.94 110 ALA B O 1
ATOM 3247 N N . ILE B 1 111 ? 10.266 9.82 0.361 1 98.94 111 ILE B N 1
ATOM 3248 C CA . ILE B 1 111 ? 9.469 11.039 0.257 1 98.94 111 ILE B CA 1
ATOM 3249 C C . ILE B 1 111 ? 9.781 11.742 -1.062 1 98.94 111 ILE B C 1
ATOM 3251 O O . ILE B 1 111 ? 10.93 12.094 -1.332 1 98.94 111 ILE B O 1
ATOM 3255 N N . THR B 1 112 ? 8.758 11.961 -1.852 1 98.94 112 THR B N 1
ATOM 3256 C CA . THR B 1 112 ? 8.922 12.664 -3.121 1 98.94 112 THR B CA 1
ATOM 3257 C C . THR B 1 112 ? 8.133 13.969 -3.121 1 98.94 112 THR B C 1
ATOM 3259 O O . THR B 1 112 ? 6.977 14.008 -2.697 1 98.94 112 THR B O 1
ATOM 3262 N N . TYR B 1 113 ? 8.773 14.961 -3.488 1 98.94 113 TYR B N 1
ATOM 3263 C CA . TYR B 1 113 ? 8.133 16.234 -3.795 1 98.94 113 TYR B CA 1
ATOM 3264 C C . TYR B 1 113 ? 8.094 16.484 -5.297 1 98.94 113 TYR B C 1
ATOM 3266 O O . TYR B 1 113 ? 9.125 16.359 -5.977 1 98.94 113 TYR B O 1
ATOM 3274 N N . ARG B 1 114 ? 6.93 16.812 -5.805 1 98.94 114 ARG B N 1
ATOM 3275 C CA . ARG B 1 114 ? 6.777 17.062 -7.234 1 98.94 114 ARG B CA 1
ATOM 3276 C C . ARG B 1 114 ? 5.941 18.312 -7.484 1 98.94 114 ARG B C 1
ATOM 3278 O O . ARG B 1 114 ? 4.84 18.438 -6.949 1 98.94 114 ARG B O 1
ATOM 3285 N N . LEU B 1 115 ? 6.477 19.172 -8.32 1 98.81 115 LEU B N 1
ATOM 3286 C CA . LEU B 1 115 ? 5.77 20.406 -8.68 1 98.81 115 LEU B CA 1
ATOM 3287 C C . LEU B 1 115 ? 4.949 20.203 -9.953 1 98.81 115 LEU B C 1
ATOM 3289 O O . LEU B 1 115 ? 5.398 19.547 -10.891 1 98.81 115 LEU B O 1
ATOM 3293 N N . GLU B 1 116 ? 3.775 20.672 -9.969 1 98.62 116 GLU B N 1
ATOM 3294 C CA . GLU B 1 116 ? 2.871 20.781 -11.109 1 98.62 116 GLU B CA 1
ATOM 3295 C C . GLU B 1 116 ? 2.125 22.109 -11.109 1 98.62 116 GLU B C 1
ATOM 3297 O O . GLU B 1 116 ? 1.059 22.219 -10.5 1 98.62 116 GLU B O 1
ATOM 3302 N N . GLY B 1 117 ? 2.619 23.078 -11.914 1 98.12 117 GLY B N 1
ATOM 3303 C CA . GLY B 1 117 ? 2.074 24.422 -11.828 1 98.12 117 GLY B CA 1
ATOM 3304 C C . GLY B 1 117 ? 2.17 25.016 -10.43 1 98.12 117 GLY B C 1
ATOM 3305 O O . GLY B 1 117 ? 3.26 25.094 -9.859 1 98.12 117 GLY B O 1
ATOM 3306 N N . LYS B 1 118 ? 1.021 25.359 -9.883 1 98.5 118 LYS B N 1
ATOM 3307 C CA . LYS B 1 118 ? 0.974 25.969 -8.555 1 98.5 118 LYS B CA 1
ATOM 3308 C C . LYS B 1 118 ? 0.744 24.906 -7.477 1 98.5 118 LYS B C 1
ATOM 3310 O O . LYS B 1 118 ? 0.422 25.234 -6.336 1 98.5 118 LYS B O 1
ATOM 3315 N N . LYS B 1 119 ? 0.911 23.672 -7.848 1 98.69 119 LYS B N 1
ATOM 3316 C CA . LYS B 1 119 ? 0.672 22.578 -6.914 1 98.69 119 LYS B CA 1
ATOM 3317 C C . LYS B 1 119 ? 1.981 21.906 -6.512 1 98.69 119 LYS B C 1
ATOM 3319 O O . LYS B 1 119 ? 2.873 21.719 -7.344 1 98.69 119 LYS B O 1
ATOM 3324 N N . LEU B 1 120 ? 2.117 21.594 -5.297 1 98.94 120 LEU B N 1
ATOM 3325 C CA . LEU B 1 120 ? 3.176 20.75 -4.77 1 98.94 120 LEU B CA 1
ATOM 3326 C C . LEU B 1 120 ? 2.609 19.422 -4.27 1 98.94 120 LEU B C 1
ATOM 3328 O O . LEU B 1 120 ? 1.814 19.406 -3.326 1 98.94 120 LEU B O 1
ATOM 3332 N N . HIS B 1 121 ? 2.945 18.281 -4.945 1 98.94 121 HIS B N 1
ATOM 3333 C CA . HIS B 1 121 ? 2.607 16.953 -4.48 1 98.94 121 HIS B CA 1
ATOM 3334 C C . HIS B 1 121 ? 3.627 16.438 -3.463 1 98.94 121 HIS B C 1
ATOM 3336 O O . HIS B 1 121 ? 4.828 16.438 -3.734 1 98.94 121 HIS B O 1
ATOM 3342 N N . VAL B 1 122 ? 3.193 16.125 -2.309 1 98.94 122 VAL B N 1
ATOM 3343 C CA . VAL B 1 122 ? 4.016 15.453 -1.312 1 98.94 122 VAL B CA 1
ATOM 3344 C C . VAL B 1 122 ? 3.645 13.969 -1.257 1 98.94 122 VAL B C 1
ATOM 3346 O O . VAL B 1 122 ? 2.576 13.609 -0.758 1 98.94 122 VAL B O 1
ATOM 3349 N N . ILE B 1 123 ? 4.52 13.117 -1.734 1 98.88 123 ILE B N 1
ATOM 3350 C CA . ILE B 1 123 ? 4.211 11.711 -1.942 1 98.88 123 ILE B CA 1
ATOM 3351 C C . ILE B 1 123 ? 4.973 10.859 -0.929 1 98.88 123 ILE B C 1
ATOM 3353 O O . ILE B 1 123 ? 6.188 11.008 -0.773 1 98.88 123 ILE B O 1
ATOM 3357 N N . TRP B 1 124 ? 4.25 10.031 -0.227 1 98.94 124 TRP B N 1
ATOM 3358 C CA . TRP B 1 124 ? 4.816 9.062 0.706 1 98.94 124 TRP B CA 1
ATOM 3359 C C . TRP B 1 124 ? 4.883 7.672 0.077 1 98.94 124 TRP B C 1
ATOM 3361 O O . TRP B 1 124 ? 3.922 7.223 -0.552 1 98.94 124 TRP B O 1
ATOM 3371 N N . HIS B 1 125 ? 5.984 7.055 0.195 1 98.94 125 HIS B N 1
ATOM 3372 C CA . HIS B 1 125 ? 6.164 5.672 -0.236 1 98.94 125 HIS B CA 1
ATOM 3373 C C . HIS B 1 125 ? 6.863 4.848 0.838 1 98.94 125 HIS B C 1
ATOM 3375 O O . HIS B 1 125 ? 8.016 5.113 1.178 1 98.94 125 HIS B O 1
ATOM 3381 N N . VAL B 1 126 ? 6.164 3.902 1.441 1 98.94 126 VAL B N 1
ATOM 3382 C CA . VAL B 1 126 ? 6.738 2.98 2.414 1 98.94 126 VAL B CA 1
ATOM 3383 C C . VAL B 1 126 ? 6.801 1.575 1.821 1 98.94 126 VAL B C 1
ATOM 3385 O O . VAL B 1 126 ? 5.797 1.059 1.326 1 98.94 126 VAL B O 1
ATOM 3388 N N . ALA B 1 127 ? 7.93 0.971 1.825 1 98.88 127 ALA B N 1
ATOM 3389 C CA . ALA B 1 127 ? 8.102 -0.397 1.343 1 98.88 127 ALA B CA 1
ATOM 3390 C C . ALA B 1 127 ? 8.531 -1.328 2.475 1 98.88 127 ALA B C 1
ATOM 3392 O O . ALA B 1 127 ? 9.414 -0.988 3.266 1 98.88 127 ALA B O 1
ATOM 3393 N N . ASN B 1 128 ? 7.887 -2.488 2.605 1 98.88 128 ASN B N 1
ATOM 3394 C CA . ASN B 1 128 ? 8.305 -3.525 3.541 1 98.88 128 ASN B CA 1
ATOM 3395 C C . ASN B 1 128 ? 9.445 -4.367 2.977 1 98.88 128 ASN B C 1
ATOM 3397 O O . ASN B 1 128 ? 9.234 -5.184 2.078 1 98.88 128 ASN B O 1
ATOM 3401 N N . THR B 1 129 ? 10.602 -4.145 3.488 1 98.44 129 THR B N 1
ATOM 3402 C CA . THR B 1 129 ? 11.766 -4.922 3.064 1 98.44 129 THR B CA 1
ATOM 3403 C C . THR B 1 129 ? 12.047 -6.047 4.055 1 98.44 129 THR B C 1
ATOM 3405 O O . THR B 1 129 ? 13.117 -6.664 4.012 1 98.44 129 THR B O 1
ATOM 3408 N N . ASP B 1 130 ? 11.141 -6.242 5.035 1 98.19 130 ASP B N 1
ATOM 3409 C CA . ASP B 1 130 ? 11.234 -7.312 6.027 1 98.19 130 ASP B CA 1
ATOM 3410 C C . ASP B 1 130 ? 10.625 -8.609 5.496 1 98.19 130 ASP B C 1
ATOM 3412 O O . ASP B 1 130 ? 9.984 -8.609 4.441 1 98.19 130 ASP B O 1
ATOM 3416 N N . ASP B 1 131 ? 10.875 -9.711 6.156 1 96.5 131 ASP B N 1
ATOM 3417 C CA . ASP B 1 131 ? 10.281 -11 5.801 1 96.5 131 ASP B CA 1
ATOM 3418 C C . ASP B 1 131 ? 9.016 -11.258 6.609 1 96.5 131 ASP B C 1
ATOM 3420 O O . ASP B 1 131 ? 8.406 -12.328 6.496 1 96.5 131 ASP B O 1
ATOM 3424 N N . LYS B 1 132 ? 8.633 -10.289 7.438 1 97.19 132 LYS B N 1
ATOM 3425 C CA . LYS B 1 132 ? 7.387 -10.328 8.195 1 97.19 132 LYS B CA 1
ATOM 3426 C C . LYS B 1 132 ? 6.555 -9.07 7.945 1 97.19 132 LYS B C 1
ATOM 3428 O O . LYS B 1 132 ? 7.043 -8.102 7.367 1 97.19 132 LYS B O 1
ATOM 3433 N N . GLN B 1 133 ? 5.309 -9.188 8.328 1 98.06 133 GLN B N 1
ATOM 3434 C CA . GLN B 1 133 ? 4.426 -8.031 8.227 1 98.06 133 GLN B CA 1
ATOM 3435 C C . GLN B 1 133 ? 4.938 -6.875 9.086 1 98.06 133 GLN B C 1
ATOM 3437 O O . GLN B 1 133 ? 5.391 -7.082 10.211 1 98.06 133 GLN B O 1
ATOM 3442 N N . ILE B 1 134 ? 4.891 -5.625 8.547 1 98.75 134 ILE B N 1
ATOM 3443 C CA . ILE B 1 134 ? 5.305 -4.465 9.336 1 98.75 134 ILE B CA 1
ATOM 3444 C C . ILE B 1 134 ? 4.105 -3.549 9.57 1 98.75 134 ILE B C 1
ATOM 3446 O O . ILE B 1 134 ? 3.109 -3.619 8.852 1 98.75 134 ILE B O 1
ATOM 3450 N N . PHE B 1 135 ? 4.191 -2.732 10.547 1 98.75 135 PHE B N 1
ATOM 3451 C CA . PHE B 1 135 ? 3.146 -1.8 10.953 1 98.75 135 PHE B CA 1
ATOM 3452 C C . PHE B 1 135 ? 3.707 -0.391 11.109 1 98.75 135 PHE B C 1
ATOM 3454 O O . PHE B 1 135 ? 4.828 -0.211 11.594 1 98.75 135 PHE B O 1
ATOM 3461 N N . PHE B 1 136 ? 2.99 0.592 10.633 1 98.88 136 PHE B N 1
ATOM 3462 C CA . PHE B 1 136 ? 3.504 1.954 10.703 1 98.88 136 PHE B CA 1
ATOM 3463 C C . PHE B 1 136 ? 2.371 2.967 10.586 1 98.88 136 PHE B C 1
ATOM 3465 O O . PHE B 1 136 ? 1.268 2.625 10.156 1 98.88 136 PHE B O 1
ATOM 3472 N N . GLN B 1 137 ? 2.598 4.105 11.008 1 98.88 137 GLN B N 1
ATOM 3473 C CA . GLN B 1 137 ? 1.845 5.316 10.695 1 98.88 137 GLN B CA 1
ATOM 3474 C C . GLN B 1 137 ? 2.727 6.344 9.992 1 98.88 137 GLN B C 1
ATOM 3476 O O . GLN B 1 137 ? 3.953 6.305 10.109 1 98.88 137 GLN B O 1
ATOM 3481 N N . ILE B 1 138 ? 2.123 7.223 9.219 1 98.94 138 ILE B N 1
ATOM 3482 C CA . ILE B 1 138 ? 2.877 8.258 8.516 1 98.94 138 ILE B CA 1
ATOM 3483 C C . ILE B 1 138 ? 2.004 9.5 8.336 1 98.94 138 ILE B C 1
ATOM 3485 O O . ILE B 1 138 ? 0.788 9.391 8.164 1 98.94 138 ILE B O 1
ATOM 3489 N N . GLY B 1 139 ? 2.553 10.641 8.375 1 98.81 139 GLY B N 1
ATOM 3490 C CA . GLY B 1 139 ? 1.8 11.875 8.203 1 98.81 139 GLY B CA 1
ATOM 3491 C C . GLY B 1 139 ? 2.68 13.078 7.914 1 98.81 139 GLY B C 1
ATOM 3492 O O . GLY B 1 139 ? 3.908 12.969 7.926 1 98.81 139 GLY B O 1
ATOM 3493 N N . GLY B 1 140 ? 2.074 14.133 7.504 1 98.75 140 GLY B N 1
ATOM 3494 C CA . GLY B 1 140 ? 2.719 15.43 7.344 1 98.75 140 GLY B CA 1
ATOM 3495 C C . GLY B 1 140 ? 2.367 16.406 8.445 1 98.75 140 GLY B C 1
ATOM 3496 O O . GLY B 1 140 ? 1.33 16.281 9.094 1 98.75 140 GLY B O 1
ATOM 3497 N N . HIS B 1 141 ? 3.215 17.344 8.672 1 98.88 141 HIS B N 1
ATOM 3498 C CA . HIS B 1 141 ? 3.039 18.391 9.68 1 98.88 141 HIS B CA 1
ATOM 3499 C C . HIS B 1 141 ? 3.518 19.75 9.156 1 98.88 141 HIS B C 1
ATOM 3501 O O . HIS B 1 141 ? 4.375 20.375 9.773 1 98.88 141 HIS B O 1
ATOM 3507 N N . PRO B 1 142 ? 2.977 20.156 8.008 1 98.94 142 PRO B N 1
ATOM 3508 C CA . PRO B 1 142 ? 3.428 21.422 7.441 1 98.94 142 PRO B CA 1
ATOM 3509 C C . PRO B 1 142 ? 2.812 22.641 8.141 1 98.94 142 PRO B C 1
ATOM 3511 O O . PRO B 1 142 ? 1.632 22.609 8.5 1 98.94 142 PRO B O 1
ATOM 3514 N N . ALA B 1 143 ? 3.605 23.625 8.336 1 98.94 143 ALA B N 1
ATOM 3515 C CA . ALA B 1 143 ? 3.176 24.891 8.93 1 98.94 143 ALA B CA 1
ATOM 3516 C C . ALA B 1 143 ? 3.107 25.984 7.887 1 98.94 143 ALA B C 1
ATOM 3518 O O . ALA B 1 143 ? 4.117 26.328 7.258 1 98.94 143 ALA B O 1
ATOM 3519 N N . PHE B 1 144 ? 1.942 26.594 7.727 1 98.88 144 PHE B N 1
ATOM 3520 C CA . PHE B 1 144 ? 1.752 27.625 6.715 1 98.88 144 PHE B CA 1
ATOM 3521 C C . PHE B 1 144 ? 1.588 28.984 7.363 1 98.88 144 PHE B C 1
ATOM 3523 O O . PHE B 1 144 ? 0.894 29.125 8.375 1 98.88 144 PHE B O 1
ATOM 3530 N N . LEU B 1 145 ? 2.25 29.969 6.809 1 98.69 145 LEU B N 1
ATOM 3531 C CA . LEU B 1 145 ? 2.068 31.344 7.266 1 98.69 145 LEU B CA 1
ATOM 3532 C C . LEU B 1 145 ? 0.628 31.797 7.059 1 98.69 145 LEU B C 1
ATOM 3534 O O . LEU B 1 145 ? 0.078 31.656 5.965 1 98.69 145 LEU B O 1
ATOM 3538 N N . VAL B 1 146 ? 0.031 32.344 8.094 1 98.62 146 VAL B N 1
ATOM 3539 C CA . VAL B 1 146 ? -1.33 32.875 8.008 1 98.62 146 VAL B CA 1
ATOM 3540 C C . VAL B 1 146 ? -1.303 34.281 7.465 1 98.62 146 VAL B C 1
ATOM 3542 O O . VAL B 1 146 ? -0.604 35.156 8.008 1 98.62 146 VAL B O 1
ATOM 3545 N N . PRO B 1 147 ? -2.043 34.531 6.414 1 97.62 147 PRO B N 1
ATOM 3546 C CA . PRO B 1 147 ? -2.055 35.875 5.871 1 97.62 147 PRO B CA 1
ATOM 3547 C C . PRO B 1 147 ? -2.404 36.938 6.918 1 97.62 147 PRO B C 1
ATOM 3549 O O . PRO B 1 147 ? -3.389 36.781 7.645 1 97.62 147 PRO B O 1
ATOM 3552 N N . GLY B 1 148 ? -1.545 37.969 6.984 1 96.12 148 GLY B N 1
ATOM 3553 C CA . GLY B 1 148 ? -1.797 39.062 7.898 1 96.12 148 GLY B CA 1
ATOM 3554 C C . GLY B 1 148 ? -1.248 38.812 9.289 1 96.12 148 GLY B C 1
ATOM 3555 O O . GLY B 1 148 ? -1.184 39.75 10.109 1 96.12 148 GLY B O 1
ATOM 3556 N N . ALA B 1 149 ? -0.87 37.562 9.641 1 96.94 149 ALA B N 1
ATOM 3557 C CA . ALA B 1 149 ? -0.326 37.25 10.961 1 96.94 149 ALA B CA 1
ATOM 3558 C C . ALA B 1 149 ? 1.126 37.719 11.078 1 96.94 149 ALA B C 1
ATOM 3560 O O . ALA B 1 149 ? 1.862 37.719 10.086 1 96.94 149 ALA B O 1
ATOM 3561 N N . GLU B 1 150 ? 1.503 38.125 12.25 1 96.94 150 GLU B N 1
ATOM 3562 C CA . GLU B 1 150 ? 2.857 38.594 12.531 1 96.94 150 GLU B CA 1
ATOM 3563 C C . GLU B 1 150 ? 3.443 37.906 13.75 1 96.94 150 GLU B C 1
ATOM 3565 O O . GLU B 1 150 ? 2.727 37.625 14.719 1 96.94 150 GLU B O 1
ATOM 3570 N N . LYS B 1 151 ? 4.758 37.719 13.656 1 97.12 151 LYS B N 1
ATOM 3571 C CA . LYS B 1 151 ? 5.453 37.188 14.82 1 97.12 151 LYS B CA 1
ATOM 3572 C C . LYS B 1 151 ? 5.184 38.031 16.062 1 97.12 151 LYS B C 1
ATOM 3574 O O . LYS B 1 151 ? 5.277 39.25 16.016 1 97.12 151 LYS B O 1
ATOM 3579 N N . GLY B 1 152 ? 4.852 37.375 17.094 1 96.81 152 GLY B N 1
ATOM 3580 C CA . GLY B 1 152 ? 4.699 38.062 18.375 1 96.81 152 GLY B CA 1
ATOM 3581 C C . GLY B 1 152 ? 3.322 38.656 18.562 1 96.81 152 GLY B C 1
ATOM 3582 O O . GLY B 1 152 ? 3.021 39.219 19.625 1 96.81 152 GLY B O 1
ATOM 3583 N N . LYS B 1 153 ? 2.486 38.562 17.594 1 96.88 153 LYS B N 1
ATOM 3584 C CA . LYS B 1 153 ? 1.121 39.062 17.703 1 96.88 153 LYS B CA 1
ATOM 3585 C C . LYS B 1 153 ? 0.113 37.906 17.75 1 96.88 153 LYS B C 1
ATOM 3587 O O . LYS B 1 153 ? 0.418 36.812 17.344 1 96.88 153 LYS B O 1
ATOM 3592 N N . GLU B 1 154 ? -1.041 38.281 18.266 1 95.38 154 GLU B N 1
ATOM 3593 C CA . GLU B 1 154 ? -2.082 37.281 18.391 1 95.38 154 GLU B CA 1
ATOM 3594 C C . GLU B 1 154 ? -2.426 36.656 17.031 1 95.38 154 GLU B C 1
ATOM 3596 O O . GLU B 1 154 ? -2.576 37.406 16.047 1 95.38 154 GLU B O 1
ATOM 3601 N N . LEU B 1 155 ? -2.506 35.375 17.031 1 97.31 155 LEU B N 1
ATOM 3602 C CA . LEU B 1 155 ? -2.852 34.656 15.805 1 97.31 155 LEU B CA 1
ATOM 3603 C C . LEU B 1 155 ? -4.359 34.688 15.57 1 97.31 155 LEU B C 1
ATOM 3605 O O . LEU B 1 155 ? -5.137 34.375 16.469 1 97.31 155 LEU B O 1
ATOM 3609 N N . LYS B 1 156 ? -4.746 35.156 14.43 1 96.88 156 LYS B N 1
ATOM 3610 C CA . LYS B 1 156 ? -6.113 35.062 13.93 1 96.88 156 LYS B CA 1
ATOM 3611 C C . LYS B 1 156 ? -6.141 34.625 12.469 1 96.88 156 LYS B C 1
ATOM 3613 O O . LYS B 1 156 ? -5.422 35.188 11.633 1 96.88 156 LYS B O 1
ATOM 3618 N N . GLY B 1 157 ? -6.902 33.562 12.195 1 97.88 157 GLY B N 1
ATOM 3619 C CA . GLY B 1 157 ? -7.008 33.094 10.836 1 97.88 157 GLY B CA 1
ATOM 3620 C C . GLY B 1 157 ? -8.305 32.344 10.562 1 97.88 157 GLY B C 1
ATOM 3621 O O . GLY B 1 157 ? -9.172 32.281 11.43 1 97.88 157 GLY B O 1
ATOM 3622 N N . GLN B 1 158 ? -8.477 32 9.312 1 98.38 158 GLN B N 1
ATOM 3623 C CA . GLN B 1 158 ? -9.672 31.266 8.891 1 98.38 158 GLN B CA 1
ATOM 3624 C C . GLN B 1 158 ? -9.305 30.109 7.969 1 98.38 158 GLN B C 1
ATOM 3626 O O . GLN B 1 158 ? -8.438 30.234 7.105 1 98.38 158 GLN B O 1
ATOM 3631 N N . LEU B 1 159 ? -9.93 28.984 8.25 1 98.88 159 LEU B N 1
ATOM 3632 C CA . LEU B 1 159 ? -9.867 27.844 7.359 1 98.88 159 LEU B CA 1
ATOM 3633 C C . LEU B 1 159 ? -11.242 27.5 6.809 1 98.88 159 LEU B C 1
ATOM 3635 O O . LEU B 1 159 ? -12.242 27.547 7.539 1 98.88 159 LEU B O 1
ATOM 3639 N N . LYS B 1 160 ? -11.336 27.156 5.531 1 98.81 160 LYS B N 1
ATOM 3640 C CA . LYS B 1 160 ? -12.547 26.609 4.93 1 98.81 160 LYS B CA 1
ATOM 3641 C C . LYS B 1 160 ? -12.453 25.109 4.773 1 98.81 160 LYS B C 1
ATOM 3643 O O . LYS B 1 160 ? -11.5 24.594 4.195 1 98.81 160 LYS B O 1
ATOM 3648 N N . PHE B 1 161 ? -13.43 24.438 5.344 1 98.69 161 PHE B N 1
ATOM 3649 C CA . PHE B 1 161 ? -13.562 23 5.227 1 98.69 161 PHE B CA 1
ATOM 3650 C C . PHE B 1 161 ? -14.57 22.625 4.145 1 98.69 161 PHE B C 1
ATOM 3652 O O . PHE B 1 161 ? -15.477 23.406 3.842 1 98.69 161 PHE B O 1
ATOM 3659 N N . ASP B 1 162 ? -14.391 21.438 3.529 1 98.5 162 ASP B N 1
ATOM 3660 C CA . ASP B 1 162 ? -15.383 20.953 2.572 1 98.5 162 ASP B CA 1
ATOM 3661 C C . ASP B 1 162 ? -16.547 20.266 3.283 1 98.5 162 ASP B C 1
ATOM 3663 O O . ASP B 1 162 ? -17.531 19.891 2.648 1 98.5 162 ASP B O 1
ATOM 3667 N N . ASN B 1 163 ? -16.516 20.125 4.578 1 97.69 163 ASN B N 1
ATOM 3668 C CA . ASN B 1 163 ? -17.578 19.656 5.473 1 97.69 163 ASN B CA 1
ATOM 3669 C C . ASN B 1 163 ? -18.047 20.766 6.398 1 97.69 163 ASN B C 1
ATOM 3671 O O . ASN B 1 163 ? -17.312 21.203 7.289 1 97.69 163 ASN B O 1
ATOM 3675 N N . PRO B 1 164 ? -19.266 21.219 6.242 1 97.5 164 PRO B N 1
ATOM 3676 C CA . PRO B 1 164 ? -19.719 22.375 7.023 1 97.5 164 PRO B CA 1
ATOM 3677 C C . PRO B 1 164 ? -20 22.031 8.484 1 97.5 164 PRO B C 1
ATOM 3679 O O . PRO B 1 164 ? -20.188 22.922 9.312 1 97.5 164 PRO B O 1
ATOM 3682 N N . GLU B 1 165 ? -20.062 20.719 8.797 1 97.75 165 GLU B N 1
ATOM 3683 C CA . GLU B 1 165 ? -20.359 20.297 10.172 1 97.75 165 GLU B CA 1
ATOM 3684 C C . GLU B 1 165 ? -19.359 19.25 10.648 1 97.75 165 GLU B C 1
ATOM 3686 O O . GLU B 1 165 ? -19.766 18.172 11.102 1 97.75 165 GLU B O 1
ATOM 3691 N N . PRO B 1 166 ? -18.109 19.625 10.656 1 97.81 166 PRO B N 1
ATOM 3692 C CA . PRO B 1 166 ? -17.125 18.641 11.094 1 97.81 166 PRO B CA 1
ATOM 3693 C C . PRO B 1 166 ? -17.156 18.406 12.609 1 97.81 166 PRO B C 1
ATOM 3695 O O . PRO B 1 166 ? -17.547 19.297 13.359 1 97.81 166 PRO B O 1
ATOM 3698 N N . GLU B 1 167 ? -16.812 17.219 12.984 1 97.69 167 GLU B N 1
ATOM 3699 C CA . GLU B 1 167 ? -16.656 16.859 14.391 1 97.69 167 GLU B CA 1
ATOM 3700 C C . GLU B 1 167 ? -15.195 16.5 14.695 1 97.69 167 GLU B C 1
ATOM 3702 O O . GLU B 1 167 ? -14.57 15.742 13.961 1 97.69 167 GLU B O 1
ATOM 3707 N N . ARG B 1 168 ? -14.695 17.078 15.711 1 96.38 168 ARG B N 1
ATOM 3708 C CA . ARG B 1 168 ? -13.312 16.797 16.094 1 96.38 168 ARG B CA 1
ATOM 3709 C C . ARG B 1 168 ? -13.258 15.781 17.219 1 96.38 168 ARG B C 1
ATOM 3711 O O . ARG B 1 168 ? -14.164 15.719 18.062 1 96.38 168 ARG B O 1
ATOM 3718 N N . LEU B 1 169 ? -12.227 14.984 17.234 1 93.25 169 LEU B N 1
ATOM 3719 C CA . LEU B 1 169 ? -11.836 14.188 18.391 1 93.25 169 LEU B CA 1
ATOM 3720 C C . LEU B 1 169 ? -11.195 15.07 19.469 1 93.25 169 LEU B C 1
ATOM 3722 O O . LEU B 1 169 ? -10.219 15.766 19.203 1 93.25 169 LEU B O 1
ATOM 3726 N N . TYR B 1 170 ? -11.883 15.141 20.609 1 83.06 170 TYR B N 1
ATOM 3727 C CA . TYR B 1 170 ? -11.43 16.094 21.625 1 83.06 170 TYR B CA 1
ATOM 3728 C C . TYR B 1 170 ? -11.195 15.391 22.953 1 83.06 170 TYR B C 1
ATOM 3730 O O . TYR B 1 170 ? -11.969 14.508 23.344 1 83.06 170 TYR B O 1
ATOM 3738 N N . GLY B 1 171 ? -10.047 15.766 23.562 1 80.56 171 GLY B N 1
ATOM 3739 C CA . GLY B 1 171 ? -9.609 15.25 24.844 1 80.56 171 GLY B CA 1
ATOM 3740 C C . GLY B 1 171 ? -8.164 14.773 24.844 1 80.56 171 GLY B C 1
ATOM 3741 O O . GLY B 1 171 ? -7.73 14.109 23.906 1 80.56 171 GLY B O 1
ATOM 3742 N N . ASN B 1 172 ? -7.453 15.383 25.812 1 83.69 172 ASN B N 1
ATOM 3743 C CA . ASN B 1 172 ? -6.035 15.055 25.891 1 83.69 172 ASN B CA 1
ATOM 3744 C C . ASN B 1 172 ? -5.633 14.68 27.312 1 83.69 172 ASN B C 1
ATOM 3746 O O . ASN B 1 172 ? -5.836 15.461 28.25 1 83.69 172 ASN B O 1
ATOM 3750 N N . VAL B 1 173 ? -5.258 13.5 27.406 1 86.88 173 VAL B N 1
ATOM 3751 C CA . VAL B 1 173 ? -4.676 13.023 28.656 1 86.88 173 VAL B CA 1
ATOM 3752 C C . VAL B 1 173 ? -3.281 12.461 28.406 1 86.88 173 VAL B C 1
ATOM 3754 O O . VAL B 1 173 ? -3.133 11.445 27.719 1 86.88 173 VAL B O 1
ATOM 3757 N N . GLY B 1 174 ? -2.291 13.086 29 1 86.5 174 GLY B N 1
ATOM 3758 C CA . GLY B 1 174 ? -0.933 12.586 28.875 1 86.5 174 GLY B CA 1
ATOM 3759 C C . GLY B 1 174 ? -0.419 12.625 27.438 1 86.5 174 GLY B C 1
ATOM 3760 O O . GLY B 1 174 ? 0.307 11.727 27.016 1 86.5 174 GLY B O 1
ATOM 3761 N N . GLY B 1 175 ? -0.917 13.531 26.609 1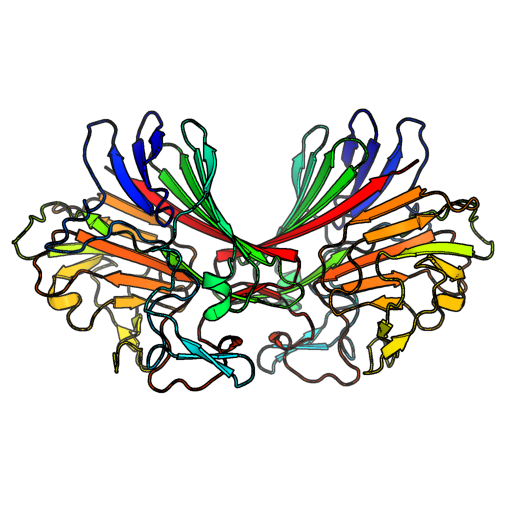 87.19 175 GLY B N 1
ATOM 3762 C CA . GLY B 1 175 ? -0.476 13.641 25.234 1 87.19 175 GLY B CA 1
ATOM 3763 C C . GLY B 1 175 ? -1.188 12.672 24.297 1 87.19 175 GLY B C 1
ATOM 3764 O O . GLY B 1 175 ? -0.784 12.508 23.156 1 87.19 175 GLY B O 1
ATOM 3765 N N . CYS B 1 176 ? -2.252 12 24.859 1 93.94 176 CYS B N 1
ATOM 3766 C CA . CYS B 1 176 ? -3.051 11.047 24.094 1 93.94 176 CYS B CA 1
ATOM 3767 C C . CYS B 1 176 ? -4.52 11.453 24.078 1 93.94 176 CYS B C 1
ATOM 3769 O O . CYS B 1 176 ? -4.914 12.391 24.766 1 93.94 176 CYS B O 1
ATOM 3771 N N . VAL B 1 177 ? -5.211 10.742 23.234 1 92.75 177 VAL B N 1
ATOM 3772 C CA . VAL B 1 177 ? -6.59 11.18 23.031 1 92.75 177 VAL B CA 1
ATOM 3773 C C . VAL B 1 177 ? -7.531 10.305 23.859 1 92.75 177 VAL B C 1
ATOM 3775 O O . VAL B 1 177 ? -7.188 9.172 24.203 1 92.75 177 VAL B O 1
ATOM 3778 N N . VAL B 1 178 ? -8.648 10.883 24.25 1 91.44 178 VAL B N 1
ATOM 3779 C CA . VAL B 1 178 ? -9.75 10.164 24.875 1 91.44 178 VAL B CA 1
ATOM 3780 C C . VAL B 1 178 ? -10.977 10.195 23.953 1 91.44 178 VAL B C 1
ATOM 3782 O O . VAL B 1 178 ? -11.086 11.062 23.094 1 91.44 178 VAL B O 1
ATOM 3785 N N . GLU B 1 179 ? -11.852 9.203 24.141 1 86.69 179 GLU B N 1
ATOM 3786 C CA . GLU B 1 179 ? -13.039 9.156 23.297 1 86.69 179 GLU B CA 1
ATOM 3787 C C . GLU B 1 179 ? -13.969 10.344 23.578 1 86.69 179 GLU B C 1
ATOM 3789 O O . GLU B 1 179 ? -14.172 10.711 24.734 1 86.69 179 GLU B O 1
ATOM 3794 N N . GLY B 1 180 ? -14.391 10.977 22.531 1 91.06 180 GLY B N 1
ATOM 3795 C CA . GLY B 1 180 ? -15.305 12.109 22.609 1 91.06 180 GLY B CA 1
ATOM 3796 C C . GLY B 1 180 ? -15.242 13.008 21.391 1 91.06 180 GLY B C 1
ATOM 3797 O O . GLY B 1 180 ? -14.156 13.352 20.922 1 91.06 180 GLY B O 1
ATOM 3798 N N . TYR B 1 181 ? -16.406 13.141 20.828 1 94.25 181 TYR B N 1
ATOM 3799 C CA . TYR B 1 181 ? -16.469 13.992 19.641 1 94.25 181 TYR B CA 1
ATOM 3800 C C . TYR B 1 181 ? -17.266 15.266 19.938 1 94.25 181 TYR B C 1
ATOM 3802 O O . TYR B 1 181 ? -18.266 15.227 20.672 1 94.25 181 TYR B O 1
ATOM 3810 N N . HIS B 1 182 ? -16.734 16.281 19.438 1 94.44 182 HIS B N 1
ATOM 3811 C CA . HIS B 1 182 ? -17.375 17.594 19.594 1 94.44 182 HIS B CA 1
ATOM 3812 C C . HIS B 1 182 ? -17.5 18.297 18.25 1 94.44 182 HIS B C 1
ATOM 3814 O O . HIS B 1 182 ? -16.594 18.219 17.406 1 94.44 182 HIS B O 1
ATOM 3820 N N . LYS B 1 183 ? -18.516 19.031 18.125 1 95.56 183 LYS B N 1
ATOM 3821 C CA . LYS B 1 183 ? -18.688 19.797 16.891 1 95.56 183 LYS B CA 1
ATOM 3822 C C . LYS B 1 183 ? -17.734 20.984 16.844 1 95.56 183 LYS B C 1
ATOM 3824 O O . LYS B 1 183 ? -17.453 21.625 17.859 1 95.56 183 LYS B O 1
ATOM 3829 N N . VAL B 1 184 ? -17.172 21.234 15.719 1 96.12 184 VAL B N 1
ATOM 3830 C CA . VAL B 1 184 ? -16.453 22.469 15.445 1 96.12 184 VAL B CA 1
ATOM 3831 C C . VAL B 1 184 ? -17.344 23.453 14.703 1 96.12 184 VAL B C 1
ATOM 3833 O O . VAL B 1 184 ? -17.75 23.203 13.562 1 96.12 184 VAL B O 1
ATOM 3836 N N . PRO B 1 185 ? -17.734 24.531 15.383 1 95.56 185 PRO B N 1
ATOM 3837 C CA . PRO B 1 185 ? -18.641 25.469 14.734 1 95.56 185 PRO B CA 1
ATOM 3838 C C . PRO B 1 185 ? -18.016 26.156 13.523 1 95.56 185 PRO B C 1
ATOM 3840 O O . PRO B 1 185 ? -16.891 26.656 13.602 1 95.56 185 PRO B O 1
ATOM 3843 N N . THR B 1 186 ? -18.703 26.078 12.43 1 97.5 186 THR B N 1
ATOM 3844 C CA . THR B 1 186 ? -18.297 26.781 11.219 1 97.5 186 THR B CA 1
ATOM 3845 C C . THR B 1 186 ? -19.438 27.656 10.688 1 97.5 186 THR B C 1
ATOM 3847 O O . THR B 1 186 ? -20.594 27.5 11.094 1 97.5 186 THR B O 1
ATOM 3850 N N . GLU B 1 187 ? -19.141 28.656 10.031 1 97.31 187 GLU B N 1
ATOM 3851 C CA . GLU B 1 187 ? -20.094 29.375 9.203 1 97.31 187 GLU B CA 1
ATOM 3852 C C . GLU B 1 187 ? -19.984 28.969 7.734 1 97.31 187 GLU B C 1
ATOM 3854 O O . GLU B 1 187 ? -19.125 29.453 7.008 1 97.31 187 GLU B O 1
ATOM 3859 N N . ASN B 1 188 ? -20.859 28.141 7.246 1 96.12 188 ASN B N 1
ATOM 3860 C CA . ASN B 1 188 ? -20.828 27.594 5.891 1 96.12 188 ASN B CA 1
ATOM 3861 C C . ASN B 1 188 ? -19.484 26.953 5.578 1 96.12 188 ASN B C 1
ATOM 3863 O O . ASN B 1 188 ? -18.875 27.234 4.539 1 96.12 188 ASN B O 1
ATOM 3867 N N . GLY B 1 189 ? -18.953 26.281 6.574 1 97.81 189 GLY B N 1
ATOM 3868 C CA . GLY B 1 189 ? -17.719 25.547 6.383 1 97.81 189 GLY B CA 1
ATOM 3869 C C . GLY B 1 189 ? -16.484 26.328 6.762 1 97.81 189 GLY B C 1
ATOM 3870 O O . GLY B 1 189 ? -15.375 25.797 6.785 1 97.81 189 GLY B O 1
ATOM 3871 N N . VAL B 1 190 ? -16.641 27.594 7.035 1 98.69 190 VAL B N 1
ATOM 3872 C CA . VAL B 1 190 ? -15.5 28.422 7.387 1 98.69 190 VAL B CA 1
ATOM 3873 C C . VAL B 1 190 ? -15.305 28.422 8.898 1 98.69 190 VAL B C 1
ATOM 3875 O O . VAL B 1 190 ? -16.219 28.766 9.656 1 98.69 190 VAL B O 1
ATOM 3878 N N . TRP B 1 191 ? -14.18 28.031 9.367 1 98.5 191 TRP B N 1
ATOM 3879 C CA . TRP B 1 191 ? -13.797 28 10.781 1 98.5 191 TRP B CA 1
ATOM 3880 C C . TRP B 1 191 ? -12.805 29.109 11.094 1 98.5 191 TRP B C 1
ATOM 3882 O O . TRP B 1 191 ? -11.68 29.125 10.578 1 98.5 191 TRP B O 1
ATOM 3892 N N . ALA B 1 192 ? -13.242 30.062 11.914 1 98 192 ALA B N 1
ATOM 3893 C CA . ALA B 1 192 ? -12.328 31.078 12.43 1 98 192 ALA B CA 1
ATOM 3894 C C . ALA B 1 192 ? -11.555 30.562 13.641 1 98 192 ALA B C 1
ATOM 3896 O O . ALA B 1 192 ? -12.141 29.969 14.547 1 98 192 ALA B O 1
ATOM 3897 N N . PHE B 1 193 ? -10.242 30.734 13.562 1 97.62 193 PHE B N 1
ATOM 3898 C CA . PHE B 1 193 ? -9.461 30.219 14.68 1 97.62 193 PHE B CA 1
ATOM 3899 C C . PHE B 1 193 ? -8.562 31.297 15.258 1 97.62 193 PHE B C 1
ATOM 3901 O O . PHE B 1 193 ? -8.242 32.281 14.578 1 97.62 193 PHE B O 1
ATOM 3908 N N . THR B 1 194 ? -8.211 31.188 16.484 1 96.25 194 THR B N 1
ATOM 3909 C CA . THR B 1 194 ? -7.188 31.922 17.234 1 96.25 194 THR B CA 1
ATOM 3910 C C . THR B 1 194 ? -6.25 30.953 17.953 1 96.25 194 THR B C 1
ATOM 3912 O O . THR B 1 194 ? -6.391 29.734 17.828 1 96.25 194 THR B O 1
ATOM 3915 N N . GLU B 1 195 ? -5.266 31.5 18.578 1 94 195 GLU B N 1
ATOM 3916 C CA . GLU B 1 195 ? -4.344 30.656 19.344 1 94 195 GLU B CA 1
ATOM 3917 C C . GLU B 1 195 ? -5.09 29.828 20.375 1 94 195 GLU B C 1
ATOM 3919 O O . GLU B 1 195 ? -4.688 28.703 20.688 1 94 195 GLU B O 1
ATOM 3924 N N . ASP B 1 196 ? -6.191 30.375 20.938 1 94.38 196 ASP B N 1
ATOM 3925 C CA . ASP B 1 196 ? -6.969 29.703 21.969 1 94.38 196 ASP B CA 1
ATOM 3926 C C . ASP B 1 196 ? -7.625 28.438 21.406 1 94.38 196 ASP B C 1
ATOM 3928 O O . ASP B 1 196 ? -7.945 27.516 22.172 1 94.38 196 ASP B O 1
ATOM 3932 N N . SER B 1 197 ? -7.852 28.438 20.094 1 95.56 197 SER B N 1
ATOM 3933 C CA . SER B 1 197 ? -8.445 27.266 19.453 1 95.56 197 SER B CA 1
ATOM 3934 C C . SER B 1 197 ? -7.586 26.016 19.656 1 95.56 197 SER B C 1
ATOM 3936 O O . SER B 1 197 ? -8.062 24.906 19.484 1 95.56 197 SER B O 1
ATOM 3938 N N . PHE B 1 198 ? -6.305 26.234 20.047 1 95.5 198 PHE B N 1
ATOM 3939 C CA . PHE B 1 198 ? -5.348 25.125 20.125 1 95.5 198 PHE B CA 1
ATOM 3940 C C . PHE B 1 198 ? -4.895 24.922 21.562 1 95.5 198 PHE B C 1
ATOM 3942 O O . PHE B 1 198 ? -3.846 24.328 21.812 1 95.5 198 PHE B O 1
ATOM 3949 N N . ALA B 1 199 ? -5.676 25.438 22.531 1 92.25 199 ALA B N 1
ATOM 3950 C CA . ALA B 1 199 ? -5.332 25.375 23.953 1 92.25 199 ALA B CA 1
ATOM 3951 C C . ALA B 1 199 ? -5.195 23.922 24.406 1 92.25 199 ALA B C 1
ATOM 3953 O O . ALA B 1 199 ? -4.41 23.625 25.312 1 92.25 199 ALA B O 1
ATOM 3954 N N . ASP B 1 200 ? -5.969 23.062 23.812 1 89.56 200 ASP B N 1
ATOM 3955 C CA . ASP B 1 200 ? -5.902 21.641 24.156 1 89.56 200 ASP B CA 1
ATOM 3956 C C . ASP B 1 200 ? -5.117 20.859 23.094 1 89.56 200 ASP B C 1
ATOM 3958 O O . ASP B 1 200 ? -5.469 19.734 22.781 1 89.56 200 ASP B O 1
ATOM 3962 N N . ASP B 1 201 ? -4.18 21.562 22.484 1 93 201 ASP B N 1
ATOM 3963 C CA . ASP B 1 201 ? -3.307 20.969 21.469 1 93 201 ASP B CA 1
ATOM 3964 C C . ASP B 1 201 ? -4.012 20.891 20.125 1 93 201 ASP B C 1
ATOM 3966 O O . ASP B 1 201 ? -4.875 21.719 19.812 1 93 201 ASP B O 1
ATOM 3970 N N . ALA B 1 202 ? -3.643 20 19.266 1 95.25 202 ALA B N 1
ATOM 3971 C CA . ALA B 1 202 ? -4.125 19.938 17.891 1 95.25 202 ALA B CA 1
ATOM 3972 C C . ALA B 1 202 ? -5.629 19.688 17.844 1 95.25 202 ALA B C 1
ATOM 3974 O O . ALA B 1 202 ? -6.168 18.953 18.672 1 95.25 202 ALA B O 1
ATOM 3975 N N . VAL B 1 203 ? -6.301 20.312 16.969 1 96.88 203 VAL B N 1
ATOM 3976 C CA . VAL B 1 203 ? -7.676 20 16.609 1 96.88 203 VAL B CA 1
ATOM 3977 C C . VAL B 1 203 ? -7.699 18.844 15.609 1 96.88 203 VAL B C 1
ATOM 3979 O O . VAL B 1 203 ? -7.238 19 14.477 1 96.88 203 VAL B O 1
ATOM 3982 N N . ILE B 1 204 ? -8.289 17.75 16.031 1 97.44 204 ILE B N 1
ATOM 3983 C CA . ILE B 1 204 ? -8.117 16.516 15.273 1 97.44 204 ILE B CA 1
ATOM 3984 C C . ILE B 1 204 ? -9.438 16.125 14.625 1 97.44 204 ILE B C 1
ATOM 3986 O O . ILE B 1 204 ? -10.469 16.031 15.305 1 97.44 204 ILE B O 1
ATOM 3990 N N . PHE B 1 205 ? -9.43 15.891 13.328 1 97.88 205 PHE B N 1
ATOM 3991 C CA . PHE B 1 205 ? -10.547 15.336 12.57 1 97.88 205 PHE B CA 1
ATOM 3992 C C . PHE B 1 205 ? -10.195 13.961 12.016 1 97.88 205 PHE B C 1
ATOM 3994 O O . PHE B 1 205 ? -9.203 13.812 11.297 1 97.88 205 PHE B O 1
ATOM 4001 N N . ASP B 1 206 ? -10.875 12.922 12.398 1 96.94 206 ASP B N 1
ATOM 4002 C CA . ASP B 1 206 ? -10.695 11.578 11.852 1 96.94 206 ASP B CA 1
ATOM 4003 C C . ASP B 1 206 ? -11.906 11.148 11.031 1 96.94 206 ASP B C 1
ATOM 4005 O O . ASP B 1 206 ? -12.688 11.992 10.586 1 96.94 206 ASP B O 1
ATOM 4009 N N . ARG B 1 207 ? -12.086 10 10.617 1 97.12 207 ARG B N 1
ATOM 4010 C CA . ARG B 1 207 ? -13.203 9.391 9.906 1 97.12 207 ARG B CA 1
ATOM 4011 C C . ARG B 1 207 ? -13.359 10 8.516 1 97.12 207 ARG B C 1
ATOM 4013 O O . ARG B 1 207 ? -14.484 10.164 8.031 1 97.12 207 ARG B O 1
ATOM 4020 N N . SER B 1 208 ? -12.289 10.422 7.957 1 98.25 208 SER B N 1
ATOM 4021 C CA . SER B 1 208 ? -12.25 10.938 6.594 1 98.25 208 SER B CA 1
ATOM 4022 C C . SER B 1 208 ? -13.258 12.07 6.406 1 98.25 208 SER B C 1
ATOM 4024 O O . SER B 1 208 ? -13.898 12.164 5.355 1 98.25 208 SER B O 1
ATOM 4026 N N . GLN B 1 209 ? -13.32 12.922 7.387 1 97.88 209 GLN B N 1
ATOM 4027 C CA . GLN B 1 209 ? -14.359 13.945 7.359 1 97.88 209 GLN B CA 1
ATOM 4028 C C . GLN B 1 209 ? -13.961 15.102 6.445 1 97.88 209 GLN B C 1
ATOM 4030 O O . GLN B 1 209 ? -14.82 15.844 5.969 1 97.88 209 GLN B O 1
ATOM 4035 N N . LEU B 1 210 ? -12.695 15.32 6.352 1 98.5 210 LEU B N 1
ATOM 4036 C CA . LEU B 1 210 ? -12.195 16.453 5.582 1 98.5 210 LEU B CA 1
ATOM 4037 C C . LEU B 1 210 ? -11.305 15.977 4.434 1 98.5 210 LEU B C 1
ATOM 4039 O O . LEU B 1 210 ? -10.367 15.203 4.645 1 98.5 210 LEU B O 1
ATOM 4043 N N . LYS B 1 211 ? -11.586 16.484 3.225 1 98.25 211 LYS B N 1
ATOM 4044 C CA . LYS B 1 211 ? -10.82 16.109 2.039 1 98.25 211 LYS B CA 1
ATOM 4045 C C . LYS B 1 211 ? -10.133 17.328 1.427 1 98.25 211 LYS B C 1
ATOM 4047 O O . LYS B 1 211 ? -9.211 17.172 0.617 1 98.25 211 LYS B O 1
ATOM 4052 N N . LYS B 1 212 ? -10.578 18.438 1.776 1 98.81 212 LYS B N 1
ATOM 4053 C CA . LYS B 1 212 ? -9.969 19.688 1.342 1 98.81 212 LYS B CA 1
ATOM 4054 C C . LYS B 1 212 ? -10.016 20.734 2.445 1 98.81 212 LYS B C 1
ATOM 4056 O O . LYS B 1 212 ? -11.062 20.938 3.074 1 98.81 212 LYS B O 1
ATOM 4061 N N . ILE B 1 213 ? -8.938 21.359 2.721 1 98.88 213 ILE B N 1
ATOM 4062 C CA . ILE B 1 213 ? -8.844 22.469 3.668 1 98.88 213 ILE B CA 1
ATOM 4063 C C . ILE B 1 213 ? -8.188 23.672 2.998 1 98.88 213 ILE B C 1
ATOM 4065 O O . ILE B 1 213 ? -7.125 23.547 2.391 1 98.88 213 ILE B O 1
ATOM 4069 N N . THR B 1 214 ? -8.82 24.812 3.055 1 98.88 214 THR B N 1
ATOM 4070 C CA . THR B 1 214 ? -8.312 26.031 2.434 1 98.88 214 THR B CA 1
ATOM 4071 C C . THR B 1 214 ? -8.016 27.094 3.486 1 98.88 214 THR B C 1
ATOM 4073 O O . THR B 1 214 ? -8.891 27.438 4.285 1 98.88 214 THR B O 1
ATOM 4076 N N . LEU B 1 215 ? -6.805 27.547 3.539 1 98.88 215 LEU B N 1
ATOM 4077 C CA . LEU B 1 215 ? -6.449 28.734 4.324 1 98.88 215 LEU B CA 1
ATOM 4078 C C . LEU B 1 215 ? -6.883 30 3.615 1 98.88 215 LEU B C 1
ATOM 4080 O O . LEU B 1 215 ? -6.508 30.234 2.463 1 98.88 215 LEU B O 1
ATOM 4084 N N . LEU B 1 216 ? -7.648 30.797 4.273 1 98.69 216 LEU B N 1
ATOM 4085 C CA . LEU B 1 216 ? -8.18 32.031 3.68 1 98.69 216 LEU B CA 1
ATOM 4086 C C . LEU B 1 216 ? -7.367 33.219 4.113 1 98.69 216 LEU B C 1
ATOM 4088 O O . LEU B 1 216 ? -6.793 33.25 5.207 1 98.69 216 LEU B O 1
ATOM 4092 N N . ASP B 1 217 ? -7.363 34.25 3.217 1 97.44 217 ASP B N 1
ATOM 4093 C CA . ASP B 1 217 ? -6.75 35.531 3.625 1 97.44 217 ASP B CA 1
ATOM 4094 C C . ASP B 1 217 ? -7.742 36.406 4.383 1 97.44 217 ASP B C 1
ATOM 4096 O O . ASP B 1 217 ? -8.859 35.969 4.684 1 97.44 217 ASP B O 1
ATOM 4100 N N . GLU B 1 218 ? -7.312 37.562 4.777 1 94.62 218 GLU B N 1
ATOM 4101 C CA . GLU B 1 218 ? -8.109 38.438 5.613 1 94.62 218 GLU B CA 1
ATOM 4102 C C . GLU B 1 218 ? -9.414 38.844 4.918 1 94.62 218 GLU B C 1
ATOM 4104 O O . GLU B 1 218 ? -10.414 39.125 5.582 1 94.62 218 GLU B O 1
ATOM 4109 N N . ALA B 1 219 ? -9.414 38.812 3.578 1 95.62 219 ALA B N 1
ATOM 4110 C CA . ALA B 1 219 ? -10.594 39.188 2.799 1 95.62 219 ALA B CA 1
ATOM 4111 C C . ALA B 1 219 ? -11.492 37.969 2.555 1 95.62 219 ALA B C 1
ATOM 4113 O O . ALA B 1 219 ? -12.531 38.094 1.894 1 95.62 219 ALA B O 1
ATOM 4114 N N . GLY B 1 220 ? -11.094 36.844 3.037 1 96 220 GLY B N 1
ATOM 4115 C CA . GLY B 1 220 ? -11.883 35.625 2.863 1 96 220 GLY B CA 1
ATOM 4116 C C . GLY B 1 220 ? -11.633 34.938 1.537 1 96 220 GLY B C 1
ATOM 4117 O O . GLY B 1 220 ? -12.414 34.062 1.126 1 96 220 GLY B O 1
ATOM 4118 N N . GLN B 1 221 ? -10.562 35.344 0.904 1 97.62 221 GLN B N 1
ATOM 4119 C CA . GLN B 1 221 ? -10.219 34.719 -0.366 1 97.62 221 GLN B CA 1
ATOM 4120 C C . GLN B 1 221 ? -9.227 33.562 -0.161 1 97.62 221 GLN B C 1
ATOM 4122 O O . GLN B 1 221 ? -8.391 33.625 0.74 1 97.62 221 GLN B O 1
ATOM 4127 N N . PRO B 1 222 ? -9.367 32.562 -1.002 1 98.5 222 PRO B N 1
ATOM 4128 C CA . PRO B 1 222 ? -8.438 31.438 -0.868 1 98.5 222 PRO B CA 1
ATOM 4129 C C . PRO B 1 222 ? -6.977 31.859 -0.992 1 98.5 222 PRO B C 1
ATOM 4131 O O . PRO B 1 222 ? -6.605 32.531 -1.96 1 98.5 222 PRO B O 1
ATOM 4134 N N . HIS B 1 223 ? -6.152 31.531 -0.04 1 98.5 223 HIS B N 1
ATOM 4135 C CA . HIS B 1 223 ? -4.719 31.797 -0.007 1 98.5 223 HIS B CA 1
ATOM 4136 C C . HIS B 1 223 ? -3.922 30.562 -0.436 1 98.5 223 HIS B C 1
ATOM 4138 O O . HIS B 1 223 ? -3.092 30.641 -1.345 1 98.5 223 HIS B O 1
ATOM 4144 N N . LEU B 1 224 ? -4.125 29.422 0.135 1 98.5 224 LEU B N 1
ATOM 4145 C CA . LEU B 1 224 ? -3.617 28.109 -0.235 1 98.5 224 LEU B CA 1
ATOM 4146 C C . LEU B 1 224 ? -4.57 27 0.221 1 98.5 224 LEU B C 1
ATOM 4148 O O . LEU B 1 224 ? -5.375 27.219 1.132 1 98.5 224 LEU B O 1
ATOM 4152 N N . SER B 1 225 ? -4.551 25.859 -0.426 1 98.88 225 SER B N 1
ATOM 4153 C CA . SER B 1 225 ? -5.414 24.734 -0.057 1 98.88 225 SER B CA 1
ATOM 4154 C C . SER B 1 225 ? -4.641 23.422 -0.06 1 98.88 225 SER B C 1
ATOM 4156 O O . SER B 1 225 ? -3.602 23.312 -0.711 1 98.88 225 SER B O 1
ATOM 4158 N N . LEU B 1 226 ? -5.07 22.531 0.746 1 98.88 226 LEU B N 1
ATOM 4159 C CA . LEU B 1 226 ? -4.57 21.156 0.759 1 98.88 226 LEU B CA 1
ATOM 4160 C C . LEU B 1 226 ? -5.656 20.188 0.326 1 98.88 226 LEU B C 1
ATOM 4162 O O . LEU B 1 226 ? -6.777 20.219 0.838 1 98.88 226 LEU B O 1
ATOM 4166 N N . ASP B 1 227 ? -5.391 19.344 -0.698 1 98.81 227 ASP B N 1
ATOM 4167 C CA . ASP B 1 227 ? -6.18 18.141 -0.951 1 98.81 227 ASP B CA 1
ATOM 4168 C C . ASP B 1 227 ? -5.688 16.969 -0.099 1 98.81 227 ASP B C 1
ATOM 4170 O O . ASP B 1 227 ? -4.52 16.594 -0.17 1 98.81 227 ASP B O 1
ATOM 4174 N N . ILE B 1 228 ? -6.559 16.469 0.684 1 98.38 228 ILE B N 1
ATOM 4175 C CA . ILE B 1 228 ? -6.211 15.5 1.724 1 98.38 228 ILE B CA 1
ATOM 4176 C C . ILE B 1 228 ? -6.914 14.172 1.452 1 98.38 228 ILE B C 1
ATOM 4178 O O . ILE B 1 228 ? -8.148 14.117 1.375 1 98.38 228 ILE B O 1
ATOM 4182 N N . LYS B 1 229 ? -6.09 13.125 1.385 1 97.31 229 LYS B N 1
ATOM 4183 C CA . LYS B 1 229 ? -6.629 11.789 1.151 1 97.31 229 LYS B CA 1
ATOM 4184 C C . LYS B 1 229 ? -6.621 10.961 2.434 1 97.31 229 LYS B C 1
ATOM 4186 O O . LYS B 1 229 ? -7.273 9.922 2.51 1 97.31 229 LYS B O 1
ATOM 4191 N N . THR B 1 230 ? -5.938 11.469 3.414 1 98.75 230 THR B N 1
ATOM 4192 C CA . THR B 1 230 ? -5.723 10.719 4.648 1 98.75 230 THR B CA 1
ATOM 4193 C C . THR B 1 230 ? -7.012 10.625 5.457 1 98.75 230 THR B C 1
ATOM 4195 O O . THR B 1 230 ? -7.875 11.5 5.359 1 98.75 230 THR B O 1
ATOM 4198 N N . PRO B 1 231 ? -7.164 9.57 6.23 1 98.69 231 PRO B N 1
ATOM 4199 C CA . PRO B 1 231 ? -8.367 9.422 7.059 1 98.69 231 PRO B CA 1
ATOM 4200 C C . PRO B 1 231 ? -8.43 10.43 8.203 1 98.69 231 PRO B C 1
ATOM 4202 O O . PRO B 1 231 ? -9.5 10.648 8.773 1 98.69 231 PRO B O 1
ATOM 4205 N N . ALA B 1 232 ? -7.289 11.023 8.547 1 98.44 232 ALA B N 1
ATOM 4206 C CA . ALA B 1 232 ? -7.254 11.977 9.648 1 98.44 232 ALA B CA 1
ATOM 4207 C C . ALA B 1 232 ? -6.422 13.203 9.289 1 98.44 232 ALA B C 1
ATOM 4209 O O . ALA B 1 232 ? -5.523 13.125 8.445 1 98.44 232 ALA B O 1
ATOM 4210 N N . VAL B 1 233 ? -6.785 14.281 9.914 1 98.5 233 VAL B N 1
ATOM 4211 C CA . VAL B 1 233 ? -6.035 15.523 9.766 1 98.5 233 VAL B CA 1
ATOM 4212 C C . VAL B 1 233 ? -5.98 16.266 11.109 1 98.5 233 VAL B C 1
ATOM 4214 O O . VAL B 1 233 ? -6.965 16.266 11.852 1 98.5 233 VAL B O 1
ATOM 4217 N N . GLY B 1 234 ? -4.832 16.781 11.414 1 98.12 234 GLY B N 1
ATOM 4218 C CA . GLY B 1 234 ? -4.66 17.672 12.547 1 98.12 234 GLY B CA 1
ATOM 4219 C C . GLY B 1 234 ? -4.43 19.109 12.141 1 98.12 234 GLY B C 1
ATOM 4220 O O . GLY B 1 234 ? -3.748 19.375 11.148 1 98.12 234 GLY B O 1
ATOM 4221 N N . ILE B 1 235 ? -4.992 20.016 12.891 1 98.5 235 ILE B N 1
ATOM 4222 C CA . ILE B 1 235 ? -4.727 21.438 12.766 1 98.5 235 ILE B CA 1
ATOM 4223 C C . ILE B 1 235 ? -4.125 21.969 14.062 1 98.5 235 ILE B C 1
ATOM 4225 O O . ILE B 1 235 ? -4.652 21.719 15.148 1 98.5 235 ILE B O 1
ATOM 4229 N N . TRP B 1 236 ? -3.012 22.766 13.914 1 98 236 TR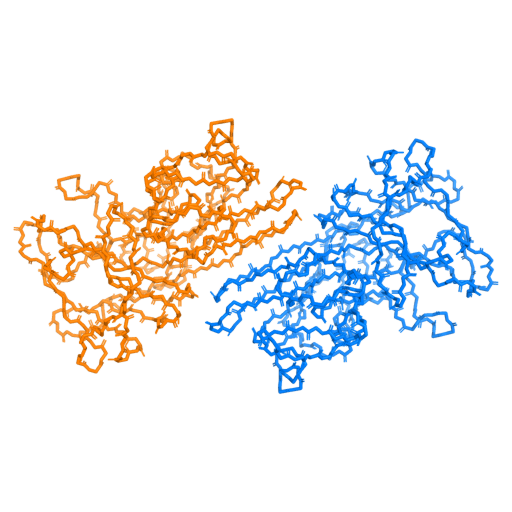P B N 1
ATOM 4230 C CA . TRP B 1 236 ? -2.316 23.109 15.148 1 98 236 TRP B CA 1
ATOM 4231 C C . TRP B 1 236 ? -1.536 24.406 14.977 1 98 236 TRP B C 1
ATOM 4233 O O . TRP B 1 236 ? -1.058 24.719 13.883 1 98 236 TRP B O 1
ATOM 4243 N N . SER B 1 237 ? -1.448 25.125 15.93 1 98.12 237 SER B N 1
ATOM 4244 C CA . SER B 1 237 ? -0.501 26.203 16.188 1 98.12 237 SER B CA 1
ATOM 4245 C C . SER B 1 237 ? -0.063 26.219 17.656 1 98.12 237 SER B C 1
ATOM 4247 O O . SER B 1 237 ? -0.819 25.812 18.531 1 98.12 237 SER B O 1
ATOM 4249 N N . PRO B 1 238 ? 1.261 26.547 17.922 1 96.12 238 PRO B N 1
ATOM 4250 C CA . PRO B 1 238 ? 1.682 26.531 19.328 1 96.12 238 PRO B CA 1
ATOM 4251 C C . PRO B 1 238 ? 0.932 27.547 20.172 1 96.12 238 PRO B C 1
ATOM 4253 O O . PRO B 1 238 ? 1.076 28.75 19.969 1 96.12 238 PRO B O 1
ATOM 4256 N N . THR B 1 239 ? 0.223 27.031 21.125 1 92.12 239 THR B N 1
ATOM 4257 C CA . THR B 1 239 ? -0.597 27.891 21.969 1 92.12 239 THR B CA 1
ATOM 4258 C C . THR B 1 239 ? 0.279 28.812 22.812 1 92.12 239 THR B C 1
ATOM 4260 O O . THR B 1 239 ? 1.27 28.375 23.391 1 92.12 239 THR B O 1
ATOM 4263 N N . GLY B 1 240 ? -0.094 30.062 22.844 1 91.5 240 GLY B N 1
ATOM 4264 C CA . GLY B 1 240 ? 0.517 31.016 23.75 1 91.5 240 GLY B CA 1
ATOM 4265 C C . GLY B 1 240 ? 1.816 31.594 23.219 1 91.5 240 GLY B C 1
ATOM 4266 O O . GLY B 1 240 ? 2.404 32.469 23.828 1 91.5 240 GLY B O 1
ATOM 4267 N N . LYS B 1 241 ? 2.232 31.156 22.047 1 94.81 241 LYS B N 1
ATOM 4268 C CA . LYS B 1 241 ? 3.529 31.594 21.547 1 94.81 241 LYS B CA 1
ATOM 4269 C C . LYS B 1 241 ? 3.371 32.75 20.547 1 94.81 241 LYS B C 1
ATOM 4271 O O . LYS B 1 241 ? 4.355 33.375 20.156 1 94.81 241 LYS B O 1
ATOM 4276 N N . HIS B 1 242 ? 2.238 33.031 20.172 1 96.94 242 HIS B N 1
ATOM 4277 C CA . HIS B 1 242 ? 1.953 34.094 19.203 1 96.94 242 HIS B CA 1
ATOM 4278 C C . HIS B 1 242 ? 2.715 33.844 17.891 1 96.94 242 HIS B C 1
ATOM 4280 O O . HIS B 1 242 ? 3.406 34.75 17.406 1 96.94 242 HIS B O 1
ATOM 4286 N N . ALA B 1 243 ? 2.629 32.625 17.469 1 97.75 243 ALA B N 1
ATOM 4287 C CA . ALA B 1 243 ? 3.252 32.219 16.203 1 97.75 243 ALA B CA 1
ATOM 4288 C C . ALA B 1 243 ? 2.361 32.594 15.023 1 97.75 243 ALA B C 1
ATOM 4290 O O . ALA B 1 243 ? 1.138 32.438 15.094 1 97.75 243 ALA B O 1
ATOM 4291 N N . PRO B 1 244 ? 2.879 33.031 13.914 1 98.31 244 PRO B N 1
ATOM 4292 C CA . PRO B 1 244 ? 2.084 33.531 12.797 1 98.31 244 PRO B CA 1
ATOM 4293 C C . PRO B 1 244 ? 1.719 32.438 11.789 1 98.31 244 PRO B C 1
ATOM 4295 O O . PRO B 1 244 ? 1.683 32.688 10.586 1 98.31 244 PRO B O 1
ATOM 4298 N N . PHE B 1 245 ? 1.633 31.203 12.195 1 98.62 245 PHE B N 1
ATOM 4299 C CA . PHE B 1 245 ? 1.384 30.109 11.258 1 98.62 245 PHE B CA 1
ATOM 4300 C C . PHE B 1 245 ? 0.339 29.141 11.805 1 98.62 245 PHE B C 1
ATOM 4302 O O . PHE B 1 245 ? 0 29.203 12.992 1 98.62 245 PHE B O 1
ATOM 4309 N N . VAL B 1 246 ? -0.225 28.344 10.938 1 98.81 246 VAL B N 1
ATOM 4310 C CA . VAL B 1 246 ? -1.104 27.234 11.273 1 98.81 246 VAL B CA 1
ATOM 4311 C C . VAL B 1 246 ? -0.639 25.969 10.562 1 98.81 246 VAL B C 1
ATOM 4313 O O . VAL B 1 246 ? -0.214 26.016 9.406 1 98.81 246 VAL B O 1
ATOM 4316 N N . CYS B 1 247 ? -0.618 24.891 11.305 1 98.88 247 CYS B N 1
ATOM 4317 C CA . CYS B 1 247 ? -0.296 23.594 10.703 1 98.88 247 CYS B CA 1
ATOM 4318 C C . CYS B 1 247 ? -1.558 22.891 10.227 1 98.88 247 CYS B C 1
ATOM 4320 O O . CYS B 1 247 ? -2.572 22.875 10.922 1 98.88 247 CYS B O 1
ATOM 4322 N N . ILE B 1 248 ? -1.559 22.406 9.008 1 98.88 248 ILE B N 1
ATOM 4323 C CA . ILE B 1 248 ? -2.549 21.469 8.469 1 98.88 248 ILE B CA 1
ATOM 4324 C C . ILE B 1 248 ? -1.896 20.125 8.188 1 98.88 248 ILE B C 1
ATOM 4326 O O . ILE B 1 248 ? -1.125 19.984 7.234 1 98.88 248 ILE B O 1
ATOM 4330 N N . GLU B 1 249 ? -2.189 19.172 9 1 98.88 249 GLU B N 1
ATOM 4331 C CA . GLU B 1 249 ? -1.374 17.969 9.109 1 98.88 249 GLU B CA 1
ATOM 4332 C C . GLU B 1 249 ? -2.141 16.734 8.625 1 98.88 249 GLU B C 1
ATOM 4334 O O . GLU B 1 249 ? -2.891 16.125 9.391 1 98.88 249 GLU B O 1
ATOM 4339 N N . PRO B 1 250 ? -2.02 16.266 7.359 1 98.94 250 PRO B N 1
ATOM 4340 C CA . PRO B 1 250 ? -2.621 14.992 6.938 1 98.94 250 PRO B CA 1
ATOM 4341 C C . PRO B 1 250 ? -1.977 13.781 7.602 1 98.94 250 PRO B C 1
ATOM 4343 O O . PRO B 1 250 ? -0.749 13.68 7.652 1 98.94 250 PRO B O 1
ATOM 4346 N N . TRP B 1 251 ? -2.855 12.82 8.117 1 98.88 251 TRP B N 1
ATOM 4347 C CA . TRP B 1 251 ? -2.305 11.758 8.953 1 98.88 251 TRP B CA 1
ATOM 4348 C C . TRP B 1 251 ? -2.857 10.398 8.539 1 98.88 251 TRP B C 1
ATOM 4350 O O . TRP B 1 251 ? -4.074 10.219 8.461 1 98.88 251 TRP B O 1
ATOM 4360 N N . TYR B 1 252 ? -2.01 9.453 8.219 1 98.81 252 TYR B N 1
ATOM 4361 C CA . TYR B 1 252 ? -2.322 8.031 8.297 1 98.81 252 TYR B CA 1
ATOM 4362 C C . TYR B 1 252 ? -1.956 7.461 9.664 1 98.81 252 TYR B C 1
ATOM 4364 O O . TYR B 1 252 ? -1.052 6.629 9.773 1 98.81 252 TYR B O 1
ATOM 4372 N N . GLY B 1 253 ? -2.691 7.727 10.688 1 98 253 GLY B N 1
ATOM 4373 C CA . GLY B 1 253 ? -2.449 7.383 12.078 1 98 253 GLY B CA 1
ATOM 4374 C C . GLY B 1 253 ? -2.877 8.469 13.047 1 98 253 GLY B C 1
ATOM 4375 O O . GLY B 1 253 ? -3.299 9.547 12.633 1 98 253 GLY B O 1
ATOM 4376 N N . LEU B 1 254 ? -2.896 8.086 14.336 1 95.12 254 LEU B N 1
ATOM 4377 C CA . LEU B 1 254 ? -3.238 9.016 15.406 1 95.12 254 LEU B CA 1
ATOM 4378 C C . LEU B 1 254 ? -2.543 8.625 16.703 1 95.12 254 LEU B C 1
ATOM 4380 O O . LEU B 1 254 ? -1.851 7.609 16.766 1 95.12 254 LEU B O 1
ATOM 4384 N N . HIS B 1 255 ? -2.74 9.438 17.672 1 95.12 255 HIS B N 1
ATOM 4385 C CA . HIS B 1 255 ? -2.326 9.141 19.047 1 95.12 255 HIS B CA 1
ATOM 4386 C C . HIS B 1 255 ? -2.908 7.809 19.516 1 95.12 255 HIS B C 1
ATOM 4388 O O . HIS B 1 255 ? -3.949 7.371 19.016 1 95.12 255 HIS B O 1
ATOM 4394 N N . ASP B 1 256 ? -2.172 7.336 20.562 1 96.69 256 ASP B N 1
ATOM 4395 C CA . ASP B 1 256 ? -2.846 6.324 21.375 1 96.69 256 ASP B CA 1
ATOM 4396 C C . ASP B 1 256 ? -4.051 6.914 22.094 1 96.69 256 ASP B C 1
ATOM 4398 O O . ASP B 1 256 ? -4.078 8.109 22.406 1 96.69 256 ASP B O 1
ATOM 4402 N N . TRP B 1 257 ? -5.004 6.039 22.281 1 95.69 257 TRP B N 1
ATOM 4403 C CA . TRP B 1 257 ? -5.969 6.363 23.328 1 95.69 257 TRP B CA 1
ATOM 4404 C C . TRP B 1 257 ? -5.293 6.41 24.688 1 95.69 257 TRP B C 1
ATOM 4406 O O . TRP B 1 257 ? -4.371 5.641 24.953 1 95.69 257 TRP B O 1
ATOM 4416 N N . ALA B 1 258 ? -5.809 7.328 25.531 1 95.19 258 ALA B N 1
ATOM 4417 C CA . ALA B 1 258 ? -5.285 7.344 26.891 1 95.19 258 ALA B CA 1
ATOM 4418 C C . ALA B 1 258 ? -5.371 5.961 27.531 1 95.19 258 ALA B C 1
ATOM 4420 O O . ALA B 1 258 ? -6.391 5.277 27.406 1 95.19 258 ALA B O 1
ATOM 4421 N N . GLU B 1 259 ? -4.273 5.477 28.109 1 95.44 259 GLU B N 1
ATOM 4422 C CA . GLU B 1 259 ? -4.145 4.215 28.828 1 95.44 259 GLU B CA 1
ATOM 4423 C C . GLU B 1 259 ? -4.141 3.029 27.859 1 95.44 259 GLU B C 1
ATOM 4425 O O . GLU B 1 259 ? -4.391 1.893 28.266 1 95.44 259 GLU B O 1
ATOM 4430 N N . TYR B 1 260 ? -3.943 3.355 26.594 1 96.19 260 TYR B N 1
ATOM 4431 C CA . TYR B 1 260 ? -3.865 2.26 25.641 1 96.19 260 TYR B CA 1
ATOM 4432 C C . TYR B 1 260 ? -2.785 1.261 26.031 1 96.19 260 TYR B C 1
ATOM 4434 O O . TYR B 1 260 ? -1.634 1.641 26.266 1 96.19 260 TYR B O 1
ATOM 4442 N N . ASP B 1 261 ? -3.154 -0.003 26.094 1 94.69 261 ASP B N 1
ATOM 4443 C CA . ASP B 1 261 ? -2.209 -1.043 26.484 1 94.69 261 ASP B CA 1
ATOM 4444 C C . ASP B 1 261 ? -2.244 -2.215 25.5 1 94.69 261 ASP B C 1
ATOM 4446 O O . ASP B 1 261 ? -1.793 -3.314 25.828 1 94.69 261 ASP B O 1
ATOM 4450 N N . GLY B 1 262 ? -2.812 -1.996 24.328 1 97.06 262 GLY B N 1
ATOM 4451 C CA . GLY B 1 262 ? -2.873 -3.041 23.312 1 97.06 262 GLY B CA 1
ATOM 4452 C C . GLY B 1 262 ? -1.604 -3.148 22.5 1 97.06 262 GLY B C 1
ATOM 4453 O O . GLY B 1 262 ? -0.606 -2.488 22.797 1 97.06 262 GLY B O 1
ATOM 4454 N N . GLU B 1 263 ? -1.637 -4.059 21.484 1 98.31 263 GLU B N 1
ATOM 4455 C CA . GLU B 1 263 ? -0.506 -4.27 20.594 1 98.31 263 GLU B CA 1
ATOM 4456 C C . GLU B 1 263 ? -0.379 -3.127 19.578 1 98.31 263 GLU B C 1
ATOM 4458 O O . GLU B 1 263 ? -1.378 -2.508 19.203 1 98.31 263 GLU B O 1
ATOM 4463 N N . PHE B 1 264 ? 0.875 -2.863 19.125 1 98.19 264 PHE B N 1
ATOM 4464 C CA . PHE B 1 264 ? 1.173 -1.838 18.125 1 98.19 264 PHE B CA 1
ATOM 4465 C C . PHE B 1 264 ? 0.289 -2.004 16.906 1 98.19 264 PHE B C 1
ATOM 4467 O O . PHE B 1 264 ? -0.27 -1.027 16.391 1 98.19 264 PHE B O 1
ATOM 4474 N N . LYS B 1 265 ? 0.056 -3.244 16.453 1 97.69 265 LYS B N 1
ATOM 4475 C CA . LYS B 1 265 ? -0.688 -3.57 15.242 1 97.69 265 LYS B CA 1
ATOM 4476 C C . LYS B 1 265 ? -2.158 -3.188 15.383 1 97.69 265 LYS B C 1
ATOM 4478 O O . LYS B 1 265 ? -2.875 -3.084 14.383 1 97.69 265 LYS B O 1
ATOM 4483 N N . ASP B 1 266 ? -2.631 -2.998 16.594 1 96.88 266 ASP B N 1
ATOM 4484 C CA . ASP B 1 266 ? -4.055 -2.789 16.828 1 96.88 266 ASP B CA 1
ATOM 4485 C C . ASP B 1 266 ? -4.359 -1.313 17.078 1 96.88 266 ASP B C 1
ATOM 4487 O O . ASP B 1 266 ? -5.504 -0.946 17.344 1 96.88 266 ASP B O 1
ATOM 4491 N N . LYS B 1 267 ? -3.314 -0.48 17.016 1 97.06 267 LYS B N 1
ATOM 4492 C CA . LYS B 1 267 ? -3.5 0.958 17.188 1 97.06 267 LYS B CA 1
ATOM 4493 C C . LYS B 1 267 ? -4.504 1.512 16.188 1 97.06 267 LYS B C 1
ATOM 4495 O O . LYS B 1 267 ? -4.586 1.029 15.055 1 97.06 267 LYS B O 1
ATOM 4500 N N . TYR B 1 268 ? -5.25 2.52 16.656 1 95.81 268 TYR B N 1
ATOM 4501 C CA . TYR B 1 268 ? -6.223 3.189 15.797 1 95.81 268 TYR B CA 1
ATOM 4502 C C . TYR B 1 268 ? -5.547 3.783 14.562 1 95.81 268 TYR B C 1
ATOM 4504 O O . TYR B 1 268 ? -4.562 4.516 14.68 1 95.81 268 TYR B O 1
ATOM 4512 N N . LEU B 1 269 ? -6.047 3.406 13.328 1 97.75 269 LEU B N 1
ATOM 4513 C CA . LEU B 1 269 ? -5.574 3.869 12.023 1 97.75 269 LEU B CA 1
ATOM 4514 C C . LEU B 1 269 ? -4.148 3.389 11.766 1 97.75 269 LEU B C 1
ATOM 4516 O O . LEU B 1 269 ? -3.338 4.121 11.188 1 97.75 269 LEU B O 1
ATOM 4520 N N . MET B 1 270 ? -3.871 2.209 12.25 1 98.25 270 MET B N 1
ATOM 4521 C CA . MET B 1 270 ? -2.594 1.57 11.945 1 98.25 270 MET B CA 1
ATOM 4522 C C . MET B 1 270 ? -2.568 1.055 10.516 1 98.25 270 MET B C 1
ATOM 4524 O O . MET B 1 270 ? -3.57 0.536 10.016 1 98.25 270 MET B O 1
ATOM 4528 N N . ASN B 1 271 ? -1.441 1.283 9.812 1 98.75 271 ASN B N 1
ATOM 4529 C CA . ASN B 1 271 ? -1.196 0.684 8.508 1 98.75 271 ASN B CA 1
ATOM 4530 C C . ASN B 1 271 ? -0.367 -0.592 8.617 1 98.75 271 ASN B C 1
ATOM 4532 O O . ASN B 1 271 ? 0.426 -0.741 9.547 1 98.75 271 ASN B O 1
ATOM 4536 N N . SER B 1 272 ? -0.509 -1.464 7.699 1 98.5 272 SER B N 1
ATOM 4537 C CA . SER B 1 272 ? 0.286 -2.688 7.668 1 98.5 272 SER B CA 1
ATOM 4538 C C . SER B 1 272 ? 0.674 -3.057 6.242 1 98.5 272 SER B C 1
ATOM 4540 O O . SER B 1 272 ? -0.045 -2.734 5.293 1 98.5 272 SER B O 1
ATOM 4542 N N . LEU B 1 273 ? 1.781 -3.643 6.086 1 98.81 273 LEU B N 1
ATOM 4543 C CA . LEU B 1 273 ? 2.299 -4.117 4.805 1 98.81 273 LEU B CA 1
ATOM 4544 C C . LEU B 1 273 ? 2.836 -5.539 4.934 1 98.81 273 LEU B C 1
ATOM 4546 O O . LEU B 1 273 ? 3.668 -5.82 5.801 1 98.81 273 LEU B O 1
ATOM 4550 N N . GLN B 1 274 ? 2.361 -6.465 4.102 1 98.75 274 GLN B N 1
ATOM 4551 C CA . GLN B 1 274 ? 2.977 -7.781 3.965 1 98.75 274 GLN B CA 1
ATOM 4552 C C . GLN B 1 274 ? 4.363 -7.676 3.34 1 98.75 274 GLN B C 1
ATOM 4554 O O . GLN B 1 274 ? 4.695 -6.664 2.721 1 98.75 274 GLN B O 1
ATOM 4559 N N . PRO B 1 275 ? 5.18 -8.734 3.521 1 98.62 275 PRO B N 1
ATOM 4560 C CA . PRO B 1 275 ? 6.516 -8.703 2.926 1 98.62 275 PRO B CA 1
ATOM 4561 C C . PRO B 1 275 ? 6.492 -8.391 1.432 1 98.62 275 PRO B C 1
ATOM 4563 O O . PRO B 1 275 ? 5.68 -8.961 0.693 1 98.62 275 PRO B O 1
ATOM 4566 N N . GLY B 1 276 ? 7.293 -7.445 1.05 1 98.62 276 GLY B N 1
ATOM 4567 C CA . GLY B 1 276 ? 7.453 -7.141 -0.364 1 98.62 276 GLY B CA 1
ATOM 4568 C C . GLY B 1 276 ? 6.438 -6.137 -0.875 1 98.62 276 GLY B C 1
ATOM 4569 O O . GLY B 1 276 ? 6.562 -5.637 -1.995 1 98.62 276 GLY B O 1
ATOM 4570 N N . ALA B 1 277 ? 5.434 -5.801 -0.117 1 98.75 277 ALA B N 1
ATOM 4571 C CA . ALA B 1 277 ? 4.406 -4.844 -0.521 1 98.75 277 ALA B CA 1
ATOM 4572 C C . ALA B 1 277 ? 4.824 -3.416 -0.186 1 98.75 277 ALA B C 1
ATOM 4574 O O . ALA B 1 277 ? 5.727 -3.201 0.626 1 98.75 277 ALA B O 1
ATOM 4575 N N . SER B 1 278 ? 4.227 -2.475 -0.819 1 98.81 278 SER B N 1
ATOM 4576 C CA . SER B 1 278 ? 4.48 -1.071 -0.509 1 98.81 278 SER B CA 1
ATOM 4577 C C . SER B 1 278 ? 3.176 -0.288 -0.387 1 98.81 278 SER B C 1
ATOM 4579 O O . SER B 1 278 ? 2.146 -0.699 -0.927 1 98.81 278 SER B O 1
ATOM 4581 N N . PHE B 1 279 ? 3.248 0.731 0.374 1 98.88 279 PHE B N 1
ATOM 4582 C CA . PHE B 1 279 ? 2.225 1.739 0.621 1 98.88 279 PHE B CA 1
ATOM 4583 C C . PHE B 1 279 ? 2.568 3.045 -0.089 1 98.88 279 PHE B C 1
ATOM 4585 O O . PHE B 1 279 ? 3.719 3.488 -0.06 1 98.88 279 PHE B O 1
ATOM 4592 N N . MET B 1 280 ? 1.578 3.631 -0.75 1 98.81 280 MET B N 1
ATOM 4593 C CA . MET B 1 280 ? 1.771 4.961 -1.323 1 98.81 280 MET B CA 1
ATOM 4594 C C . MET B 1 280 ? 0.541 5.832 -1.099 1 98.81 280 MET B C 1
ATOM 4596 O O . MET B 1 280 ? -0.59 5.352 -1.18 1 98.81 280 MET B O 1
ATOM 4600 N N . SER B 1 281 ? 0.745 7.035 -0.887 1 98.81 281 SER B N 1
ATOM 4601 C CA . SER B 1 281 ? -0.269 8.086 -0.853 1 98.81 281 SER B CA 1
ATOM 4602 C C . SER B 1 281 ? 0.361 9.461 -0.994 1 98.81 281 SER B C 1
ATOM 4604 O O . SER B 1 281 ? 1.564 9.586 -1.231 1 98.81 281 SER B O 1
ATOM 4606 N N . GLU B 1 282 ? -0.432 10.453 -1.031 1 98.75 282 GLU B N 1
ATOM 4607 C CA . GLU B 1 282 ? 0.074 11.82 -1.14 1 98.75 282 GLU B CA 1
ATOM 4608 C C . GLU B 1 282 ? -0.942 12.828 -0.612 1 98.75 282 GLU B C 1
ATOM 4610 O O . GLU B 1 282 ? -2.111 12.492 -0.41 1 98.75 282 GLU B O 1
ATOM 4615 N N . TYR B 1 283 ? -0.553 13.93 -0.276 1 98.81 283 TYR B N 1
ATOM 4616 C CA . TYR B 1 283 ? -1.381 15.125 -0.216 1 98.81 283 TYR B CA 1
ATOM 4617 C C . TYR B 1 283 ? -0.817 16.219 -1.112 1 98.81 283 TYR B C 1
ATOM 4619 O O . TYR B 1 283 ? 0.353 16.172 -1.501 1 98.81 283 TYR B O 1
ATOM 4627 N N . THR B 1 284 ? -1.67 17.141 -1.496 1 98.88 284 THR B N 1
ATOM 4628 C CA . THR B 1 284 ? -1.262 18.188 -2.414 1 98.88 284 THR B CA 1
ATOM 4629 C C . THR B 1 284 ? -1.469 19.562 -1.783 1 98.88 284 THR B C 1
ATOM 4631 O O . THR B 1 284 ? -2.49 19.812 -1.139 1 98.88 284 THR B O 1
ATOM 4634 N N . ILE B 1 285 ? -0.501 20.391 -1.9 1 98.94 285 ILE B N 1
ATOM 4635 C CA . ILE B 1 285 ? -0.575 21.797 -1.523 1 98.94 285 ILE B CA 1
ATOM 4636 C C . ILE B 1 285 ? -0.756 22.656 -2.771 1 98.94 285 ILE B C 1
ATOM 4638 O O . ILE B 1 285 ? 0.052 22.578 -3.701 1 98.94 285 ILE B O 1
ATOM 4642 N N . THR B 1 286 ? -1.793 23.422 -2.811 1 98.88 286 THR B N 1
ATOM 4643 C CA . THR B 1 286 ? -2.035 24.312 -3.934 1 98.88 286 THR B CA 1
ATOM 4644 C C . THR B 1 286 ? -1.948 25.781 -3.486 1 98.88 286 THR B C 1
ATOM 4646 O O . THR B 1 286 ? -2.66 26.188 -2.572 1 98.88 286 THR B O 1
ATOM 4649 N N . ILE B 1 287 ? -1.073 26.547 -4.152 1 98.69 287 ILE B N 1
ATOM 4650 C CA . ILE B 1 287 ? -1.025 27.984 -3.928 1 98.69 287 ILE B CA 1
ATOM 4651 C C . ILE B 1 287 ? -2.121 28.672 -4.742 1 98.69 287 ILE B C 1
ATOM 4653 O O . ILE B 1 287 ? -2.092 28.641 -5.977 1 98.69 287 ILE B O 1
ATOM 4657 N N . GLU B 1 288 ? -3.055 29.281 -4.129 1 96.19 288 GLU B N 1
ATOM 4658 C CA . GLU B 1 288 ? -4.246 29.812 -4.777 1 96.19 288 GLU B CA 1
ATOM 4659 C C . GLU B 1 288 ? -4.023 31.266 -5.223 1 96.19 288 GLU B C 1
ATOM 4661 O O . GLU B 1 288 ? -4.656 31.719 -6.176 1 96.19 288 GLU B O 1
ATOM 4666 N N . LYS B 1 289 ? -3.311 32 -4.523 1 84.5 289 LYS B N 1
ATOM 4667 C CA . LYS B 1 289 ? -3.111 33.406 -4.859 1 84.5 289 LYS B CA 1
ATOM 4668 C C . LYS B 1 289 ? -1.797 33.625 -5.609 1 84.5 289 LYS B C 1
ATOM 4670 O O . LYS B 1 289 ? -0.83 32.906 -5.387 1 84.5 289 LYS B O 1
#

Radius of gyration: 26.01 Å; Cα contacts (8 Å, |Δi|>4): 1689; chains: 2; bounding box: 44×76×61 Å